Protein AF-0000000078815223 (afdb_homodimer)

Structure (mmCIF, N/CA/C/O backbone):
data_AF-0000000078815223-model_v1
#
loop_
_entity.id
_entity.type
_entity.pdbx_description
1 polymer 'NAD-dependent epimerase/dehydratase domain-containing protein'
#
loop_
_atom_site.group_PDB
_atom_site.id
_atom_site.type_symbol
_atom_site.label_atom_id
_atom_site.label_alt_id
_atom_site.label_comp_id
_atom_site.label_asym_id
_atom_site.label_entity_id
_atom_site.label_seq_id
_atom_site.pdbx_PDB_ins_code
_atom_site.Cartn_x
_atom_site.Cartn_y
_atom_site.Cartn_z
_atom_site.occupancy
_atom_site.B_iso_or_equiv
_atom_site.auth_seq_id
_atom_site.auth_comp_id
_atom_site.auth_asym_id
_atom_site.auth_atom_id
_atom_site.pdbx_PDB_model_num
ATOM 1 N N . MET A 1 1 ? -23.906 33.188 12.805 1 95.75 1 MET A N 1
ATOM 2 C CA . MET A 1 1 ? -23 32.531 13.758 1 95.75 1 MET A CA 1
ATOM 3 C C . MET A 1 1 ? -21.609 33.156 13.68 1 95.75 1 MET A C 1
ATOM 5 O O . MET A 1 1 ? -21.188 33.625 12.625 1 95.75 1 MET A O 1
ATOM 9 N N . LYS A 1 2 ? -20.969 33.25 14.781 1 97.31 2 LYS A N 1
ATOM 10 C CA . LYS A 1 2 ? -19.672 33.906 14.883 1 97.31 2 LYS A CA 1
ATOM 11 C C . LYS A 1 2 ? -18.531 32.906 15.016 1 97.31 2 LYS A C 1
ATOM 13 O O . LYS A 1 2 ? -18.625 31.969 15.82 1 97.31 2 LYS A O 1
ATOM 18 N N . ALA A 1 3 ? -17.531 33.094 14.195 1 97.94 3 ALA A N 1
ATOM 19 C CA . ALA A 1 3 ? -16.359 32.219 14.266 1 97.94 3 ALA A CA 1
ATOM 20 C C . ALA A 1 3 ? -15.07 33.031 14.406 1 97.94 3 ALA A C 1
ATOM 22 O O . ALA A 1 3 ? -14.906 34.062 13.766 1 97.94 3 ALA A O 1
ATOM 23 N N . LEU A 1 4 ? -14.234 32.625 15.312 1 97.5 4 LEU A N 1
ATOM 24 C CA . LEU A 1 4 ? -12.875 33.125 15.438 1 97.5 4 LEU A CA 1
ATOM 25 C C . LEU A 1 4 ? -11.867 32.156 14.852 1 97.5 4 LEU A C 1
ATOM 27 O O . LEU A 1 4 ? -11.773 31.016 15.297 1 97.5 4 LEU A O 1
ATOM 31 N N . PHE A 1 5 ? -11.148 32.625 13.859 1 96.62 5 PHE A N 1
ATOM 32 C CA . PHE A 1 5 ? -10.062 31.812 13.289 1 96.62 5 PHE A CA 1
ATOM 33 C C . PHE A 1 5 ? -8.711 32.281 13.805 1 96.62 5 PHE A C 1
ATOM 35 O O . PHE A 1 5 ? -8.383 33.469 13.703 1 96.62 5 PHE A O 1
ATOM 42 N N . ILE A 1 6 ? -8.008 31.375 14.359 1 95.06 6 ILE A N 1
ATOM 43 C CA . ILE A 1 6 ? -6.633 31.641 14.766 1 95.06 6 ILE A CA 1
ATOM 44 C C . ILE A 1 6 ? -5.664 31.125 13.711 1 95.06 6 ILE A C 1
ATOM 46 O O . ILE A 1 6 ? -5.559 29.906 13.5 1 95.06 6 ILE A O 1
ATOM 50 N N . GLY A 1 7 ? -4.82 31.859 13.008 1 85.88 7 GLY A N 1
ATOM 51 C CA . GLY A 1 7 ? -3.996 31.469 11.875 1 85.88 7 GLY A CA 1
ATOM 52 C C . GLY A 1 7 ? -4.777 31.344 10.578 1 85.88 7 GLY A C 1
ATOM 53 O O . GLY A 1 7 ? -4.574 30.406 9.812 1 85.88 7 GLY A O 1
ATOM 54 N N . GLY A 1 8 ? -5.609 32.062 10.18 1 72.38 8 GLY A N 1
ATOM 55 C CA . GLY A 1 8 ? -6.598 32 9.109 1 72.38 8 GLY A CA 1
ATOM 56 C C . GLY A 1 8 ? -6.02 32.312 7.742 1 72.38 8 GLY A C 1
ATOM 57 O O . GLY A 1 8 ? -6.75 32.344 6.75 1 72.38 8 GLY A O 1
ATOM 58 N N . THR A 1 9 ? -4.652 32.312 7.625 1 76.31 9 THR A N 1
ATOM 59 C CA . THR A 1 9 ? -4.07 32.719 6.359 1 76.31 9 THR A CA 1
ATOM 60 C C . THR A 1 9 ? -3.113 31.656 5.82 1 76.31 9 THR A C 1
ATOM 62 O O . THR A 1 9 ? -2.32 31.938 4.918 1 76.31 9 THR A O 1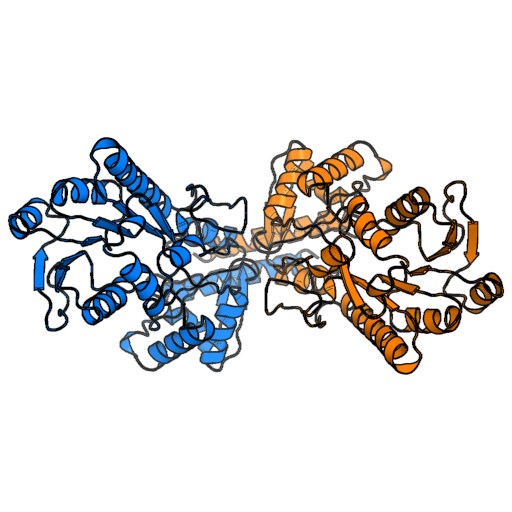
ATOM 65 N N . GLY A 1 10 ? -3.168 30.562 6.34 1 79.75 10 GLY A N 1
ATOM 66 C CA . GLY A 1 10 ? -2.324 29.453 5.895 1 79.75 10 GLY A CA 1
ATOM 67 C C . GLY A 1 10 ? -2.957 28.625 4.793 1 79.75 10 GLY A C 1
ATOM 68 O O . GLY A 1 10 ? -4.055 28.938 4.328 1 79.75 10 GLY A O 1
ATOM 69 N N . THR A 1 11 ? -2.25 27.672 4.242 1 77.31 11 THR A N 1
ATOM 70 C CA . THR A 1 11 ? -2.633 26.797 3.148 1 77.31 11 THR A CA 1
ATOM 71 C C . THR A 1 11 ? -4.02 26.203 3.389 1 77.31 11 THR A C 1
ATOM 73 O O . THR A 1 11 ? -4.891 26.281 2.518 1 77.31 11 THR A O 1
ATOM 76 N N . ILE A 1 12 ? -4.324 25.688 4.547 1 85.56 12 ILE A N 1
ATOM 77 C CA . ILE A 1 12 ? -5.566 25 4.863 1 85.56 12 ILE A CA 1
ATOM 78 C C . ILE A 1 12 ? -6.629 26.016 5.289 1 85.56 12 ILE A C 1
ATOM 80 O O . ILE A 1 12 ? -7.773 25.938 4.836 1 85.56 12 ILE A O 1
ATOM 84 N N . SER A 1 13 ? -6.234 27 6.008 1 89.88 13 SER A N 1
ATOM 85 C CA . SER A 1 13 ? -7.199 27.875 6.66 1 89.88 13 SER A CA 1
ATOM 86 C C . SER A 1 13 ? -7.809 28.859 5.668 1 89.88 13 SER A C 1
ATOM 88 O O . SER A 1 13 ? -8.961 29.266 5.82 1 89.88 13 SER A O 1
ATOM 90 N N . THR A 1 14 ? -7.102 29.172 4.629 1 90.94 14 THR A N 1
ATOM 91 C CA . THR A 1 14 ? -7.586 30.156 3.662 1 90.94 14 THR A CA 1
ATOM 92 C C . THR A 1 14 ? -8.898 29.688 3.031 1 90.94 14 THR A C 1
ATOM 94 O O . THR A 1 14 ? -9.875 30.438 3.008 1 90.94 14 THR A O 1
ATOM 97 N N . ASP A 1 15 ? -8.938 28.484 2.559 1 94.94 15 ASP A N 1
ATOM 98 C CA . ASP A 1 15 ? -10.133 27.953 1.905 1 94.94 15 ASP A CA 1
ATOM 99 C C . ASP A 1 15 ? -11.258 27.719 2.916 1 94.94 15 ASP A C 1
ATOM 101 O O . ASP A 1 15 ? -12.438 27.875 2.592 1 94.94 15 ASP A O 1
ATOM 105 N N . VAL A 1 16 ? -10.891 27.391 4.129 1 96.88 16 VAL A N 1
ATOM 106 C CA . VAL A 1 16 ? -11.891 27.188 5.176 1 96.88 16 VAL A CA 1
ATOM 107 C C . VAL A 1 16 ? -12.578 28.516 5.484 1 96.88 16 VAL A C 1
ATOM 109 O O . VAL A 1 16 ? -13.812 28.594 5.535 1 96.88 16 VAL A O 1
ATOM 112 N N . VAL A 1 17 ? -11.773 29.594 5.637 1 95.38 17 VAL A N 1
ATOM 113 C CA . VAL A 1 17 ? -12.289 30.922 5.941 1 95.38 17 VAL A CA 1
ATOM 114 C C . VAL A 1 17 ? -13.188 31.406 4.801 1 95.38 17 VAL A C 1
ATOM 116 O O . VAL A 1 17 ? -14.289 31.891 5.035 1 95.38 17 VAL A O 1
ATOM 119 N N . ALA A 1 18 ? -12.75 31.188 3.6 1 94.12 18 ALA A N 1
ATOM 120 C CA . ALA A 1 18 ? -13.5 31.625 2.426 1 94.12 18 ALA A CA 1
ATOM 121 C C . ALA A 1 18 ? -14.859 30.922 2.359 1 94.12 18 ALA A C 1
ATOM 123 O O . ALA A 1 18 ? -15.883 31.562 2.111 1 94.12 18 ALA A O 1
ATOM 124 N N . LEU A 1 19 ? -14.828 29.625 2.559 1 96.19 19 LEU A N 1
ATOM 125 C CA . LEU A 1 19 ? -16.078 28.875 2.479 1 96.19 19 LEU A CA 1
ATOM 126 C C . LEU A 1 19 ? -17.016 29.25 3.625 1 96.19 19 LEU A C 1
ATOM 128 O O . LEU A 1 19 ? -18.219 29.375 3.43 1 96.19 19 LEU A O 1
ATOM 132 N N . ALA A 1 20 ? -16.484 29.406 4.836 1 96.56 20 ALA A N 1
ATOM 133 C CA . ALA A 1 20 ? -17.297 29.812 5.98 1 96.56 20 ALA A CA 1
ATOM 134 C C . ALA A 1 20 ? -17.969 31.156 5.727 1 96.56 20 ALA A C 1
ATOM 136 O O . ALA A 1 20 ? -19.156 31.328 6.016 1 96.56 20 ALA A O 1
ATOM 137 N N . GLN A 1 21 ? -17.234 32.062 5.156 1 94.75 21 GLN A N 1
ATOM 138 C CA . GLN A 1 21 ? -17.781 33.344 4.809 1 94.75 21 GLN A CA 1
ATOM 139 C C . GLN A 1 21 ? -18.922 33.219 3.803 1 94.75 21 GLN A C 1
ATOM 141 O O . GLN A 1 21 ? -19.984 33.844 3.961 1 94.75 21 GLN A O 1
ATOM 146 N N . GLN A 1 22 ? -18.703 32.438 2.848 1 95.44 22 GLN A N 1
ATOM 147 C CA . GLN A 1 22 ? -19.703 32.188 1.82 1 95.44 22 GLN A CA 1
ATOM 148 C C . GLN A 1 22 ? -20.969 31.609 2.426 1 95.44 22 GLN A C 1
ATOM 150 O O . GLN A 1 22 ? -22.078 31.875 1.944 1 95.44 22 GLN A O 1
ATOM 155 N N . ARG A 1 23 ? -20.75 30.891 3.477 1 95.75 23 ARG A N 1
ATOM 156 C CA . ARG A 1 23 ? -21.891 30.234 4.105 1 95.75 23 ARG A CA 1
ATOM 157 C C . ARG A 1 23 ? -22.547 31.125 5.145 1 95.75 23 ARG A C 1
ATOM 159 O O . ARG A 1 23 ? -23.422 30.688 5.902 1 95.75 23 ARG A O 1
ATOM 166 N N . GLY A 1 24 ? -22.062 32.312 5.34 1 95.75 24 GLY A N 1
ATOM 167 C CA . GLY A 1 24 ? -22.781 33.312 6.113 1 95.75 24 GLY A CA 1
ATOM 168 C C . GLY A 1 24 ? -22.219 33.469 7.516 1 95.75 24 GLY A C 1
ATOM 169 O O . GLY A 1 24 ? -22.828 34.156 8.352 1 95.75 24 GLY A O 1
ATOM 170 N N . TRP A 1 25 ? -21.094 32.938 7.816 1 97.19 25 TRP A N 1
ATOM 171 C CA . TRP A 1 25 ? -20.484 33.094 9.133 1 97.19 25 TRP A CA 1
ATOM 172 C C . TRP A 1 25 ? -19.938 34.5 9.305 1 97.19 25 TRP A C 1
ATOM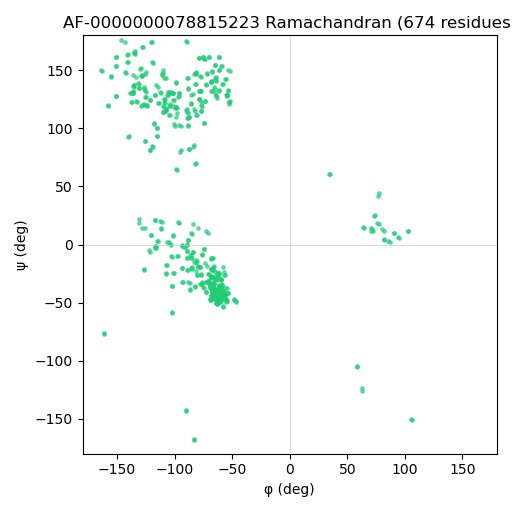 174 O O . TRP A 1 25 ? -19.391 35.094 8.367 1 97.19 25 TRP A O 1
ATOM 184 N N . GLU A 1 26 ? -20.141 35.062 10.438 1 96.56 26 GLU A N 1
ATOM 185 C CA . GLU A 1 26 ? -19.375 36.25 10.844 1 96.56 26 GLU A CA 1
ATOM 186 C C . GLU A 1 26 ? -17.969 35.875 11.305 1 96.56 26 GLU A C 1
ATOM 188 O O . GLU A 1 26 ? -17.812 35.219 12.344 1 96.56 26 GLU A O 1
ATOM 193 N N . ILE A 1 27 ? -17 36.344 10.547 1 95.81 27 ILE A N 1
ATOM 194 C CA . ILE A 1 27 ? -15.648 35.844 10.734 1 95.81 27 ILE A CA 1
ATOM 195 C C . ILE A 1 27 ? -14.781 36.875 11.43 1 95.81 27 ILE A C 1
ATOM 197 O O . ILE A 1 27 ? -14.781 38.031 11.047 1 95.81 27 ILE A O 1
ATOM 201 N N . THR A 1 28 ? -14.133 36.5 12.461 1 95 28 THR A N 1
ATOM 202 C CA . THR A 1 28 ? -13.031 37.219 13.07 1 95 28 THR A CA 1
ATOM 203 C C . THR A 1 28 ? -11.719 36.469 12.898 1 95 28 THR A C 1
ATOM 205 O O . THR A 1 28 ? -11.656 35.281 13.141 1 95 28 THR A O 1
ATOM 208 N N . LEU A 1 29 ? -10.719 37.156 12.445 1 93.44 29 LEU A N 1
ATOM 209 C CA . LEU A 1 29 ? -9.391 36.562 12.281 1 93.44 29 LEU A CA 1
ATOM 210 C C . LEU A 1 29 ? -8.43 37.125 13.328 1 93.44 29 LEU A C 1
ATOM 212 O O . LEU A 1 29 ? -8.336 38.344 13.531 1 93.44 29 LEU A O 1
ATOM 216 N N . LEU A 1 30 ? -7.836 36.219 14.047 1 92.62 30 LEU A N 1
ATOM 217 C CA . LEU A 1 30 ? -6.738 36.594 14.938 1 92.62 30 LEU A CA 1
ATOM 218 C C . LEU A 1 30 ? -5.391 36.312 14.281 1 92.62 30 LEU A C 1
ATOM 220 O O . LEU A 1 30 ? -5.07 35.156 13.984 1 92.62 30 LEU A O 1
ATOM 224 N N . ASN A 1 31 ? -4.672 37.344 13.992 1 84 31 ASN A N 1
ATOM 225 C CA . ASN A 1 31 ? -3.352 37.188 13.391 1 84 31 ASN A CA 1
ATOM 226 C C . ASN A 1 31 ? -2.398 38.281 13.852 1 84 31 ASN A C 1
ATOM 228 O O . ASN A 1 31 ? -2.789 39.188 14.602 1 84 31 ASN A O 1
ATOM 232 N N . ARG A 1 32 ? -1.162 38.25 13.469 1 82.19 32 ARG A N 1
ATOM 233 C CA . ARG A 1 32 ? -0.124 39.188 13.914 1 82.19 32 ARG A CA 1
ATOM 234 C C . ARG A 1 32 ? -0.111 40.438 13.062 1 82.19 32 ARG A C 1
ATOM 236 O O . ARG A 1 32 ? 0.71 41.344 13.281 1 82.19 32 ARG A O 1
ATOM 243 N N . GLY A 1 33 ? -1.118 40.656 12.18 1 70.38 33 GLY A N 1
ATOM 244 C CA . GLY A 1 33 ? -1.269 41.875 11.391 1 70.38 33 GLY A CA 1
ATOM 245 C C . GLY A 1 33 ? -0.403 41.875 10.148 1 70.38 33 GLY A C 1
ATOM 246 O O . GLY A 1 33 ? -0.278 42.906 9.477 1 70.38 33 GLY A O 1
ATOM 247 N N . SER A 1 34 ? 0.288 40.812 9.859 1 63.81 34 SER A N 1
ATOM 248 C CA . SER A 1 34 ? 1.242 40.844 8.758 1 63.81 34 SER A CA 1
ATOM 249 C C . SER A 1 34 ? 0.549 40.562 7.426 1 63.81 34 SER A C 1
ATOM 251 O O . SER A 1 34 ? 1.11 40.844 6.363 1 63.81 34 SER A O 1
ATOM 253 N N . LYS A 1 35 ? -0.589 40 7.34 1 64.19 35 LYS A N 1
ATOM 254 C CA . LYS A 1 35 ? -1.225 39.656 6.07 1 64.19 35 LYS A CA 1
ATOM 255 C C . LYS A 1 35 ? -2.52 40.438 5.871 1 64.19 35 LYS A C 1
ATOM 257 O O . LYS A 1 35 ? -3.184 40.781 6.844 1 64.19 35 LYS A O 1
ATOM 262 N N . LYS A 1 36 ? -2.695 40.938 4.625 1 62.59 36 LYS A N 1
ATOM 263 C CA . LYS A 1 36 ? -3.916 41.625 4.215 1 62.59 36 LYS A CA 1
ATOM 264 C C . LYS A 1 36 ? -5.145 40.781 4.461 1 62.59 36 LYS A C 1
ATOM 266 O O . LYS A 1 36 ? -5.141 39.562 4.145 1 62.59 36 LYS A O 1
ATOM 271 N N . LEU A 1 37 ? -6.199 41.25 5.148 1 68.25 37 LEU A N 1
ATOM 272 C CA . LEU A 1 37 ? -7.426 40.531 5.461 1 68.25 37 LEU A CA 1
ATOM 273 C C . LEU A 1 37 ? -8.453 40.688 4.344 1 68.25 37 LEU A C 1
ATOM 275 O O . LEU A 1 37 ? -8.523 41.75 3.711 1 68.25 37 LEU A O 1
ATOM 279 N N . PRO A 1 38 ? -9.039 39.562 3.971 1 66.56 38 PRO A N 1
ATOM 280 C CA . PRO A 1 38 ? -10.148 39.688 3.018 1 66.56 38 PRO A CA 1
ATOM 281 C C . PRO A 1 38 ? -11.195 40.688 3.467 1 66.56 38 PRO A C 1
ATOM 283 O O . PRO A 1 38 ? -11.328 40.969 4.664 1 66.56 38 PRO A O 1
ATOM 286 N N . GLU A 1 39 ? -11.883 41.375 2.609 1 72.69 39 GLU A N 1
ATOM 287 C CA . GLU A 1 39 ? -12.922 42.344 2.898 1 72.69 39 GLU A CA 1
ATOM 288 C C . GLU A 1 39 ? -14.055 41.719 3.711 1 72.69 39 GLU A C 1
ATOM 290 O O . GLU A 1 39 ? -14.422 40.562 3.498 1 72.69 39 GLU A O 1
ATOM 295 N N . GLY A 1 40 ? -14.602 42.375 4.707 1 76.38 40 GLY A N 1
ATOM 296 C CA . GLY A 1 40 ? -15.805 42 5.426 1 76.38 40 GLY A CA 1
ATOM 297 C C . GLY A 1 40 ? -15.516 41.188 6.688 1 76.38 40 GLY A C 1
ATOM 298 O O . GLY A 1 40 ? -16.438 40.75 7.363 1 76.38 40 GLY A O 1
ATOM 299 N N . MET A 1 41 ? -14.273 41.062 7 1 83.69 41 MET A N 1
ATOM 300 C CA . MET A 1 41 ? -13.953 40.281 8.195 1 83.69 41 MET A CA 1
ATOM 301 C C . MET A 1 41 ? -13.406 41.188 9.297 1 83.69 41 MET A C 1
ATOM 303 O O . MET A 1 41 ? -12.852 42.25 9.023 1 83.69 41 MET A O 1
ATOM 307 N N . ARG A 1 42 ? -13.742 40.781 10.461 1 88.69 42 ARG A N 1
ATOM 308 C CA . ARG A 1 42 ? -13.148 41.469 11.609 1 88.69 42 ARG A CA 1
ATOM 309 C C . ARG A 1 42 ? -11.758 40.906 11.906 1 88.69 42 ARG A C 1
ATOM 311 O O . ARG A 1 42 ? -11.469 39.75 11.625 1 88.69 42 ARG A O 1
ATOM 318 N N . SER A 1 43 ? -10.945 41.844 12.367 1 89.94 43 SER A N 1
ATOM 319 C CA . SER A 1 43 ? -9.578 41.406 12.664 1 89.94 43 SER A CA 1
ATOM 320 C C . SER A 1 43 ? -9.188 41.75 14.094 1 89.94 43 SER A C 1
ATOM 322 O O . SER A 1 43 ? -9.539 42.812 14.609 1 89.94 43 SER A O 1
ATOM 324 N N . ILE A 1 44 ? -8.633 40.781 14.719 1 90.56 44 ILE A N 1
ATOM 325 C CA . ILE A 1 44 ? -7.93 40.969 15.984 1 90.56 44 ILE A CA 1
ATOM 326 C C . ILE A 1 44 ? -6.426 40.844 15.766 1 90.56 44 ILE A C 1
ATOM 328 O O . ILE A 1 44 ? -5.938 39.781 15.391 1 90.56 44 ILE A O 1
ATOM 332 N N . VAL A 1 45 ? -5.711 41.906 15.969 1 90.06 45 VAL A N 1
ATOM 333 C CA . VAL A 1 45 ? -4.27 41.906 15.766 1 90.06 45 VAL A CA 1
ATOM 334 C C . VAL A 1 45 ? -3.559 41.625 17.078 1 90.06 45 VAL A C 1
ATOM 336 O O . VAL A 1 45 ? -3.486 42.5 17.953 1 90.06 45 VAL A O 1
ATOM 339 N N . ALA A 1 46 ? -3.121 40.469 17.25 1 90.62 46 ALA A N 1
ATOM 340 C CA . ALA A 1 46 ? -2.383 40.031 18.422 1 90.62 46 ALA A CA 1
ATOM 341 C C . ALA A 1 46 ? -1.657 38.719 18.172 1 90.62 46 ALA A C 1
ATOM 343 O O . ALA A 1 46 ? -2.043 37.938 17.281 1 90.62 46 ALA A O 1
ATOM 344 N N . ASP A 1 47 ? -0.539 38.594 18.891 1 91.69 47 ASP A N 1
ATOM 345 C CA . ASP A 1 47 ? 0.122 37.281 18.922 1 91.69 47 ASP A CA 1
ATOM 346 C C . ASP A 1 47 ? -0.599 36.344 19.875 1 91.69 47 ASP A C 1
ATOM 348 O O . ASP A 1 47 ? -0.757 36.625 21.062 1 91.69 47 ASP A O 1
ATOM 352 N N . ILE A 1 48 ? -1.015 35.188 19.344 1 92.5 48 ILE A N 1
ATOM 353 C CA . ILE A 1 48 ? -1.75 34.219 20.156 1 92.5 48 ILE A CA 1
ATOM 354 C C . ILE A 1 48 ? -0.917 33.844 21.375 1 92.5 48 ILE A C 1
ATOM 356 O O . ILE A 1 48 ? -1.463 33.406 22.406 1 92.5 48 ILE A O 1
ATOM 360 N N . HIS A 1 49 ? 0.401 34 21.312 1 93.06 49 HIS A N 1
ATOM 361 C CA . HIS A 1 49 ? 1.285 33.625 22.406 1 93.06 49 HIS A CA 1
ATOM 362 C C . HIS A 1 49 ? 1.315 34.719 23.484 1 93.06 49 HIS A C 1
ATOM 364 O O . HIS A 1 49 ? 1.794 34.5 24.594 1 93.06 49 HIS A O 1
ATOM 370 N N . ASP A 1 50 ? 0.84 35.812 23.062 1 94.69 50 ASP A N 1
ATOM 371 C CA . ASP A 1 50 ? 0.589 36.844 24.078 1 94.69 50 ASP A CA 1
ATOM 372 C C . ASP A 1 50 ? -0.795 36.688 24.688 1 94.69 50 ASP A C 1
ATOM 374 O O . ASP A 1 50 ? -1.735 37.406 24.328 1 94.69 50 ASP A O 1
ATOM 378 N N . GLU A 1 51 ? -0.853 35.812 25.625 1 96.12 51 GLU A N 1
ATOM 379 C CA . GLU A 1 51 ? -2.115 35.375 26.203 1 96.12 51 GLU A CA 1
ATOM 380 C C . GLU A 1 51 ? -2.883 36.562 26.797 1 96.12 51 GLU A C 1
ATOM 382 O O . GLU A 1 51 ? -4.105 36.656 26.672 1 96.12 51 GLU A O 1
ATOM 387 N N . GLN A 1 52 ? -2.225 37.5 27.453 1 96.25 52 GLN A N 1
ATOM 388 C CA . GLN A 1 52 ? -2.873 38.656 28.078 1 96.25 52 GLN A CA 1
ATOM 389 C C . GLN A 1 52 ? -3.496 39.562 27.031 1 96.25 52 GLN A C 1
ATOM 391 O O . GLN A 1 52 ? -4.625 40.031 27.203 1 96.25 52 GLN A O 1
ATOM 396 N N . ALA A 1 53 ? -2.711 39.781 26.016 1 95.44 53 ALA A N 1
ATOM 397 C CA . ALA A 1 53 ? -3.209 40.656 24.938 1 95.44 53 ALA A CA 1
ATOM 398 C C . ALA A 1 53 ? -4.449 40.031 24.281 1 95.44 53 ALA A C 1
ATOM 400 O O . ALA A 1 53 ? -5.41 40.75 23.984 1 95.44 53 ALA A O 1
ATOM 401 N N . VAL A 1 54 ? -4.414 38.781 24.078 1 96.19 54 VAL A N 1
ATOM 402 C CA . VAL A 1 54 ? -5.535 38.094 23.453 1 96.19 54 VAL A CA 1
ATOM 403 C C . VAL A 1 54 ? -6.738 38.094 24.391 1 96.19 54 VAL A C 1
ATOM 405 O O . VAL A 1 54 ? -7.863 38.375 23.969 1 96.19 54 VAL A O 1
ATOM 408 N N . ALA A 1 55 ? -6.504 37.812 25.641 1 96.44 55 ALA A N 1
ATOM 409 C CA . ALA A 1 55 ? -7.578 37.812 26.641 1 96.44 55 ALA A CA 1
ATOM 410 C C . ALA A 1 55 ? -8.297 39.156 26.656 1 96.44 55 ALA A C 1
ATOM 412 O O . ALA A 1 55 ? -9.523 39.219 26.734 1 96.44 55 ALA A O 1
ATOM 413 N N . LYS A 1 56 ? -7.547 40.188 26.578 1 96 56 LYS A N 1
ATOM 414 C CA . LYS A 1 56 ? -8.117 41.531 26.578 1 96 56 LYS A CA 1
ATOM 415 C C . LYS A 1 56 ? -8.938 41.781 25.312 1 96 56 LYS A C 1
ATOM 417 O O . LYS A 1 56 ? -10.023 42.375 25.375 1 96 56 LYS A O 1
ATOM 422 N N . ALA A 1 57 ? -8.422 41.344 24.25 1 94.38 57 ALA A N 1
ATOM 423 C CA . ALA A 1 57 ? -9.047 41.594 22.953 1 94.38 57 ALA A CA 1
ATOM 424 C C . ALA A 1 57 ? -10.391 40.875 22.844 1 94.38 57 ALA A C 1
ATOM 426 O O . ALA A 1 57 ? -11.305 41.375 22.172 1 94.38 57 ALA A O 1
ATOM 427 N N . ILE A 1 58 ? -10.508 39.75 23.562 1 95.19 58 ILE A N 1
ATOM 428 C CA . ILE A 1 58 ? -11.727 38.969 23.391 1 95.19 58 ILE A CA 1
ATOM 429 C C . ILE A 1 58 ? -12.555 39.031 24.672 1 95.19 58 ILE A C 1
ATOM 431 O O . ILE A 1 58 ? -13.469 38.219 24.859 1 95.19 58 ILE A O 1
ATOM 435 N N . ALA A 1 59 ? -12.258 39.875 25.531 1 94.44 59 ALA A N 1
ATOM 436 C CA . ALA A 1 59 ? -12.836 39.938 26.875 1 94.44 59 ALA A CA 1
ATOM 437 C C . ALA A 1 59 ? -14.359 40 26.812 1 94.44 59 ALA A C 1
ATOM 439 O O . ALA A 1 59 ? -15.039 39.375 27.641 1 94.44 59 ALA A O 1
ATOM 440 N N . HIS A 1 60 ? -14.914 40.656 25.906 1 93.75 60 HIS A N 1
ATOM 441 C CA . HIS A 1 60 ? -16.359 40.812 25.844 1 93.75 60 HIS A CA 1
ATOM 442 C C . HIS A 1 60 ? -16.953 40.094 24.625 1 93.75 60 HIS A C 1
ATOM 444 O O . HIS A 1 60 ? -18.047 40.406 24.172 1 93.75 60 HIS A O 1
ATOM 450 N N . GLU A 1 61 ? -16.188 39.188 24.156 1 94.62 61 GLU A N 1
ATOM 451 C CA . GLU A 1 61 ? -16.625 38.469 22.969 1 94.62 61 GLU A CA 1
ATOM 452 C C . GLU A 1 61 ? -16.969 37.031 23.312 1 94.62 61 GLU A C 1
ATOM 454 O O . GLU A 1 61 ? -16.5 36.5 24.312 1 94.62 61 GLU A O 1
ATOM 459 N N . SER A 1 62 ? -17.859 36.5 22.594 1 96.81 62 SER A N 1
ATOM 460 C CA . SER A 1 62 ? -18.188 35.062 22.594 1 96.81 62 SER A CA 1
ATOM 461 C C . SER A 1 62 ? -18.359 34.562 21.156 1 96.81 62 SER A C 1
ATOM 463 O O . SER A 1 62 ? -18.891 35.281 20.297 1 96.81 62 SER A O 1
ATOM 465 N N . TYR A 1 63 ? -17.969 33.344 20.953 1 98.19 63 TYR A N 1
ATOM 466 C CA . TYR A 1 63 ? -18 32.781 19.609 1 98.19 63 TYR A CA 1
ATOM 467 C C . TYR A 1 63 ? -18.734 31.453 19.578 1 98.19 63 TYR A C 1
ATOM 469 O O . TYR A 1 63 ? -18.672 30.703 20.547 1 98.19 63 TYR A O 1
ATOM 477 N N . ASP A 1 64 ? -19.406 31.203 18.516 1 98.62 64 ASP A N 1
ATOM 478 C CA . ASP A 1 64 ? -19.969 29.875 18.297 1 98.62 64 ASP A CA 1
ATOM 479 C C . ASP A 1 64 ? -18.859 28.859 18.031 1 98.62 64 ASP A C 1
ATOM 481 O O . ASP A 1 64 ? -18.953 27.703 18.484 1 98.62 64 ASP A O 1
ATOM 485 N N . VAL A 1 65 ? -17.844 29.297 17.312 1 98.75 65 VAL A N 1
ATOM 486 C CA . VAL A 1 65 ? -16.734 28.406 16.969 1 98.75 65 VAL A CA 1
ATOM 487 C C . VAL A 1 65 ? -15.414 29.141 17.109 1 98.75 65 VAL A C 1
ATOM 489 O O . VAL A 1 65 ? -15.289 30.281 16.656 1 98.75 65 VAL A O 1
ATOM 492 N N . VAL A 1 66 ? -14.484 28.578 17.781 1 98.56 66 VAL A N 1
ATOM 493 C CA . VAL A 1 66 ? -13.078 28.969 17.703 1 98.56 66 VAL A CA 1
ATOM 494 C C . VAL A 1 66 ? -12.297 27.906 16.938 1 98.56 66 VAL A C 1
ATOM 496 O O . VAL A 1 66 ? -12.203 26.75 17.359 1 98.56 66 VAL A O 1
ATOM 499 N N . ALA A 1 67 ? -11.758 28.297 15.812 1 98.19 67 ALA A N 1
ATOM 500 C CA . ALA A 1 67 ? -11.008 27.422 14.914 1 98.19 67 ALA A CA 1
ATOM 501 C C . ALA A 1 67 ? -9.508 27.672 15.031 1 98.19 67 ALA A C 1
ATOM 503 O O . ALA A 1 67 ? -9.016 28.703 14.586 1 98.19 67 ALA A O 1
ATOM 504 N N . GLN A 1 68 ? -8.828 26.719 15.562 1 97.62 68 GLN A N 1
ATOM 505 C CA . GLN A 1 68 ? -7.402 26.859 15.844 1 97.62 68 GLN A CA 1
ATOM 506 C C . GLN A 1 68 ? -6.566 26.203 14.75 1 97.62 68 GLN A C 1
ATOM 508 O O . GLN A 1 68 ? -6.566 24.969 14.609 1 97.62 68 GLN A O 1
ATOM 513 N N . PHE A 1 69 ? -5.711 26.969 14.016 1 95.81 69 PHE A N 1
ATOM 514 C CA . PHE A 1 69 ? -4.953 26.422 12.891 1 95.81 69 PHE A CA 1
ATOM 515 C C . PHE A 1 69 ? -3.455 26.5 13.172 1 95.81 69 PHE A C 1
ATOM 517 O O . PHE A 1 69 ? -2.65 25.984 12.383 1 95.81 69 PHE A O 1
ATOM 524 N N . ILE A 1 70 ? -3.051 27.078 14.32 1 93.19 70 ILE A N 1
ATOM 525 C CA . ILE A 1 70 ? -1.619 27.234 14.539 1 93.19 70 ILE A CA 1
ATOM 526 C C . ILE A 1 70 ? -1.241 26.719 15.922 1 93.19 70 ILE A C 1
ATOM 528 O O . ILE A 1 70 ? -0.352 27.266 16.578 1 93.19 70 ILE A O 1
ATOM 532 N N . GLY A 1 71 ? -2.016 25.891 16.5 1 94.25 71 GLY A N 1
ATOM 533 C CA . GLY A 1 71 ? -1.645 25.125 17.672 1 94.25 71 GLY A CA 1
ATOM 534 C C . GLY A 1 71 ? -0.914 23.828 17.359 1 94.25 71 GLY A C 1
ATOM 535 O O . GLY A 1 71 ? -1.395 23.031 16.562 1 94.25 71 GLY A O 1
ATOM 536 N N . TYR A 1 72 ? 0.291 23.625 18.031 1 95.19 72 TYR A N 1
ATOM 537 C CA . TYR A 1 72 ? 1.103 22.469 17.641 1 95.19 72 TYR A CA 1
ATOM 538 C C . TYR A 1 72 ? 1.448 21.609 18.859 1 95.19 72 TYR A C 1
ATOM 540 O O . TYR A 1 72 ? 1.745 20.422 18.719 1 95.19 72 TYR A O 1
ATOM 548 N N . THR A 1 73 ? 1.373 22.219 20.062 1 98 73 THR A N 1
ATOM 549 C CA . THR A 1 73 ? 1.851 21.516 21.25 1 98 73 THR A CA 1
ATOM 550 C C . THR A 1 73 ? 0.787 21.516 22.344 1 98 73 THR A C 1
ATOM 552 O O . THR A 1 73 ? -0.203 22.25 22.25 1 98 73 THR A O 1
ATOM 555 N N . ALA A 1 74 ? 1.059 20.734 23.359 1 98.38 74 ALA A N 1
ATOM 556 C CA . ALA A 1 74 ? 0.206 20.703 24.547 1 98.38 74 ALA A CA 1
ATOM 557 C C . ALA A 1 74 ? 0.132 22.078 25.203 1 98.38 74 ALA A C 1
ATOM 559 O O . ALA A 1 74 ? -0.938 22.516 25.641 1 98.38 74 ALA A O 1
ATOM 560 N N . LYS A 1 75 ? 1.222 22.75 25.219 1 98.12 75 LYS A N 1
ATOM 561 C CA . LYS A 1 75 ? 1.267 24.078 25.812 1 98.12 75 LYS A CA 1
ATOM 562 C C . LYS A 1 75 ? 0.365 25.047 25.062 1 98.12 75 LYS A C 1
ATOM 564 O O . LYS A 1 75 ? -0.294 25.891 25.672 1 98.12 75 LYS A O 1
ATOM 569 N N . ASP A 1 76 ? 0.407 24.922 23.75 1 98.12 76 ASP A N 1
ATOM 570 C CA . ASP A 1 76 ? -0.44 25.781 22.938 1 98.12 76 ASP A CA 1
ATOM 571 C C . ASP A 1 76 ? -1.913 25.609 23.297 1 98.12 76 ASP A C 1
ATOM 573 O O . ASP A 1 76 ? -2.637 26.594 23.469 1 98.12 76 ASP A O 1
ATOM 577 N N . VAL A 1 77 ? -2.34 24.359 23.438 1 98.44 77 VAL A N 1
ATOM 578 C CA . VAL A 1 77 ? -3.768 24.109 23.625 1 98.44 77 VAL A CA 1
ATOM 579 C C . VAL A 1 77 ? -4.145 24.359 25.078 1 98.44 77 VAL A C 1
ATOM 581 O O . VAL A 1 77 ? -5.289 24.703 25.391 1 98.44 77 VAL A O 1
ATOM 584 N N . GLU A 1 78 ? -3.213 24.219 26.016 1 98.5 78 GLU A N 1
ATOM 585 C CA . GLU A 1 78 ? -3.471 24.625 27.391 1 98.5 78 GLU A CA 1
ATOM 586 C C . GLU A 1 78 ? -3.779 26.109 27.484 1 98.5 78 GLU A C 1
ATOM 588 O O . GLU A 1 78 ? -4.715 26.516 28.172 1 98.5 78 GLU A O 1
ATOM 593 N N . ARG A 1 79 ? -2.971 26.844 26.828 1 98.19 79 ARG A N 1
ATOM 594 C CA . ARG A 1 79 ? -3.23 28.266 26.719 1 98.19 79 ARG A CA 1
ATOM 595 C C . ARG A 1 79 ? -4.621 28.531 26.156 1 98.19 79 ARG A C 1
ATOM 597 O O . ARG A 1 79 ? -5.371 29.344 26.688 1 98.19 79 ARG A O 1
ATOM 604 N N . ASP A 1 80 ? -4.965 27.875 25.062 1 98.5 80 ASP A N 1
ATOM 605 C CA . ASP A 1 80 ? -6.246 28.078 24.406 1 98.5 80 ASP A CA 1
ATOM 606 C C . ASP A 1 80 ? -7.41 27.719 25.328 1 98.5 80 ASP A C 1
ATOM 608 O O . ASP A 1 80 ? -8.453 28.391 25.312 1 98.5 80 ASP A O 1
ATOM 612 N N . ILE A 1 81 ? -7.277 26.656 26.109 1 98.5 81 ILE A N 1
ATOM 613 C CA . ILE A 1 81 ? -8.305 26.281 27.062 1 98.5 81 ILE A CA 1
ATOM 614 C C . ILE A 1 81 ? -8.523 27.406 28.062 1 98.5 81 ILE A C 1
ATOM 616 O O . ILE A 1 81 ? -9.664 27.766 28.375 1 98.5 81 ILE A O 1
ATOM 620 N N . ARG A 1 82 ? -7.453 28.031 28.562 1 97.75 82 ARG A N 1
ATOM 621 C CA . ARG A 1 82 ? -7.574 29.156 29.484 1 97.75 82 ARG A CA 1
ATOM 622 C C . ARG A 1 82 ? -8.25 30.344 28.812 1 97.75 82 ARG A C 1
ATOM 624 O O . ARG A 1 82 ? -9.078 31.016 29.438 1 97.75 82 ARG A O 1
ATOM 631 N N . LEU A 1 83 ? -7.941 30.562 27.594 1 97.75 83 LEU A N 1
ATOM 632 C CA . LEU A 1 83 ? -8.414 31.734 26.875 1 97.75 83 LEU A CA 1
ATOM 633 C C . LEU A 1 83 ? -9.891 31.594 26.516 1 97.75 83 LEU A C 1
ATOM 635 O O . LEU A 1 83 ? -10.648 32.562 26.562 1 97.75 83 LEU A O 1
ATOM 639 N N . PHE A 1 84 ? -10.328 30.375 26.156 1 98.19 84 PHE A N 1
ATOM 640 C CA . PHE A 1 84 ? -11.602 30.266 25.453 1 98.19 84 PHE A CA 1
ATOM 641 C C . PHE A 1 84 ? -12.617 29.484 26.281 1 98.19 84 PHE A C 1
ATOM 643 O O . PHE A 1 84 ? -13.758 29.297 25.859 1 98.19 84 PHE A O 1
ATOM 650 N N . GLN A 1 85 ? -12.164 29.031 27.453 1 96.06 85 GLN A N 1
ATOM 651 C CA . GLN A 1 85 ? -13.133 28.422 28.344 1 96.06 85 GLN A CA 1
ATOM 652 C C . GLN A 1 85 ? -14.32 29.344 28.578 1 96.06 85 GLN A C 1
ATOM 654 O O . GLN A 1 85 ? -14.148 30.516 28.922 1 96.06 85 GLN A O 1
ATOM 659 N N . HIS A 1 86 ? -15.547 28.906 28.281 1 95.06 86 HIS A N 1
ATOM 660 C CA . HIS A 1 86 ? -16.812 29.609 28.453 1 95.06 86 HIS A CA 1
ATOM 661 C C . HIS A 1 86 ? -16.938 30.75 27.453 1 95.06 86 HIS A C 1
ATOM 663 O O . HIS A 1 86 ? -17.812 31.625 27.609 1 95.06 86 HIS A O 1
ATOM 669 N N . LYS A 1 87 ? -16.094 30.812 26.484 1 97.38 87 LYS A N 1
ATOM 670 C CA . LYS A 1 87 ? -16.156 31.859 25.484 1 97.38 87 LYS A CA 1
ATOM 671 C C . LYS A 1 87 ? -16.469 31.281 24.109 1 97.38 87 LYS A C 1
ATOM 673 O O . LYS A 1 87 ? -16.531 32.031 23.109 1 97.38 87 LYS A O 1
ATOM 678 N N . THR A 1 88 ? -16.688 30.031 24.047 1 98.44 88 THR A N 1
ATOM 679 C CA . THR A 1 88 ? -17 29.406 22.766 1 98.44 88 THR A CA 1
ATOM 680 C C . THR A 1 88 ? -17.891 28.172 22.969 1 98.44 88 THR A C 1
ATOM 682 O O . THR A 1 88 ? -17.844 27.547 24.031 1 98.44 88 THR A O 1
ATOM 685 N N . LYS A 1 89 ? -18.656 27.844 21.969 1 98.5 89 LYS A N 1
ATOM 686 C CA . LYS A 1 89 ? -19.5 26.656 22 1 98.5 89 LYS A CA 1
ATOM 687 C C . LYS A 1 89 ? -18.797 25.453 21.375 1 98.5 89 LYS A C 1
ATOM 689 O O . LYS A 1 89 ? -19.188 24.312 21.578 1 98.5 89 LYS A O 1
ATOM 694 N N . GLN A 1 90 ? -17.797 25.703 20.562 1 98.81 90 GLN A N 1
ATOM 695 C CA . GLN A 1 90 ? -17 24.672 19.922 1 98.81 90 GLN A CA 1
ATOM 696 C C . GLN A 1 90 ? -15.578 25.172 19.656 1 98.81 90 GLN A C 1
ATOM 698 O O . GLN A 1 90 ? -15.383 26.281 19.156 1 98.81 90 GLN A O 1
ATOM 703 N N . TYR A 1 91 ? -14.617 24.406 20.094 1 98.88 91 TYR A N 1
ATOM 704 C CA . TYR A 1 91 ? -13.195 24.609 19.812 1 98.88 91 TYR A CA 1
ATOM 705 C C . TYR A 1 91 ? -12.664 23.531 18.891 1 98.88 91 TYR A C 1
ATOM 707 O O . TYR A 1 91 ? -12.641 22.359 19.25 1 98.88 91 TYR A O 1
ATOM 715 N N . ILE A 1 92 ? -12.258 23.922 17.656 1 98.81 92 ILE A N 1
ATOM 716 C CA . ILE A 1 92 ? -11.773 22.938 16.688 1 98.81 92 ILE A CA 1
ATOM 717 C C . ILE A 1 92 ? -10.25 23.016 16.578 1 98.81 92 ILE A C 1
ATOM 719 O O . ILE A 1 92 ? -9.695 24.078 16.266 1 98.81 92 ILE A O 1
ATOM 723 N N . PHE A 1 93 ? -9.617 21.938 16.891 1 98.75 93 PHE A N 1
ATOM 724 C CA . PHE A 1 93 ? -8.164 21.812 16.859 1 98.75 93 PHE A CA 1
ATOM 725 C C . PHE A 1 93 ? -7.707 21.062 15.609 1 98.75 93 PHE A C 1
ATOM 727 O O . PHE A 1 93 ? -8.219 20 15.297 1 98.75 93 PHE A O 1
ATOM 734 N N . ILE A 1 94 ? -6.723 21.641 14.898 1 97.94 94 ILE A N 1
ATOM 735 C CA . ILE A 1 94 ? -6.137 20.969 13.742 1 97.94 94 ILE A CA 1
ATOM 736 C C . ILE A 1 94 ? -4.973 20.094 14.195 1 97.94 94 ILE A C 1
ATOM 738 O O . ILE A 1 94 ? -3.885 20.594 14.492 1 97.94 94 ILE A O 1
ATOM 742 N N . SER A 1 95 ? -5.211 18.875 14.258 1 98.31 95 SER A N 1
ATOM 743 C CA . SER A 1 95 ? -4.172 17.875 14.492 1 98.31 95 SER A CA 1
ATOM 744 C C . SER A 1 95 ? -3.582 17.375 13.18 1 98.31 95 SER A C 1
ATOM 746 O O . SER A 1 95 ? -3.311 18.156 12.273 1 98.31 95 SER A O 1
ATOM 748 N N . SER A 1 96 ? -3.262 16.094 13.125 1 97.94 96 SER A N 1
ATOM 749 C CA . SER A 1 96 ? -2.623 15.547 11.93 1 97.94 96 SER A CA 1
ATOM 750 C C . SER A 1 96 ? -2.889 14.047 11.812 1 97.94 96 SER A C 1
ATOM 752 O O . SER A 1 96 ? -2.896 13.328 12.812 1 97.94 96 SER A O 1
ATOM 754 N N . ALA A 1 97 ? -3.029 13.648 10.578 1 97.94 97 ALA A N 1
ATOM 755 C CA . ALA A 1 97 ? -3.15 12.219 10.336 1 97.94 97 ALA A CA 1
ATOM 756 C C . ALA A 1 97 ? -1.852 11.492 10.672 1 97.94 97 ALA A C 1
ATOM 758 O O . ALA A 1 97 ? -1.849 10.273 10.883 1 97.94 97 ALA A O 1
ATOM 759 N N . SER A 1 98 ? -0.728 12.18 10.727 1 97.81 98 SER A N 1
ATOM 760 C CA . SER A 1 98 ? 0.545 11.547 11.062 1 97.81 98 SER A CA 1
ATOM 761 C C . SER A 1 98 ? 0.56 11.07 12.516 1 97.81 98 SER A C 1
ATOM 763 O O . SER A 1 98 ? 1.438 10.305 12.906 1 97.81 98 SER A O 1
ATOM 765 N N . ALA A 1 99 ? -0.415 11.5 13.266 1 98.44 99 ALA A N 1
ATOM 766 C CA . ALA A 1 99 ? -0.529 11.086 14.664 1 98.44 99 ALA A CA 1
ATOM 767 C C . ALA A 1 99 ? -0.924 9.609 14.766 1 98.44 99 ALA A C 1
ATOM 769 O O . ALA A 1 99 ? -0.711 8.977 15.805 1 98.44 99 ALA A O 1
ATOM 770 N N . TYR A 1 100 ? -1.574 9.094 13.742 1 98.5 100 TYR A N 1
ATOM 771 C CA . TYR A 1 100 ? -1.992 7.695 13.758 1 98.5 100 TYR A CA 1
ATOM 772 C C . TYR A 1 100 ? -0.788 6.766 13.859 1 98.5 100 TYR A C 1
ATOM 774 O O . TYR A 1 100 ? 0.32 7.129 13.461 1 98.5 100 TYR A O 1
ATOM 782 N N . GLN A 1 101 ? -0.991 5.629 14.227 1 97.75 101 GLN A N 1
ATOM 783 C CA . GLN A 1 101 ? -0.009 4.613 14.578 1 97.75 101 GLN A CA 1
ATOM 784 C C . GLN A 1 101 ? 0.99 4.391 13.453 1 97.75 101 GLN A C 1
ATOM 786 O O . GLN A 1 101 ? 0.6 4.254 12.289 1 97.75 101 GLN A O 1
ATOM 791 N N . LYS A 1 102 ? 2.248 4.453 13.836 1 96.25 102 LYS A N 1
ATOM 792 C CA . LYS A 1 102 ? 3.35 4.062 12.961 1 96.25 102 LYS A CA 1
ATOM 793 C C . LYS A 1 102 ? 4.316 3.129 13.688 1 96.25 102 LYS A C 1
ATOM 795 O O . LYS A 1 102 ? 4.664 3.363 14.844 1 96.25 102 LYS A O 1
ATOM 800 N N . PRO A 1 103 ? 4.844 2.062 13.086 1 94.12 103 PRO A N 1
ATOM 801 C CA . PRO A 1 103 ? 4.238 1.536 11.859 1 94.12 103 PRO A CA 1
ATOM 802 C C . PRO A 1 103 ? 2.801 1.069 12.062 1 94.12 103 PRO A C 1
ATOM 804 O O . PRO A 1 103 ? 2.436 0.645 13.164 1 94.12 103 PRO A O 1
ATOM 807 N N . GLN A 1 104 ? 2.014 1.144 11.109 1 93.38 104 GLN A N 1
ATOM 808 C CA . GLN A 1 104 ? 0.604 0.778 11.195 1 93.38 104 GLN A CA 1
ATOM 809 C C . GLN A 1 104 ? 0.433 -0.734 11.305 1 93.38 104 GLN A C 1
ATOM 811 O O . GLN A 1 104 ? 1.187 -1.494 10.695 1 93.38 104 GLN A O 1
ATOM 816 N N . THR A 1 105 ? -0.587 -1.143 12.023 1 93.75 105 THR A N 1
ATOM 817 C CA . THR A 1 105 ? -0.965 -2.551 12.086 1 93.75 105 THR A CA 1
ATOM 818 C C . THR A 1 105 ? -1.902 -2.91 10.93 1 93.75 105 THR A C 1
ATOM 820 O O . THR A 1 105 ? -1.931 -4.059 10.484 1 93.75 105 THR A O 1
ATOM 823 N N . ASP A 1 106 ? -2.67 -2.01 10.555 1 95.69 106 ASP A N 1
ATOM 824 C CA . ASP A 1 106 ? -3.605 -2.109 9.438 1 95.69 106 ASP A CA 1
ATOM 825 C C . ASP A 1 106 ? -3.479 -0.905 8.508 1 95.69 106 ASP A C 1
ATOM 827 O O . ASP A 1 106 ? -3.309 0.226 8.969 1 95.69 106 ASP A O 1
ATOM 831 N N . TYR A 1 107 ? -3.449 -1.239 7.156 1 96.62 107 TYR A N 1
ATOM 832 C CA . TYR A 1 107 ? -3.291 -0.149 6.199 1 96.62 107 TYR A CA 1
ATOM 833 C C . TYR A 1 107 ? -4.527 0.739 6.172 1 96.62 107 TYR A C 1
ATOM 835 O O . TYR A 1 107 ? -4.477 1.873 5.688 1 96.62 107 TYR A O 1
ATOM 843 N N . ARG A 1 108 ? -5.762 0.212 6.652 1 97.56 108 ARG A N 1
ATOM 844 C CA . ARG A 1 108 ? -7 0.983 6.727 1 97.56 108 ARG A CA 1
ATOM 845 C C . ARG A 1 108 ? -7.043 1.827 7.996 1 97.56 108 ARG A C 1
ATOM 847 O O . ARG A 1 108 ? -7.113 1.288 9.102 1 97.56 108 ARG A O 1
ATOM 854 N N . ILE A 1 109 ? -7.035 3.154 7.809 1 98.25 109 ILE A N 1
ATOM 855 C CA . ILE A 1 109 ? -7.047 4.082 8.938 1 98.25 109 ILE A CA 1
ATOM 856 C C . ILE A 1 109 ? -8.477 4.531 9.219 1 98.25 109 ILE A C 1
ATOM 858 O O . ILE A 1 109 ? -9.203 4.93 8.305 1 98.25 109 ILE A O 1
ATOM 862 N N . THR A 1 110 ? -8.906 4.414 10.414 1 98 110 THR A N 1
ATOM 863 C CA . THR A 1 110 ? -10.117 5.035 10.945 1 98 110 THR A CA 1
ATOM 864 C C . THR A 1 110 ? -9.781 5.949 12.125 1 98 110 THR A C 1
ATOM 866 O O . THR A 1 110 ? -8.633 6.004 12.57 1 98 110 THR A O 1
ATOM 869 N N . GLU A 1 111 ? -10.773 6.66 12.633 1 98.38 111 GLU A N 1
ATOM 870 C CA . GLU A 1 111 ? -10.539 7.543 13.773 1 98.38 111 GLU A CA 1
ATOM 871 C C . GLU A 1 111 ? -10.242 6.742 15.039 1 98.38 111 GLU A C 1
ATOM 873 O O . GLU A 1 111 ? -9.789 7.301 16.047 1 98.38 111 GLU A O 1
ATOM 878 N N . SER A 1 112 ? -10.469 5.43 14.992 1 97.38 112 SER A N 1
ATOM 879 C CA . SER A 1 112 ? -10.188 4.559 16.125 1 97.38 112 SER A CA 1
ATOM 880 C C . SER A 1 112 ? -8.766 4.023 16.078 1 97.38 112 SER A C 1
ATOM 882 O O . SER A 1 112 ? -8.305 3.379 17.016 1 97.38 112 SER A O 1
ATOM 884 N N . THR A 1 113 ? -8.031 4.199 14.914 1 98 113 THR A N 1
ATOM 885 C CA . THR A 1 113 ? -6.621 3.814 14.867 1 98 113 THR A CA 1
ATOM 886 C C . THR A 1 113 ? -5.844 4.477 16 1 98 113 THR A C 1
ATOM 888 O O . THR A 1 113 ? -5.996 5.676 16.25 1 98 113 THR A O 1
ATOM 891 N N . PRO A 1 114 ? -5.02 3.711 16.734 1 97.56 114 PRO A N 1
ATOM 892 C CA . PRO A 1 114 ? -4.293 4.281 17.875 1 97.56 114 PRO A CA 1
ATOM 893 C C . PRO A 1 114 ? -3.383 5.441 17.469 1 97.56 114 PRO A C 1
ATOM 895 O O . PRO A 1 114 ? -2.928 5.504 16.328 1 97.56 114 PRO A O 1
ATOM 898 N N . LEU A 1 115 ? -3.176 6.262 18.391 1 98.44 115 LEU A N 1
ATOM 899 C CA . LEU A 1 115 ? -2.258 7.375 18.172 1 98.44 115 LEU A CA 1
ATOM 900 C C . LEU A 1 115 ? -0.895 7.082 18.797 1 98.44 115 LEU A C 1
ATOM 902 O O . LEU A 1 115 ? -0.727 7.168 20.016 1 98.44 115 LEU A O 1
ATOM 906 N N . VAL A 1 116 ? 0.049 6.746 18 1 98.31 116 VAL A N 1
ATOM 907 C CA . VAL A 1 116 ? 1.414 6.434 18.406 1 98.31 116 VAL A CA 1
ATOM 908 C C . VAL A 1 116 ? 2.361 6.613 17.219 1 98.31 116 VAL A C 1
ATOM 910 O O . VAL A 1 116 ? 2.164 6.012 16.156 1 98.31 116 VAL A O 1
ATOM 913 N N . ASN A 1 117 ? 3.301 7.465 17.359 1 98.38 117 ASN A N 1
ATOM 914 C CA . ASN A 1 117 ? 4.289 7.703 16.312 1 98.38 117 ASN A CA 1
ATOM 915 C C . ASN A 1 117 ? 5.688 7.902 16.891 1 98.38 117 ASN A C 1
ATOM 917 O O . ASN A 1 117 ? 6.059 9.016 17.25 1 98.38 117 ASN A O 1
ATOM 921 N N . PRO A 1 118 ? 6.445 6.887 17 1 98 118 PRO A N 1
ATOM 922 C CA . PRO A 1 118 ? 7.766 7.008 17.625 1 98 118 PRO A CA 1
ATOM 923 C C . PRO A 1 118 ? 8.789 7.695 16.719 1 98 118 PRO A C 1
ATOM 925 O O . PRO A 1 118 ? 9.906 7.984 17.156 1 98 118 PRO A O 1
ATOM 928 N N . PHE A 1 119 ? 8.453 8.023 15.539 1 98.06 119 PHE A N 1
ATOM 929 C CA . PHE A 1 119 ? 9.453 8.453 14.562 1 98.06 119 PHE A CA 1
ATOM 930 C C . PHE A 1 119 ? 9.453 9.969 14.43 1 98.06 119 PHE A C 1
ATOM 932 O O . PHE A 1 119 ? 10.453 10.555 14 1 98.06 119 PHE A O 1
ATOM 939 N N . TRP A 1 120 ? 8.289 10.617 14.766 1 97.75 120 TRP A N 1
ATOM 940 C CA . TRP A 1 120 ? 8.141 12.031 14.43 1 97.75 120 TRP A CA 1
ATOM 941 C C . TRP A 1 120 ? 7.699 12.836 15.648 1 97.75 120 TRP A C 1
ATOM 943 O O . TRP A 1 120 ? 6.578 12.68 16.125 1 97.75 120 TRP A O 1
ATOM 953 N N . GLU A 1 121 ? 8.492 13.742 16.016 1 97.88 121 GLU A N 1
ATOM 954 C CA . GLU A 1 121 ? 8.195 14.602 17.156 1 97.88 121 GLU A CA 1
ATOM 955 C C . GLU A 1 121 ? 6.949 15.445 16.906 1 97.88 121 GLU A C 1
ATOM 957 O O . GLU A 1 121 ? 6.133 15.648 17.797 1 97.88 121 GLU A O 1
ATOM 962 N N . TYR A 1 122 ? 6.867 15.992 15.68 1 96.69 122 TYR A N 1
ATOM 963 C CA . TYR A 1 122 ? 5.672 16.75 15.297 1 96.69 122 TYR A CA 1
ATOM 964 C C . TYR A 1 122 ? 4.406 15.969 15.648 1 96.69 122 TYR A C 1
ATOM 966 O O . TYR A 1 122 ? 3.482 16.531 16.25 1 96.69 122 TYR A O 1
ATOM 974 N N . SER A 1 123 ? 4.359 14.688 15.297 1 98.31 123 SER A N 1
ATOM 975 C CA . SER A 1 123 ? 3.215 13.82 15.547 1 98.31 123 SER A CA 1
ATOM 976 C C . SER A 1 123 ? 3 13.609 17.047 1 98.31 123 SER A C 1
ATOM 978 O O . SER A 1 123 ? 1.865 13.633 17.516 1 98.31 123 SER A O 1
ATOM 980 N N . ARG A 1 124 ? 4.039 13.406 17.75 1 98.5 124 ARG A N 1
ATOM 981 C CA . ARG A 1 124 ? 3.932 13.211 19.203 1 98.5 124 ARG A CA 1
ATOM 982 C C . ARG A 1 124 ? 3.393 14.461 19.891 1 98.5 124 ARG A C 1
ATOM 984 O O . ARG A 1 124 ? 2.604 14.367 20.828 1 98.5 124 ARG A O 1
ATOM 991 N N . ASN A 1 125 ? 3.854 15.578 19.438 1 98.62 125 ASN A N 1
ATOM 992 C CA . ASN A 1 125 ? 3.336 16.828 19.969 1 98.62 125 ASN A CA 1
ATOM 993 C C . ASN A 1 125 ? 1.837 16.969 19.719 1 98.62 125 ASN A C 1
ATOM 995 O O . ASN A 1 125 ? 1.091 17.375 20.625 1 98.62 125 ASN A O 1
ATOM 999 N N . LYS A 1 126 ? 1.403 16.641 18.531 1 98.69 126 LYS A N 1
ATOM 1000 C CA . LYS A 1 126 ? -0.022 16.688 18.219 1 98.69 126 LYS A CA 1
ATOM 1001 C C . LYS A 1 126 ? -0.808 15.703 19.078 1 98.69 126 LYS A C 1
ATOM 1003 O O . LYS A 1 126 ? -1.908 16.016 19.547 1 98.69 126 LYS A O 1
ATOM 1008 N N . ILE A 1 127 ? -0.264 14.516 19.297 1 98.75 127 ILE A N 1
ATOM 1009 C CA . ILE A 1 127 ? -0.903 13.516 20.141 1 98.75 127 ILE A CA 1
ATOM 1010 C C . ILE A 1 127 ? -1.072 14.062 21.547 1 98.75 127 ILE A C 1
ATOM 1012 O O . ILE A 1 127 ? -2.152 13.961 22.141 1 98.75 127 ILE A O 1
ATOM 1016 N N . GLU A 1 128 ? -0.053 14.641 22.078 1 98.75 128 GLU A N 1
ATOM 1017 C CA . GLU A 1 128 ? -0.105 15.211 23.422 1 98.75 128 GLU A CA 1
ATOM 1018 C C . GLU A 1 128 ? -1.146 16.328 23.5 1 98.75 128 GLU A C 1
ATOM 1020 O O . GLU A 1 128 ? -1.866 16.438 24.5 1 98.75 128 GLU A O 1
ATOM 1025 N N . ALA A 1 129 ? -1.171 17.125 22.516 1 98.81 129 ALA A N 1
ATOM 1026 C CA . ALA A 1 129 ? -2.168 18.188 22.469 1 98.81 129 ALA A CA 1
ATOM 1027 C C . ALA A 1 129 ? -3.582 17.625 22.484 1 98.81 129 ALA A C 1
ATOM 1029 O O . ALA A 1 129 ? -4.453 18.125 23.203 1 98.81 129 ALA A O 1
ATOM 1030 N N . GLU A 1 130 ? -3.844 16.594 21.688 1 98.81 130 GLU A N 1
ATOM 1031 C CA . GLU A 1 130 ? -5.152 15.953 21.688 1 98.81 130 GLU A CA 1
ATOM 1032 C C . GLU A 1 130 ? -5.516 15.43 23.078 1 98.81 130 GLU A C 1
ATOM 1034 O O . GLU A 1 130 ? -6.664 15.539 23.5 1 98.81 130 GLU A O 1
ATOM 1039 N N . GLU A 1 131 ? -4.539 14.875 23.734 1 98.62 131 GLU A N 1
ATOM 1040 C CA . GLU A 1 131 ? -4.785 14.328 25.062 1 98.62 131 GLU A CA 1
ATOM 1041 C C . GLU A 1 131 ? -5.203 15.422 26.047 1 98.62 131 GLU A C 1
ATOM 1043 O O . GLU A 1 131 ? -6.141 15.234 26.828 1 98.62 131 GLU A O 1
ATOM 1048 N N . VAL A 1 132 ? -4.488 16.484 25.984 1 98.81 132 VAL A N 1
ATOM 1049 C CA . VAL A 1 132 ? -4.809 17.609 26.844 1 98.81 132 VAL A CA 1
ATOM 1050 C C . VAL A 1 132 ? -6.238 18.078 26.578 1 98.81 132 VAL A C 1
ATOM 1052 O O . VAL A 1 132 ? -7.016 18.297 27.5 1 98.81 132 VAL A O 1
ATOM 1055 N N . LEU A 1 133 ? -6.602 18.188 25.344 1 98.81 133 LEU A N 1
ATOM 1056 C CA . LEU A 1 133 ? -7.914 18.672 24.938 1 98.81 133 LEU A CA 1
ATOM 1057 C C . LEU A 1 133 ? -9.008 17.703 25.359 1 98.81 133 LEU A C 1
ATOM 1059 O O . LEU A 1 133 ? -10.047 18.109 25.875 1 98.81 133 LEU A O 1
ATOM 1063 N N . MET A 1 134 ? -8.75 16.438 25.125 1 98.62 134 MET A N 1
ATOM 1064 C CA . MET A 1 134 ? -9.75 15.445 25.469 1 98.62 134 MET A CA 1
ATOM 1065 C C . MET A 1 134 ? -9.93 15.352 26.984 1 98.62 134 MET A C 1
ATOM 1067 O O . MET A 1 134 ? -11.039 15.109 27.469 1 98.62 134 MET A O 1
ATOM 1071 N N . THR A 1 135 ? -8.852 15.492 27.719 1 98.5 135 THR A N 1
ATOM 1072 C CA . THR A 1 135 ? -8.961 15.555 29.172 1 98.5 135 THR A CA 1
ATOM 1073 C C . THR A 1 135 ? -9.828 16.734 29.594 1 98.5 135 THR A C 1
ATOM 1075 O O . THR A 1 135 ? -10.711 16.578 30.453 1 98.5 135 THR A O 1
ATOM 1078 N N . ALA A 1 136 ? -9.609 17.891 29 1 98.69 136 ALA A N 1
ATOM 1079 C CA . ALA A 1 136 ? -10.406 19.078 29.297 1 98.69 136 ALA A CA 1
ATOM 1080 C C . ALA A 1 136 ? -11.883 18.844 28.984 1 98.69 136 ALA A C 1
ATOM 1082 O O . ALA A 1 136 ? -12.758 19.281 29.719 1 98.69 136 ALA A O 1
ATOM 1083 N N . TYR A 1 137 ? -12.141 18.125 27.922 1 98.44 137 TYR A N 1
ATOM 1084 C CA . TYR A 1 137 ? -13.508 17.781 27.562 1 98.44 137 TYR A CA 1
ATOM 1085 C C . TYR A 1 137 ? -14.148 16.922 28.641 1 98.44 137 TYR A C 1
ATOM 1087 O O . TYR A 1 137 ? -15.281 17.172 29.062 1 98.44 137 TYR A O 1
ATOM 1095 N N . ARG A 1 138 ? -13.406 16.016 29.141 1 97.88 138 ARG A N 1
ATOM 1096 C CA . ARG A 1 138 ? -13.922 15.031 30.094 1 97.88 138 ARG A CA 1
ATOM 1097 C C . ARG A 1 138 ? -14.109 15.648 31.469 1 97.88 138 ARG A C 1
ATOM 1099 O O . ARG A 1 138 ? -15.031 15.281 32.188 1 97.88 138 ARG A O 1
ATOM 1106 N N . THR A 1 139 ? -13.266 16.578 31.797 1 98 139 THR A N 1
ATOM 1107 C CA . THR A 1 139 ? -13.219 17.031 33.188 1 98 139 THR A CA 1
ATOM 1108 C C . THR A 1 139 ? -13.945 18.359 33.344 1 98 139 THR A C 1
ATOM 1110 O O . THR A 1 139 ? -14.562 18.609 34.375 1 98 139 THR A O 1
ATOM 1113 N N . THR A 1 140 ? -13.883 19.281 32.344 1 97.69 140 THR A N 1
ATOM 1114 C CA . THR A 1 140 ? -14.445 20.609 32.531 1 97.69 140 THR A CA 1
ATOM 1115 C C . THR A 1 140 ? -15.508 20.906 31.453 1 97.69 140 THR A C 1
ATOM 1117 O O . THR A 1 140 ? -16.125 21.969 31.453 1 97.69 140 THR A O 1
ATOM 1120 N N . GLY A 1 141 ? -15.664 19.984 30.5 1 97.75 141 GLY A N 1
ATOM 1121 C CA . GLY A 1 141 ? -16.672 20.156 29.469 1 97.75 141 GLY A CA 1
ATOM 1122 C C . GLY A 1 141 ? -16.219 21.094 28.359 1 97.75 141 GLY A C 1
ATOM 1123 O O . GLY A 1 141 ? -17.047 21.594 27.594 1 97.75 141 GLY A O 1
ATOM 1124 N N . PHE A 1 142 ? -14.945 21.406 28.297 1 98.56 142 PHE A N 1
ATOM 1125 C CA . PHE A 1 142 ? -14.438 22.203 27.188 1 98.56 142 PHE A CA 1
ATOM 1126 C C . PHE A 1 142 ? -14.844 21.594 25.844 1 98.56 142 PHE A C 1
ATOM 1128 O O . PHE A 1 142 ? -14.57 20.422 25.594 1 98.56 142 PHE A O 1
ATOM 1135 N N . PRO A 1 143 ? -15.539 22.266 24.922 1 98.69 143 PRO A N 1
ATOM 1136 C CA . PRO A 1 143 ? -16.203 21.672 23.75 1 98.69 143 PRO A CA 1
ATOM 1137 C C . PRO A 1 143 ? -15.258 21.469 22.578 1 98.69 143 PRO A C 1
ATOM 1139 O O . PRO A 1 143 ? -15.328 22.219 21.594 1 98.69 143 PRO A O 1
ATOM 1142 N N . VAL A 1 144 ? -14.586 20.391 22.578 1 98.69 144 VAL A N 1
ATOM 1143 C CA . VAL A 1 144 ? -13.484 20.172 21.656 1 98.69 144 VAL A CA 1
ATOM 1144 C C . VAL A 1 144 ? -13.953 19.344 20.469 1 98.69 144 VAL A C 1
ATOM 1146 O O . VAL A 1 144 ? -14.766 18.422 20.625 1 98.69 144 VAL A O 1
ATOM 1149 N N . THR A 1 145 ? -13.539 19.656 19.297 1 98.88 145 THR A N 1
ATOM 1150 C CA . THR A 1 145 ? -13.539 18.828 18.094 1 98.88 145 THR A CA 1
ATOM 1151 C C . THR A 1 145 ? -12.133 18.734 17.5 1 98.88 145 THR A C 1
ATOM 1153 O O . THR A 1 145 ? -11.461 19.75 17.312 1 98.88 145 THR A O 1
ATOM 1156 N N . ILE A 1 146 ? -11.656 17.531 17.281 1 98.81 146 ILE A N 1
ATOM 1157 C CA . ILE A 1 146 ? -10.328 17.328 16.719 1 98.81 146 ILE A CA 1
ATOM 1158 C C . ILE A 1 146 ? -10.445 17 15.234 1 98.81 146 ILE A C 1
ATOM 1160 O O . ILE A 1 146 ? -11.266 16.156 14.844 1 98.81 146 ILE A O 1
ATOM 1164 N N . VAL A 1 147 ? -9.688 17.688 14.43 1 98.81 147 VAL A N 1
ATOM 1165 C CA . VAL A 1 147 ? -9.633 17.422 12.992 1 98.81 147 VAL A CA 1
ATOM 1166 C C . VAL A 1 147 ? -8.227 16.984 12.602 1 98.81 147 VAL A C 1
ATOM 1168 O O . VAL A 1 147 ? -7.242 17.625 12.961 1 98.81 147 VAL A O 1
ATOM 1171 N N . ARG A 1 148 ? -8.109 15.867 11.898 1 98.75 148 ARG A N 1
ATOM 1172 C CA . ARG A 1 148 ? -6.828 15.32 11.461 1 98.75 148 ARG A CA 1
ATOM 1173 C C . ARG A 1 148 ? -6.723 15.32 9.938 1 98.75 148 ARG A C 1
ATOM 1175 O O . ARG A 1 148 ? -7.168 14.383 9.273 1 98.75 148 ARG A O 1
ATOM 1182 N N . PRO A 1 149 ? -6.148 16.344 9.336 1 97.5 149 PRO A N 1
ATOM 1183 C CA . PRO A 1 149 ? -5.918 16.359 7.891 1 97.5 149 PRO A CA 1
ATOM 1184 C C . PRO A 1 149 ? -4.777 15.438 7.469 1 97.5 149 PRO A C 1
ATOM 1186 O O . PRO A 1 149 ? -3.947 15.055 8.297 1 97.5 149 PRO A O 1
ATOM 1189 N N . SER A 1 150 ? -4.781 15.07 6.203 1 95.44 150 SER A N 1
ATOM 1190 C CA . SER A 1 150 ? -3.668 14.352 5.59 1 95.44 150 SER A CA 1
ATOM 1191 C C . SER A 1 150 ? -3.135 15.094 4.367 1 95.44 150 SER A C 1
ATOM 1193 O O . SER A 1 150 ? -3.832 15.219 3.359 1 95.44 150 SER A O 1
ATOM 1195 N N . HIS A 1 151 ? -1.896 15.492 4.395 1 96.38 151 HIS A N 1
ATOM 1196 C CA . HIS A 1 151 ? -1.161 16.141 3.316 1 96.38 151 HIS A CA 1
ATOM 1197 C C . HIS A 1 151 ? -2.068 17.062 2.506 1 96.38 151 HIS A C 1
ATOM 1199 O O . HIS A 1 151 ? -2.195 16.906 1.291 1 96.38 151 HIS A O 1
ATOM 1205 N N . THR A 1 152 ? -2.637 18.047 3.117 1 97.12 152 THR A N 1
ATOM 1206 C CA . THR A 1 152 ? -3.533 19.016 2.504 1 97.12 152 THR A CA 1
ATOM 1207 C C . THR A 1 152 ? -2.742 20.047 1.712 1 97.12 152 THR A C 1
ATOM 1209 O O . THR A 1 152 ? -1.727 20.562 2.188 1 97.12 152 THR A O 1
ATOM 1212 N N . TYR A 1 153 ? -3.164 20.312 0.469 1 96.5 153 TYR A N 1
ATOM 1213 C CA . TYR A 1 153 ? -2.508 21.266 -0.417 1 96.5 153 TYR A CA 1
ATOM 1214 C C . TYR A 1 153 ? -3.531 22.172 -1.104 1 96.5 153 TYR A C 1
ATOM 1216 O O . TYR A 1 153 ? -4.73 21.891 -1.077 1 96.5 153 TYR A O 1
ATOM 1224 N N . ASN A 1 154 ? -3.145 23.297 -1.698 1 95.62 154 ASN A N 1
ATOM 1225 C CA . ASN A 1 154 ? -4.102 24.281 -2.18 1 95.62 154 ASN A CA 1
ATOM 1226 C C . ASN A 1 154 ? -3.971 24.516 -3.682 1 95.62 154 ASN A C 1
ATOM 1228 O O . ASN A 1 154 ? -4.473 25.5 -4.211 1 95.62 154 ASN A O 1
ATOM 1232 N N . GLY A 1 155 ? -3.166 23.703 -4.34 1 95 155 GLY A N 1
ATOM 1233 C CA . GLY A 1 155 ? -3.061 23.812 -5.785 1 95 155 GLY A CA 1
ATOM 1234 C C . GLY A 1 155 ? -1.965 24.766 -6.23 1 95 155 GLY A C 1
ATOM 1235 O O . GLY A 1 155 ? -1.824 25.047 -7.426 1 95 155 GLY A O 1
ATOM 1236 N N . THR A 1 156 ? -1.104 25.219 -5.293 1 95.44 156 THR A N 1
ATOM 1237 C CA . THR A 1 156 ? -0.052 26.156 -5.668 1 95.44 156 THR A CA 1
ATOM 1238 C C . THR A 1 156 ? 1.311 25.469 -5.668 1 95.44 156 THR A C 1
ATOM 1240 O O . THR A 1 156 ? 2.262 25.969 -6.277 1 95.44 156 THR A O 1
ATOM 1243 N N . LYS A 1 157 ? 1.439 24.438 -4.922 1 95.38 157 LYS A N 1
ATOM 1244 C CA . LYS A 1 157 ? 2.654 23.641 -4.859 1 95.38 157 LYS A CA 1
ATOM 1245 C C . LYS A 1 157 ? 2.328 22.141 -4.953 1 95.38 157 LYS A C 1
ATOM 1247 O O . LYS A 1 157 ? 1.555 21.625 -4.148 1 95.38 157 LYS A O 1
ATOM 1252 N N . PRO A 1 158 ? 2.891 21.516 -5.883 1 95.94 158 PRO A N 1
ATOM 1253 C CA . PRO A 1 158 ? 2.582 20.094 -5.969 1 95.94 158 PRO A CA 1
ATOM 1254 C C . PRO A 1 158 ? 3.156 19.297 -4.801 1 95.94 158 PRO A C 1
ATOM 1256 O O . PRO A 1 158 ? 4.34 19.438 -4.477 1 95.94 158 PRO A O 1
ATOM 1259 N N . PRO A 1 159 ? 2.322 18.422 -4.176 1 96.31 159 PRO A N 1
ATOM 1260 C CA . PRO A 1 159 ? 2.812 17.578 -3.082 1 96.31 159 PRO A CA 1
ATOM 1261 C C . PRO A 1 159 ? 3.863 16.578 -3.539 1 96.31 159 PRO A C 1
ATOM 1263 O O . PRO A 1 159 ? 3.723 15.977 -4.605 1 96.31 159 PRO A O 1
ATOM 1266 N N . VAL A 1 160 ? 4.941 16.453 -2.807 1 97.31 160 VAL A N 1
ATOM 1267 C CA . VAL A 1 160 ? 6.027 15.516 -3.096 1 97.31 160 VAL A CA 1
ATOM 1268 C C . VAL A 1 160 ? 6.441 14.797 -1.818 1 97.31 160 VAL A C 1
ATOM 1270 O O . VAL A 1 160 ? 6.047 15.188 -0.718 1 97.31 160 VAL A O 1
ATOM 1273 N N . SER A 1 161 ? 7.188 13.75 -1.935 1 97.06 161 SER A N 1
ATOM 1274 C CA . SER A 1 161 ? 7.57 12.93 -0.788 1 97.06 161 SER A CA 1
ATOM 1275 C C . SER A 1 161 ? 8.758 13.531 -0.052 1 97.06 161 SER A C 1
ATOM 1277 O O . SER A 1 161 ? 8.891 13.367 1.162 1 97.06 161 SER A O 1
ATOM 1279 N N . VAL A 1 162 ? 9.695 14.133 -0.771 1 96.5 162 VAL A N 1
ATOM 1280 C CA . VAL A 1 162 ? 10.867 14.781 -0.185 1 96.5 162 VAL A CA 1
ATOM 1281 C C . VAL A 1 162 ? 11.102 16.125 -0.857 1 96.5 162 VAL A C 1
ATOM 1283 O O . VAL A 1 162 ? 10.914 16.266 -2.066 1 96.5 162 VAL A O 1
ATOM 1286 N N . HIS A 1 163 ? 11.383 17.109 -0.075 1 94.88 163 HIS A N 1
ATOM 1287 C CA . HIS A 1 163 ? 11.797 18.406 -0.583 1 94.88 163 HIS A CA 1
ATOM 1288 C C . HIS A 1 163 ? 12.711 19.125 0.408 1 94.88 163 HIS A C 1
ATOM 1290 O O . HIS A 1 163 ? 12.805 18.719 1.568 1 94.88 163 HIS A O 1
ATOM 1296 N N . GLY A 1 164 ? 13.406 20.062 -0.09 1 95.19 164 GLY A N 1
ATOM 1297 C CA . GLY A 1 164 ? 14.305 20.844 0.748 1 95.19 164 GLY A CA 1
ATOM 1298 C C . GLY A 1 164 ? 13.609 21.969 1.481 1 95.19 164 GLY A C 1
ATOM 1299 O O . GLY A 1 164 ? 12.375 22.016 1.541 1 95.19 164 GLY A O 1
ATOM 1300 N N . ALA A 1 165 ? 14.406 22.859 2.053 1 93.69 165 ALA A N 1
ATOM 1301 C CA . ALA A 1 165 ? 13.914 23.938 2.924 1 93.69 165 ALA A CA 1
ATOM 1302 C C . ALA A 1 165 ? 13.188 25 2.119 1 93.69 165 ALA A C 1
ATOM 1304 O O . ALA A 1 165 ? 12.398 25.766 2.67 1 93.69 165 ALA A O 1
ATOM 1305 N N . LYS A 1 166 ? 13.43 25 0.808 1 92.94 166 LYS A N 1
ATOM 1306 C CA . LYS A 1 166 ? 12.867 26.078 0.011 1 92.94 166 LYS A CA 1
ATOM 1307 C C . LYS A 1 166 ? 11.617 25.625 -0.732 1 92.94 166 LYS A C 1
ATOM 1309 O O . LYS A 1 166 ? 11.141 26.312 -1.639 1 92.94 166 LYS A O 1
ATOM 1314 N N . GLY A 1 167 ? 11.195 24.453 -0.406 1 91.5 167 GLY A N 1
ATOM 1315 C CA . GLY A 1 167 ? 9.914 24.047 -0.958 1 91.5 167 GLY A CA 1
ATOM 1316 C C . GLY A 1 167 ? 10.047 23.031 -2.082 1 91.5 167 GLY A C 1
ATOM 1317 O O . GLY A 1 167 ? 10.969 22.203 -2.076 1 91.5 167 GLY A O 1
ATOM 1318 N N . ASN A 1 168 ? 9.047 23.078 -3.031 1 96.12 168 ASN A N 1
ATOM 1319 C CA . ASN A 1 168 ? 8.828 21.953 -3.924 1 96.12 168 ASN A CA 1
ATOM 1320 C C . ASN A 1 168 ? 9.406 22.219 -5.312 1 96.12 168 ASN A C 1
ATOM 1322 O O . ASN A 1 168 ? 9.555 21.297 -6.113 1 96.12 168 ASN A O 1
ATOM 1326 N N . TRP A 1 169 ? 9.805 23.422 -5.598 1 97.44 169 TRP A N 1
ATOM 1327 C CA . TRP A 1 169 ? 10.172 23.812 -6.957 1 97.44 169 TRP A CA 1
ATOM 1328 C C . TRP A 1 169 ? 11.359 23 -7.457 1 97.44 169 TRP A C 1
ATOM 1330 O O . TRP A 1 169 ? 11.406 22.609 -8.625 1 97.44 169 TRP A O 1
ATOM 1340 N N . GLN A 1 170 ? 12.312 22.75 -6.57 1 98 170 GLN A N 1
ATOM 1341 C CA . GLN A 1 170 ? 13.531 22.078 -6.988 1 98 170 GLN A CA 1
ATOM 1342 C C . GLN A 1 170 ? 13.227 20.688 -7.562 1 98 170 GLN A C 1
ATOM 1344 O O . GLN A 1 170 ? 13.969 20.188 -8.398 1 98 170 GLN A O 1
ATOM 1349 N N . ILE A 1 171 ? 12.188 20.062 -7.121 1 98.31 171 ILE A N 1
ATOM 1350 C CA . ILE A 1 171 ? 11.789 18.766 -7.645 1 98.31 171 ILE A CA 1
ATOM 1351 C C . ILE A 1 171 ? 11.312 18.922 -9.086 1 98.31 171 ILE A C 1
ATOM 1353 O O . ILE A 1 171 ? 11.68 18.125 -9.953 1 98.31 171 ILE A O 1
ATOM 1357 N N . LEU A 1 172 ? 10.43 19.906 -9.359 1 98.38 172 LEU A N 1
ATOM 1358 C CA . LEU A 1 172 ? 9.969 20.172 -10.719 1 98.38 172 LEU A CA 1
ATOM 1359 C C . LEU A 1 172 ? 11.148 20.469 -11.641 1 98.38 172 LEU A C 1
ATOM 1361 O O . LEU A 1 172 ? 11.203 19.984 -12.773 1 98.38 172 LEU A O 1
ATOM 1365 N N . LYS A 1 173 ? 12.055 21.281 -11.109 1 98.31 173 LYS A N 1
ATOM 1366 C CA . LYS A 1 173 ? 13.227 21.641 -11.898 1 98.31 173 LYS A CA 1
ATOM 1367 C C . LYS A 1 173 ? 14.047 20.406 -12.266 1 98.31 173 LYS A C 1
ATOM 1369 O O . LYS A 1 173 ? 14.523 20.297 -13.398 1 98.31 173 LYS A O 1
ATOM 1374 N N . ARG A 1 174 ? 14.203 19.531 -11.344 1 98.62 174 ARG A N 1
ATOM 1375 C CA . ARG A 1 174 ? 14.938 18.312 -11.633 1 98.62 174 ARG A CA 1
ATOM 1376 C C . ARG A 1 174 ? 14.242 17.5 -12.719 1 98.62 174 ARG A C 1
ATOM 1378 O O . ARG A 1 174 ? 14.898 16.938 -13.602 1 98.62 174 ARG A O 1
ATOM 1385 N N . ILE A 1 175 ? 12.922 17.406 -12.688 1 98.75 175 ILE A N 1
ATOM 1386 C CA . ILE A 1 175 ? 12.172 16.719 -13.734 1 98.75 175 ILE A CA 1
ATOM 1387 C C . ILE A 1 175 ? 12.414 17.406 -15.078 1 98.75 175 ILE A C 1
ATOM 1389 O O . ILE A 1 175 ? 12.695 16.734 -16.078 1 98.75 175 ILE A O 1
ATOM 1393 N N . LEU A 1 176 ? 12.32 18.703 -15.07 1 98.44 176 LEU A N 1
ATOM 1394 C CA . LEU A 1 176 ? 12.508 19.484 -16.281 1 98.44 176 LEU A CA 1
ATOM 1395 C C . LEU A 1 176 ? 13.898 19.266 -16.859 1 98.44 176 LEU A C 1
ATOM 1397 O O . LEU A 1 176 ? 14.07 19.219 -18.094 1 98.44 176 LEU A O 1
ATOM 1401 N N . ASP A 1 177 ? 14.859 19.094 -15.992 1 98.38 177 ASP A N 1
ATOM 1402 C CA . ASP A 1 177 ? 16.25 18.969 -16.406 1 98.38 177 ASP A CA 1
ATOM 1403 C C . ASP A 1 177 ? 16.609 17.516 -16.688 1 98.38 177 ASP A C 1
ATOM 1405 O O . ASP A 1 177 ? 17.75 17.203 -17.078 1 98.38 177 ASP A O 1
ATOM 1409 N N . GLY A 1 178 ? 15.719 16.594 -16.438 1 98.44 178 GLY A N 1
ATOM 1410 C CA . GLY A 1 178 ? 15.953 15.18 -16.672 1 98.44 178 GLY A CA 1
ATOM 1411 C C . GLY A 1 178 ? 16.844 14.531 -15.633 1 98.44 178 GLY A C 1
ATOM 1412 O O . GLY A 1 178 ? 17.406 13.469 -15.875 1 98.44 178 GLY A O 1
ATOM 1413 N N . LYS A 1 179 ? 16.984 15.164 -14.516 1 98.5 179 LYS A N 1
ATOM 1414 C CA . LYS A 1 179 ? 17.797 14.633 -13.414 1 98.5 179 LYS A CA 1
ATOM 1415 C C . LYS A 1 179 ? 17.031 13.555 -12.648 1 98.5 179 LYS A C 1
ATOM 1417 O O . LYS A 1 179 ? 15.812 13.477 -12.719 1 98.5 179 LYS A O 1
ATOM 1422 N N . PRO A 1 180 ? 17.812 12.75 -11.922 1 98.5 180 PRO A N 1
ATOM 1423 C CA . PRO A 1 180 ? 17.125 11.773 -11.07 1 98.5 180 PRO A CA 1
ATOM 1424 C C . PRO A 1 180 ? 16.234 12.422 -10.023 1 98.5 180 PRO A C 1
ATOM 1426 O O . PRO A 1 180 ? 16.625 13.406 -9.391 1 98.5 180 PRO A O 1
ATOM 1429 N N . VAL A 1 181 ? 15.023 11.914 -9.938 1 98.75 181 VAL A N 1
ATOM 1430 C CA . VAL A 1 181 ? 14.055 12.352 -8.938 1 98.75 181 VAL A CA 1
ATOM 1431 C C . VAL A 1 181 ? 13.859 11.258 -7.891 1 98.75 181 VAL A C 1
ATOM 1433 O O . VAL A 1 181 ? 13.414 10.156 -8.219 1 98.75 181 VAL A O 1
ATOM 1436 N N . ILE A 1 182 ? 14.172 11.516 -6.629 1 98.62 182 ILE A N 1
ATOM 1437 C CA . ILE A 1 182 ? 14.156 10.539 -5.547 1 98.62 182 ILE A CA 1
ATOM 1438 C C . ILE A 1 182 ? 12.719 10.211 -5.168 1 98.62 182 ILE A C 1
ATOM 1440 O O . ILE A 1 182 ? 11.922 11.102 -4.887 1 98.62 182 ILE A O 1
ATOM 1444 N N . ILE A 1 183 ? 12.328 8.984 -5.199 1 98.69 183 ILE A N 1
ATOM 1445 C CA . ILE A 1 183 ? 11.055 8.43 -4.746 1 98.69 183 ILE A CA 1
ATOM 1446 C C . ILE A 1 183 ? 11.305 7.371 -3.676 1 98.69 183 ILE A C 1
ATOM 1448 O O . ILE A 1 183 ? 12.062 6.422 -3.902 1 98.69 183 ILE A O 1
ATOM 1452 N N . PRO A 1 184 ? 10.727 7.48 -2.477 1 98.31 184 PRO A N 1
ATOM 1453 C CA . PRO A 1 184 ? 11.008 6.555 -1.376 1 98.31 184 PRO A CA 1
ATOM 1454 C C . PRO A 1 184 ? 10.562 5.125 -1.68 1 98.31 184 PRO A C 1
ATOM 1456 O O . PRO A 1 184 ? 9.484 4.918 -2.236 1 98.31 184 PRO A O 1
ATOM 1459 N N . GLY A 1 185 ? 11.414 4.145 -1.223 1 98.19 185 GLY A N 1
ATOM 1460 C CA . GLY A 1 185 ? 11.086 2.738 -1.405 1 98.19 185 GLY A CA 1
ATOM 1461 C C . GLY A 1 185 ? 10.992 2.332 -2.863 1 98.19 185 GLY A C 1
ATOM 1462 O O . GLY A 1 185 ? 11.922 2.564 -3.641 1 98.19 185 GLY A O 1
ATOM 1463 N N . ASP A 1 186 ? 9.875 1.746 -3.236 1 98 186 ASP A N 1
ATOM 1464 C CA . ASP A 1 186 ? 9.57 1.375 -4.617 1 98 186 ASP A CA 1
ATOM 1465 C C . ASP A 1 186 ? 8.562 2.336 -5.234 1 98 186 ASP A C 1
ATOM 1467 O O . ASP A 1 186 ? 8.086 2.113 -6.352 1 98 186 ASP A O 1
ATOM 1471 N N . GLY A 1 187 ? 8.195 3.338 -4.441 1 97.88 187 GLY A N 1
ATOM 1472 C CA . GLY A 1 187 ? 7.156 4.25 -4.887 1 97.88 187 GLY A CA 1
ATOM 1473 C C . GLY A 1 187 ? 5.777 3.613 -4.914 1 97.88 187 GLY A C 1
ATOM 1474 O O . GLY A 1 187 ? 4.852 4.148 -5.527 1 97.88 187 GLY A O 1
ATOM 1475 N N . SER A 1 188 ? 5.645 2.496 -4.293 1 96 188 SER A N 1
ATOM 1476 C CA . SER A 1 188 ? 4.406 1.735 -4.41 1 96 188 SER A CA 1
ATOM 1477 C C . SER A 1 188 ? 3.488 1.993 -3.219 1 96 188 SER A C 1
ATOM 1479 O O . SER A 1 188 ? 2.336 1.558 -3.211 1 96 188 SER A O 1
ATOM 1481 N N . SER A 1 189 ? 3.992 2.678 -2.182 1 96.62 189 SER A N 1
ATOM 1482 C CA . SER A 1 189 ? 3.137 2.947 -1.031 1 96.62 189 SER A CA 1
ATOM 1483 C C . SER A 1 189 ? 1.972 3.857 -1.41 1 96.62 189 SER A C 1
ATOM 1485 O O . SER A 1 189 ? 2.129 4.77 -2.223 1 96.62 189 SER A O 1
ATOM 1487 N N . LEU A 1 190 ? 0.858 3.607 -0.833 1 97.81 190 LEU A N 1
ATOM 1488 C CA . LEU A 1 190 ? -0.349 4.391 -1.074 1 97.81 190 LEU A CA 1
ATOM 1489 C C . LEU A 1 190 ? -0.341 5.672 -0.247 1 97.81 190 LEU A C 1
ATOM 1491 O O . LEU A 1 190 ? 0.048 5.656 0.923 1 97.81 190 LEU A O 1
ATOM 1495 N N . TRP A 1 191 ? -0.76 6.707 -0.905 1 97.69 191 TRP A N 1
ATOM 1496 C CA . TRP A 1 191 ? -0.757 8.016 -0.254 1 97.69 191 TRP A CA 1
ATOM 1497 C C . TRP A 1 191 ? -2.002 8.812 -0.63 1 97.69 191 TRP A C 1
ATOM 1499 O O . TRP A 1 191 ? -2.641 8.531 -1.647 1 97.69 191 TRP A O 1
ATOM 1509 N N . THR A 1 192 ? -2.346 9.781 0.26 1 97.56 192 THR A N 1
ATOM 1510 C CA . THR A 1 192 ? -3.562 10.57 0.099 1 97.56 192 THR A CA 1
ATOM 1511 C C . THR A 1 192 ? -3.25 12.062 0.135 1 97.56 192 THR A C 1
ATOM 1513 O O . THR A 1 192 ? -2.705 12.57 1.12 1 97.56 192 THR A O 1
ATOM 1516 N N . LEU A 1 193 ? -3.578 12.734 -0.932 1 97.44 193 LEU A N 1
ATOM 1517 C CA . LEU A 1 193 ? -3.475 14.188 -1.062 1 97.44 193 LEU A CA 1
ATOM 1518 C C . LEU A 1 193 ? -4.855 14.836 -1.068 1 97.44 193 LEU A C 1
ATOM 1520 O O . LEU A 1 193 ? -5.684 14.531 -1.933 1 97.44 193 LEU A O 1
ATOM 1524 N N . THR A 1 194 ? -5.086 15.719 -0.145 1 97.94 194 THR A N 1
ATOM 1525 C CA . THR A 1 194 ? -6.41 16.328 -0.063 1 97.94 194 THR A CA 1
ATOM 1526 C C . THR A 1 194 ? -6.344 17.812 -0.406 1 97.94 194 THR A C 1
ATOM 1528 O O . THR A 1 194 ? -5.617 18.578 0.236 1 97.94 194 THR A O 1
ATOM 1531 N N . HIS A 1 195 ? -7.078 18.219 -1.391 1 98 195 HIS A N 1
ATOM 1532 C CA . HIS A 1 195 ? -7.125 19.625 -1.759 1 98 195 HIS A CA 1
ATOM 1533 C C . HIS A 1 195 ? -7.824 20.453 -0.684 1 98 195 HIS A C 1
ATOM 1535 O O . HIS A 1 195 ? -8.844 20.031 -0.138 1 98 195 HIS A O 1
ATOM 1541 N N . SER A 1 196 ? -7.301 21.625 -0.415 1 97.5 196 SER A N 1
ATOM 1542 C CA . SER A 1 196 ? -7.793 22.469 0.674 1 97.5 196 SER A CA 1
ATOM 1543 C C . SER A 1 196 ? -9.234 22.891 0.438 1 97.5 196 SER A C 1
ATOM 1545 O O . SER A 1 196 ? -10.008 23.047 1.388 1 97.5 196 SER A O 1
ATOM 1547 N N . LYS A 1 197 ? -9.672 23.047 -0.815 1 97.19 197 LYS A N 1
ATOM 1548 C CA . LYS A 1 197 ? -11.055 23.391 -1.126 1 97.19 197 LYS A CA 1
ATOM 1549 C C . LYS A 1 197 ? -12.008 22.281 -0.681 1 97.19 197 LYS A C 1
ATOM 1551 O O . LYS A 1 197 ? -13.109 22.562 -0.202 1 97.19 197 LYS A O 1
ATOM 1556 N N . ASP A 1 198 ? -11.578 21.094 -0.93 1 98.12 198 ASP A N 1
ATOM 1557 C CA . ASP A 1 198 ? -12.398 19.969 -0.494 1 98.12 198 ASP A CA 1
ATOM 1558 C C . ASP A 1 198 ? -12.328 19.797 1.021 1 98.12 198 ASP A C 1
ATOM 1560 O O . ASP A 1 198 ? -13.344 19.547 1.67 1 98.12 198 ASP A O 1
ATOM 1564 N N . PHE A 1 199 ? -11.133 19.969 1.557 1 98.19 199 PHE A N 1
ATOM 1565 C CA . PHE A 1 199 ? -10.969 19.922 3.006 1 98.19 199 PHE A CA 1
ATOM 1566 C C . PHE A 1 199 ? -11.93 20.891 3.686 1 98.19 199 PHE A C 1
ATOM 1568 O O . PHE A 1 199 ? -12.562 20.547 4.688 1 98.19 199 PHE A O 1
ATOM 1575 N N . ALA A 1 200 ? -12.062 22.047 3.131 1 97.88 200 ALA A N 1
ATOM 1576 C CA . ALA A 1 200 ? -12.898 23.094 3.697 1 97.88 200 ALA A CA 1
ATOM 1577 C C . ALA A 1 200 ? -14.352 22.641 3.826 1 97.88 200 ALA A C 1
ATOM 1579 O O . ALA A 1 200 ? -15.023 22.984 4.801 1 97.88 200 ALA A O 1
ATOM 1580 N N . LYS A 1 201 ? -14.789 21.844 2.889 1 98.25 201 LYS A N 1
ATOM 1581 C CA . LYS A 1 201 ? -16.172 21.359 2.924 1 98.25 201 LYS A CA 1
ATOM 1582 C C . LYS A 1 201 ? -16.422 20.531 4.172 1 98.25 201 LYS A C 1
ATOM 1584 O O . LYS A 1 201 ? -17.438 20.703 4.855 1 98.25 201 LYS A O 1
ATOM 1589 N N . GLY A 1 202 ? -15.461 19.641 4.379 1 98.5 202 GLY A N 1
ATOM 1590 C CA . GLY A 1 202 ? -15.594 18.828 5.578 1 98.5 202 GLY A CA 1
ATOM 1591 C C . GLY A 1 202 ? -15.477 19.625 6.859 1 98.5 202 GLY A C 1
ATOM 1592 O O . GLY A 1 202 ? -16.297 19.469 7.77 1 98.5 202 GLY A O 1
ATOM 1593 N N . TYR A 1 203 ? -14.531 20.516 6.883 1 98.44 203 TYR A N 1
ATOM 1594 C CA . TYR A 1 203 ? -14.242 21.312 8.07 1 98.44 203 TYR A CA 1
ATOM 1595 C C . TYR A 1 203 ? -15.422 22.203 8.422 1 98.44 203 TYR A C 1
ATOM 1597 O O . TYR A 1 203 ? -15.898 22.203 9.562 1 98.44 203 TYR A O 1
ATOM 1605 N N . VAL A 1 204 ? -15.938 22.953 7.465 1 98.38 204 VAL A N 1
ATOM 1606 C CA . VAL A 1 204 ? -17.031 23.891 7.699 1 98.38 204 VAL A CA 1
ATOM 1607 C C . VAL A 1 204 ? -18.297 23.141 8.062 1 98.38 204 VAL A C 1
ATOM 1609 O O . VAL A 1 204 ? -19.094 23.609 8.883 1 98.38 204 VAL A O 1
ATOM 1612 N N . GLY A 1 205 ? -18.406 21.938 7.473 1 98.25 205 GLY A N 1
ATOM 1613 C CA . GLY A 1 205 ? -19.547 21.109 7.816 1 98.25 205 GLY A CA 1
ATOM 1614 C C . GLY A 1 205 ? -19.547 20.672 9.273 1 98.25 205 GLY A C 1
ATOM 1615 O O . GLY A 1 205 ? -20.609 20.391 9.836 1 98.25 205 GLY A O 1
ATOM 1616 N N . LEU A 1 206 ? -18.391 20.656 9.898 1 98.56 206 LEU A N 1
ATOM 1617 C CA . LEU A 1 206 ? -18.266 20.266 11.297 1 98.56 206 LEU A CA 1
ATOM 1618 C C . LEU A 1 206 ? -18.531 21.453 12.219 1 98.56 206 LEU A C 1
ATOM 1620 O O . LEU A 1 206 ? -18.797 21.281 13.406 1 98.56 206 LEU A O 1
ATOM 1624 N N . MET A 1 207 ? -18.406 22.688 11.695 1 98.56 207 MET A N 1
ATOM 1625 C CA . MET A 1 207 ? -18.562 23.891 12.5 1 98.56 207 MET A CA 1
ATOM 1626 C C . MET A 1 207 ? -19.984 24 13.055 1 98.56 207 MET A C 1
ATOM 1628 O O . MET A 1 207 ? -20.953 23.906 12.312 1 98.56 207 MET A O 1
ATOM 1632 N N . ALA A 1 208 ? -20.031 24.156 14.336 1 98.06 208 ALA A N 1
ATOM 1633 C CA . ALA A 1 208 ? -21.281 24.344 15.086 1 98.06 208 ALA A CA 1
ATOM 1634 C C . ALA A 1 208 ? -22.156 23.109 14.992 1 98.06 208 ALA A C 1
ATOM 1636 O O . ALA A 1 208 ? -23.375 23.172 15.227 1 98.06 208 ALA A O 1
ATOM 1637 N N . ASN A 1 209 ? -21.594 21.969 14.539 1 97.56 209 ASN A N 1
ATOM 1638 C CA . ASN A 1 209 ? -22.281 20.672 14.594 1 97.56 209 ASN A CA 1
ATOM 1639 C C . ASN A 1 209 ? -22.172 20.047 15.969 1 97.56 209 ASN A C 1
ATOM 1641 O O . ASN A 1 209 ? -21.094 19.656 16.406 1 97.56 209 ASN A O 1
ATOM 1645 N N . PRO A 1 210 ? -23.266 19.969 16.672 1 97.12 210 PRO A N 1
ATOM 1646 C CA . PRO A 1 210 ? -23.188 19.453 18.047 1 97.12 210 PRO A CA 1
ATOM 1647 C C . PRO A 1 210 ? -22.688 18.016 18.109 1 97.12 210 PRO A C 1
ATOM 1649 O O . PRO A 1 210 ? -22.094 17.609 19.109 1 97.12 210 PRO A O 1
ATOM 1652 N N . HIS A 1 211 ? -22.859 17.188 17.047 1 97.5 211 HIS A N 1
ATOM 1653 C CA . HIS A 1 211 ? -22.438 15.805 17.016 1 97.5 211 HIS A CA 1
ATOM 1654 C C . HIS A 1 211 ? -20.922 15.695 16.828 1 97.5 211 HIS A C 1
ATOM 1656 O O . HIS A 1 211 ? -20.344 14.609 17 1 97.5 211 HIS A O 1
ATOM 1662 N N . ALA A 1 212 ? -20.297 16.828 16.562 1 98.5 212 ALA A N 1
ATOM 1663 C CA . ALA A 1 212 ? -18.844 16.812 16.359 1 98.5 212 ALA A CA 1
ATOM 1664 C C . ALA A 1 212 ? -18.109 17 17.688 1 98.5 212 ALA A C 1
ATOM 1666 O O . ALA A 1 212 ? -16.922 16.703 17.781 1 98.5 212 ALA A O 1
ATOM 1667 N N . ILE A 1 213 ? -18.781 17.578 18.672 1 98.56 213 ILE A N 1
ATOM 1668 C CA . ILE A 1 213 ? -18.156 17.906 19.953 1 98.56 213 ILE A CA 1
ATOM 1669 C C . ILE A 1 213 ? -17.719 16.641 20.672 1 98.56 213 ILE A C 1
ATOM 1671 O O . ILE A 1 213 ? -18.5 15.688 20.781 1 98.56 213 ILE A O 1
ATOM 1675 N N . GLY A 1 214 ? -16.516 16.625 21.078 1 98.25 214 GLY A N 1
ATOM 1676 C CA . GLY A 1 214 ? -15.969 15.484 21.797 1 98.25 214 GLY A CA 1
ATOM 1677 C C . GLY A 1 214 ? -15.406 14.422 20.859 1 98.25 214 GLY A C 1
ATOM 1678 O O . GLY A 1 214 ? -14.914 13.383 21.328 1 98.25 214 GLY A O 1
ATOM 1679 N N . ASN A 1 215 ? -15.43 14.656 19.562 1 98.38 215 ASN A N 1
ATOM 1680 C CA . ASN A 1 215 ? -15.039 13.648 18.594 1 98.38 215 ASN A CA 1
ATOM 1681 C C . ASN A 1 215 ? -13.844 14.109 17.766 1 98.38 215 ASN A C 1
ATOM 1683 O O . ASN A 1 215 ? -13.547 15.305 17.703 1 98.38 215 ASN A O 1
ATOM 1687 N N . ALA A 1 216 ? -13.156 13.133 17.25 1 98.75 216 ALA A N 1
ATOM 1688 C CA . ALA A 1 216 ? -12.109 13.359 16.25 1 98.75 216 ALA A CA 1
ATOM 1689 C C . ALA A 1 216 ? -12.547 12.898 14.867 1 98.75 216 ALA A C 1
ATOM 1691 O O . ALA A 1 216 ? -13.266 11.906 14.734 1 98.75 216 ALA A O 1
ATOM 1692 N N . PHE A 1 217 ? -12.133 13.641 13.875 1 98.75 217 PHE A N 1
ATOM 1693 C CA . PHE A 1 217 ? -12.398 13.312 12.484 1 98.75 217 PHE A CA 1
ATOM 1694 C C . PHE A 1 217 ? -11.148 13.516 11.633 1 98.75 217 PHE A C 1
ATOM 1696 O O . PHE A 1 217 ? -10.453 14.531 11.773 1 98.75 217 PHE A O 1
ATOM 1703 N N . HIS A 1 218 ? -10.773 12.57 10.844 1 98.62 218 HIS A N 1
ATOM 1704 C CA . HIS A 1 218 ? -9.898 12.961 9.742 1 98.62 218 HIS A CA 1
ATOM 1705 C C . HIS A 1 218 ? -10.703 13.375 8.516 1 98.62 218 HIS A C 1
ATOM 1707 O O . HIS A 1 218 ? -11.805 12.859 8.289 1 98.62 218 HIS A O 1
ATOM 1713 N N . ILE A 1 219 ? -10.172 14.359 7.855 1 98.56 219 ILE A N 1
ATOM 1714 C CA . ILE A 1 219 ? -10.766 14.867 6.625 1 98.56 219 ILE A CA 1
ATOM 1715 C C . ILE A 1 219 ? -9.797 14.672 5.461 1 98.56 219 ILE A C 1
ATOM 1717 O O . ILE A 1 219 ? -8.812 15.398 5.332 1 98.56 219 ILE A O 1
ATOM 1721 N N . THR A 1 220 ? -10.07 13.703 4.633 1 98.19 220 THR A N 1
ATOM 1722 C CA . THR A 1 220 ? -9.227 13.367 3.488 1 98.19 220 THR A CA 1
ATOM 1723 C C . THR A 1 220 ? -10.086 12.984 2.283 1 98.19 220 THR A C 1
ATOM 1725 O O . THR A 1 220 ? -11.297 12.789 2.414 1 98.19 220 THR A O 1
ATOM 1728 N N . THR A 1 221 ? -9.469 12.992 1.106 1 97.69 221 THR A N 1
ATOM 1729 C CA . THR A 1 221 ? -10.148 12.414 -0.046 1 97.69 221 THR A CA 1
ATOM 1730 C C . THR A 1 221 ? -10.242 10.898 0.09 1 97.69 221 THR A C 1
ATOM 1732 O O . THR A 1 221 ? -9.586 10.305 0.949 1 97.69 221 THR A O 1
ATOM 1735 N N . ASP A 1 222 ? -11.148 10.328 -0.669 1 96.5 222 ASP A N 1
ATOM 1736 C CA . ASP A 1 222 ? -11.281 8.875 -0.718 1 96.5 222 ASP A CA 1
ATOM 1737 C C . ASP A 1 222 ? -10.297 8.266 -1.716 1 96.5 222 ASP A C 1
ATOM 1739 O O . ASP A 1 222 ? -10.148 7.047 -1.781 1 96.5 222 ASP A O 1
ATOM 1743 N N . GLU A 1 223 ? -9.594 9.102 -2.461 1 96.38 223 GLU A N 1
ATOM 1744 C CA . GLU A 1 223 ? -8.648 8.641 -3.471 1 96.38 223 GLU A CA 1
ATOM 1745 C C . GLU A 1 223 ? -7.312 8.258 -2.84 1 96.38 223 GLU A C 1
ATOM 1747 O O . GLU A 1 223 ? -6.945 8.781 -1.786 1 96.38 223 GLU A O 1
ATOM 1752 N N . SER A 1 224 ? -6.723 7.352 -3.402 1 96.31 224 SER A N 1
ATOM 1753 C CA . SER A 1 224 ? -5.352 6.988 -3.066 1 96.31 224 SER A CA 1
ATOM 1754 C C . SER A 1 224 ? -4.512 6.766 -4.32 1 96.31 224 SER A C 1
ATOM 1756 O O . SER A 1 224 ? -4.996 6.191 -5.301 1 96.31 224 SER A O 1
ATOM 1758 N N . MET A 1 225 ? -3.346 7.238 -4.352 1 97.31 225 MET A N 1
ATOM 1759 C CA . MET A 1 225 ? -2.359 7.016 -5.402 1 97.31 225 MET A CA 1
ATOM 1760 C C . MET A 1 225 ? -1.025 6.57 -4.812 1 97.31 225 MET A C 1
ATOM 1762 O O . MET A 1 225 ? -0.723 6.871 -3.656 1 97.31 225 MET A O 1
ATOM 1766 N N . THR A 1 226 ? -0.288 5.828 -5.555 1 97.88 226 THR A N 1
ATOM 1767 C CA . THR A 1 226 ? 1.089 5.551 -5.16 1 97.88 226 THR A CA 1
ATOM 1768 C C . THR A 1 226 ? 1.979 6.766 -5.41 1 97.88 226 THR A C 1
ATOM 1770 O O . THR A 1 226 ? 1.619 7.656 -6.184 1 97.88 226 THR A O 1
ATOM 1773 N N . TRP A 1 227 ? 3.07 6.77 -4.777 1 98.31 227 TRP A N 1
ATOM 1774 C CA . TRP A 1 227 ? 4.02 7.848 -5.047 1 98.31 227 TRP A CA 1
ATOM 1775 C C . TRP A 1 227 ? 4.461 7.828 -6.504 1 98.31 227 TRP A C 1
ATOM 1777 O O . TRP A 1 227 ? 4.688 8.883 -7.105 1 98.31 227 TRP A O 1
ATOM 1787 N N . ASN A 1 228 ? 4.605 6.629 -7.105 1 98.38 228 ASN A N 1
ATOM 1788 C CA . ASN A 1 228 ? 4.91 6.555 -8.531 1 98.38 228 ASN A CA 1
ATOM 1789 C C . ASN A 1 228 ? 3.863 7.285 -9.367 1 98.38 228 ASN A C 1
ATOM 1791 O O . ASN A 1 228 ? 4.207 8.062 -10.258 1 98.38 228 ASN A O 1
ATOM 1795 N N . GLN A 1 229 ? 2.664 7.039 -9.078 1 98.25 229 GLN A N 1
ATOM 1796 C CA . GLN A 1 229 ? 1.581 7.668 -9.82 1 98.25 229 GLN A CA 1
ATOM 1797 C C . GLN A 1 229 ? 1.592 9.18 -9.633 1 98.25 229 GLN A C 1
ATOM 1799 O O . GLN A 1 229 ? 1.349 9.938 -10.578 1 98.25 229 GLN A O 1
ATOM 1804 N N . ILE A 1 230 ? 1.837 9.633 -8.438 1 98.62 230 ILE A N 1
ATOM 1805 C CA . ILE A 1 230 ? 1.875 11.055 -8.125 1 98.62 230 ILE A CA 1
ATOM 1806 C C . ILE A 1 230 ? 2.99 11.734 -8.922 1 98.62 230 ILE A C 1
ATOM 1808 O O . ILE A 1 230 ? 2.752 12.719 -9.617 1 98.62 230 ILE A O 1
ATOM 1812 N N . TYR A 1 231 ? 4.176 11.18 -8.891 1 98.69 231 TYR A N 1
ATOM 1813 C CA . TYR A 1 231 ? 5.309 11.789 -9.586 1 98.69 231 TYR A CA 1
ATOM 1814 C C . TYR A 1 231 ? 5.141 11.695 -11.094 1 98.69 231 TYR A C 1
ATOM 1816 O O . TYR A 1 231 ? 5.559 12.594 -11.828 1 98.69 231 TYR A O 1
ATOM 1824 N N . GLU A 1 232 ? 4.562 10.602 -11.57 1 98.56 232 GLU A N 1
ATOM 1825 C CA . GLU A 1 232 ? 4.285 10.492 -12.992 1 98.56 232 GLU A CA 1
ATOM 1826 C C . GLU A 1 232 ? 3.307 11.57 -13.453 1 98.56 232 GLU A C 1
ATOM 1828 O O . GLU A 1 232 ? 3.457 12.125 -14.539 1 98.56 232 GLU A O 1
ATOM 1833 N N . THR A 1 233 ? 2.309 11.812 -12.641 1 98.56 233 THR A N 1
ATOM 1834 C CA . THR A 1 233 ? 1.344 12.859 -12.945 1 98.56 233 THR A CA 1
ATOM 1835 C C . THR A 1 233 ? 2.031 14.219 -13.031 1 98.56 233 THR A C 1
ATOM 1837 O O . THR A 1 233 ? 1.754 15.008 -13.938 1 98.56 233 THR A O 1
ATOM 1840 N N . ILE A 1 234 ? 2.932 14.5 -12.078 1 98.75 234 ILE A N 1
ATOM 1841 C CA . ILE A 1 234 ? 3.672 15.758 -12.07 1 98.75 234 ILE A CA 1
ATOM 1842 C C . ILE A 1 234 ? 4.527 15.859 -13.336 1 98.75 234 ILE A C 1
ATOM 1844 O O . ILE A 1 234 ? 4.523 16.891 -14.016 1 98.75 234 ILE A O 1
ATOM 1848 N N . ALA A 1 235 ? 5.25 14.789 -13.688 1 98.81 235 ALA A N 1
ATOM 1849 C CA . ALA A 1 235 ? 6.117 14.773 -14.859 1 98.81 235 ALA A CA 1
ATOM 1850 C C . ALA A 1 235 ? 5.312 14.969 -16.141 1 98.81 235 ALA A C 1
ATOM 1852 O O . ALA A 1 235 ? 5.715 15.734 -17.016 1 98.81 235 ALA A O 1
ATOM 1853 N N . ASP A 1 236 ? 4.203 14.297 -16.188 1 98.56 236 ASP A N 1
ATOM 1854 C CA . ASP A 1 236 ? 3.324 14.43 -17.344 1 98.56 236 ASP A CA 1
ATOM 1855 C C . ASP A 1 236 ? 2.85 15.875 -17.5 1 98.56 236 ASP A C 1
ATOM 1857 O O . ASP A 1 236 ? 2.801 16.391 -18.625 1 98.56 236 ASP A O 1
ATOM 1861 N N . ALA A 1 237 ? 2.465 16.516 -16.406 1 98.56 237 ALA A N 1
ATOM 1862 C CA . ALA A 1 237 ? 2.006 17.891 -16.438 1 98.56 237 ALA A CA 1
ATOM 1863 C C . ALA A 1 237 ? 3.117 18.828 -16.906 1 98.56 237 ALA A C 1
ATOM 1865 O O . ALA A 1 237 ? 2.846 19.891 -17.484 1 98.56 237 ALA A O 1
ATOM 1866 N N . LEU A 1 238 ? 4.348 18.438 -16.672 1 98.62 238 LEU A N 1
ATOM 1867 C CA . LEU A 1 238 ? 5.5 19.219 -17.094 1 98.62 238 LEU A CA 1
ATOM 1868 C C . LEU A 1 238 ? 5.875 18.906 -18.547 1 98.62 238 LEU A C 1
ATOM 1870 O O . LEU A 1 238 ? 6.711 19.594 -19.141 1 98.62 238 LEU A O 1
ATOM 1874 N N . GLY A 1 239 ? 5.289 17.859 -19.109 1 98.25 239 GLY A N 1
ATOM 1875 C CA . GLY A 1 239 ? 5.605 17.438 -20.453 1 98.25 239 GLY A CA 1
ATOM 1876 C C . GLY A 1 239 ? 6.957 16.766 -20.578 1 98.25 239 GLY A C 1
ATOM 1877 O O . GLY A 1 239 ? 7.633 16.875 -21.594 1 98.25 239 GLY A O 1
ATOM 1878 N N . LYS A 1 240 ? 7.469 16.188 -19.5 1 98.44 240 LYS A N 1
ATOM 1879 C CA . LYS A 1 240 ? 8.773 15.531 -19.469 1 98.44 240 LYS A CA 1
ATOM 1880 C C . LYS A 1 240 ? 8.664 14.094 -18.969 1 98.44 240 LYS A C 1
ATOM 1882 O O . LYS A 1 240 ? 7.766 13.781 -18.172 1 98.44 240 LYS A O 1
ATOM 1887 N N . PRO A 1 241 ? 9.508 13.227 -19.453 1 98.19 241 PRO A N 1
ATOM 1888 C CA . PRO A 1 241 ? 9.555 11.906 -18.828 1 98.19 241 PRO A CA 1
ATOM 1889 C C . PRO A 1 241 ? 10.109 11.938 -17.406 1 98.19 241 PRO A C 1
ATOM 1891 O O . PRO A 1 241 ? 10.969 12.773 -17.094 1 98.19 241 PRO A O 1
ATOM 1894 N N . LEU A 1 242 ? 9.648 11.039 -16.562 1 98.5 242 LEU A N 1
ATOM 1895 C CA . LEU A 1 242 ? 10.125 10.945 -15.195 1 98.5 242 LEU A CA 1
ATOM 1896 C C . LEU A 1 242 ? 11.383 10.078 -15.109 1 98.5 242 LEU A C 1
ATOM 1898 O O . LEU A 1 242 ? 11.383 8.938 -15.578 1 98.5 242 LEU A O 1
ATOM 1902 N N . ASN A 1 243 ? 12.438 10.625 -14.641 1 98.62 243 ASN A N 1
ATOM 1903 C CA . ASN A 1 243 ? 13.641 9.875 -14.289 1 98.62 243 ASN A CA 1
ATOM 1904 C C . ASN A 1 243 ? 13.656 9.508 -12.805 1 98.62 243 ASN A C 1
ATOM 1906 O O . ASN A 1 243 ? 14.352 10.141 -12.008 1 98.62 243 ASN A O 1
ATOM 1910 N N . ALA A 1 244 ? 12.945 8.445 -12.461 1 98.5 244 ALA A N 1
ATOM 1911 C CA . ALA A 1 244 ? 12.719 8.062 -11.07 1 98.5 244 ALA A CA 1
ATOM 1912 C C . ALA A 1 244 ? 13.945 7.371 -10.492 1 98.5 244 ALA A C 1
ATOM 1914 O O . ALA A 1 244 ? 14.539 6.504 -11.133 1 98.5 244 ALA A O 1
ATOM 1915 N N . LEU A 1 245 ? 14.375 7.742 -9.352 1 98.62 245 LEU A N 1
ATOM 1916 C CA . LEU A 1 245 ? 15.375 7.066 -8.539 1 98.62 245 LEU A CA 1
ATOM 1917 C C . LEU A 1 245 ? 14.766 6.566 -7.234 1 98.62 245 LEU A C 1
ATOM 1919 O O . LEU A 1 245 ? 14.586 7.344 -6.293 1 98.62 245 LEU A O 1
ATOM 1923 N N . HIS A 1 246 ? 14.453 5.297 -7.168 1 98.75 246 HIS A N 1
ATOM 1924 C CA . HIS A 1 246 ? 13.883 4.676 -5.977 1 98.75 246 HIS A CA 1
ATOM 1925 C C . HIS A 1 246 ? 14.953 4.391 -4.934 1 98.75 246 HIS A C 1
ATOM 1927 O O . HIS A 1 246 ? 15.961 3.748 -5.234 1 98.75 246 HIS A O 1
ATOM 1933 N N . VAL A 1 247 ? 14.773 4.891 -3.699 1 98.69 247 VAL A N 1
ATOM 1934 C CA . VAL A 1 247 ? 15.719 4.734 -2.6 1 98.69 247 VAL A CA 1
ATOM 1935 C C . VAL A 1 247 ? 14.969 4.387 -1.316 1 98.69 247 VAL A C 1
ATOM 1937 O O . VAL A 1 247 ? 13.969 5.02 -0.986 1 98.69 247 VAL A O 1
ATOM 1940 N N . ALA A 1 248 ? 15.414 3.387 -0.597 1 98.5 248 ALA A N 1
ATOM 1941 C CA . ALA A 1 248 ? 14.766 2.969 0.644 1 98.5 248 ALA A CA 1
ATOM 1942 C C . ALA A 1 248 ? 14.664 4.133 1.625 1 98.5 248 ALA A C 1
ATOM 1944 O O . ALA A 1 248 ? 15.602 4.918 1.772 1 98.5 248 ALA A O 1
ATOM 1945 N N . SER A 1 249 ? 13.547 4.199 2.348 1 98.5 249 SER A N 1
ATOM 1946 C CA . SER A 1 249 ? 13.273 5.328 3.232 1 98.5 249 SER A CA 1
ATOM 1947 C C . SER A 1 249 ? 14.25 5.359 4.402 1 98.5 249 SER A C 1
ATOM 1949 O O . SER A 1 249 ? 14.625 6.43 4.883 1 98.5 249 SER A O 1
ATOM 1951 N N . ASP A 1 250 ? 14.648 4.148 4.895 1 97.75 250 ASP A N 1
ATOM 1952 C CA . ASP A 1 250 ? 15.594 4.137 6.008 1 97.75 250 ASP A CA 1
ATOM 1953 C C . ASP A 1 250 ? 16.953 4.703 5.59 1 97.75 250 ASP A C 1
ATOM 1955 O O . ASP A 1 250 ? 17.625 5.359 6.383 1 97.75 250 ASP A O 1
ATOM 1959 N N . PHE A 1 251 ? 17.406 4.488 4.305 1 98.38 251 PHE A N 1
ATOM 1960 C CA . PHE A 1 251 ? 18.625 5.102 3.793 1 98.38 251 PHE A CA 1
ATOM 1961 C C . PHE A 1 251 ? 18.484 6.621 3.746 1 98.38 251 PHE A C 1
ATOM 1963 O O . PHE A 1 251 ? 19.391 7.344 4.176 1 98.38 251 PHE A O 1
ATOM 1970 N N . LEU A 1 252 ? 17.359 7.086 3.225 1 98.5 252 LEU A N 1
ATOM 1971 C CA . LEU A 1 252 ? 17.094 8.516 3.133 1 98.5 252 LEU A CA 1
ATOM 1972 C C . LEU A 1 252 ? 17.047 9.148 4.52 1 98.5 252 LEU A C 1
ATOM 1974 O O . LEU A 1 252 ? 17.562 10.258 4.719 1 98.5 252 LEU A O 1
ATOM 1978 N N . ALA A 1 253 ? 16.391 8.477 5.453 1 97.94 253 ALA A N 1
ATOM 1979 C CA . ALA A 1 253 ? 16.281 8.969 6.824 1 97.94 253 ALA A CA 1
ATOM 1980 C C . ALA A 1 253 ? 17.656 9.086 7.469 1 97.94 253 ALA A C 1
ATOM 1982 O O . ALA A 1 253 ? 17.953 10.055 8.18 1 97.94 253 ALA A O 1
ATOM 1983 N N . GLU A 1 254 ? 18.484 8.094 7.223 1 97.38 254 GLU A N 1
ATOM 1984 C CA . GLU A 1 254 ? 19.812 8.062 7.809 1 97.38 254 GLU A CA 1
ATOM 1985 C C . GLU A 1 254 ? 20.703 9.164 7.234 1 97.38 254 GLU A C 1
ATOM 1987 O O . GLU A 1 254 ? 21.562 9.695 7.93 1 97.38 254 GLU A O 1
ATOM 1992 N N . HIS A 1 255 ? 20.422 9.562 6.004 1 97.81 255 HIS A N 1
ATOM 1993 C CA . HIS A 1 255 ? 21.312 10.492 5.316 1 97.81 255 HIS A CA 1
ATOM 1994 C C . HIS A 1 255 ? 20.594 11.805 5.012 1 97.81 255 HIS A C 1
ATOM 1996 O O . HIS A 1 255 ? 20.938 12.492 4.051 1 97.81 255 HIS A O 1
ATOM 2002 N N . GLY A 1 256 ? 19.562 12.055 5.73 1 95.38 256 GLY A N 1
ATOM 2003 C CA . GLY A 1 256 ? 18.781 13.258 5.508 1 95.38 256 GLY A CA 1
ATOM 2004 C C . GLY A 1 256 ? 19.531 14.531 5.863 1 95.38 256 GLY A C 1
ATOM 2005 O O . GLY A 1 256 ? 19.203 15.609 5.359 1 95.38 256 GLY A O 1
ATOM 2006 N N . GLU A 1 257 ? 20.594 14.352 6.77 1 94.38 257 GLU A N 1
ATOM 2007 C CA . GLU A 1 257 ? 21.375 15.484 7.238 1 94.38 257 GLU A CA 1
ATOM 2008 C C . GLU A 1 257 ? 20.5 16.531 7.922 1 94.38 257 GLU A C 1
ATOM 2010 O O . GLU A 1 257 ? 19.953 16.281 9 1 94.38 257 GLU A O 1
ATOM 2015 N N . THR A 1 258 ? 20.25 17.672 7.207 1 93.81 258 THR A N 1
ATOM 2016 C CA . THR A 1 258 ? 19.484 18.75 7.824 1 93.81 258 THR A CA 1
ATOM 2017 C C . THR A 1 258 ? 17.984 18.516 7.641 1 93.81 258 THR A C 1
ATOM 2019 O O . THR A 1 258 ? 17.172 19.266 8.18 1 93.81 258 THR A O 1
ATOM 2022 N N . TYR A 1 259 ? 17.641 17.578 6.879 1 95.75 259 TYR A N 1
ATOM 2023 C CA . TYR A 1 259 ? 16.234 17.266 6.625 1 95.75 259 TYR A CA 1
ATOM 2024 C C . TYR A 1 259 ? 15.758 16.141 7.539 1 95.75 259 TYR A C 1
ATOM 2026 O O . TYR A 1 259 ? 16.406 15.102 7.66 1 95.75 259 TYR A O 1
ATOM 2034 N N . ASP A 1 260 ? 14.656 16.328 8.195 1 96.19 260 ASP A N 1
ATOM 2035 C CA . ASP A 1 260 ? 14.117 15.32 9.109 1 96.19 260 ASP A CA 1
ATOM 2036 C C . ASP A 1 260 ? 13.344 14.242 8.352 1 96.19 260 ASP A C 1
ATOM 2038 O O . ASP A 1 260 ? 12.148 14.055 8.586 1 96.19 260 ASP A O 1
ATOM 2042 N N . PHE A 1 261 ? 14.031 13.438 7.617 1 96.75 261 PHE A N 1
ATOM 2043 C CA . PHE A 1 261 ? 13.391 12.398 6.824 1 96.75 261 PHE A CA 1
ATOM 2044 C C . PHE A 1 261 ? 13.062 11.18 7.688 1 96.75 261 PHE A C 1
ATOM 2046 O O . PHE A 1 261 ? 12.289 10.312 7.277 1 96.75 261 PHE A O 1
ATOM 2053 N N . ARG A 1 262 ? 13.641 11.109 8.906 1 96.75 262 ARG A N 1
ATOM 2054 C CA . ARG A 1 262 ? 13.164 10.086 9.836 1 96.75 262 ARG A CA 1
ATOM 2055 C C . ARG A 1 262 ? 11.695 10.305 10.18 1 96.75 262 ARG A C 1
ATOM 2057 O O . ARG A 1 262 ? 10.891 9.375 10.102 1 96.75 262 ARG A O 1
ATOM 2064 N N . GLY A 1 263 ? 11.367 11.523 10.57 1 97.44 263 GLY A N 1
ATOM 2065 C CA . GLY A 1 263 ? 9.984 11.844 10.859 1 97.44 263 GLY A CA 1
ATOM 2066 C C . GLY A 1 263 ? 9.102 11.867 9.617 1 97.44 263 GLY A C 1
ATOM 2067 O O . GLY A 1 263 ? 8.117 11.133 9.547 1 97.44 263 GLY A O 1
ATOM 2068 N N . GLU A 1 264 ? 9.508 12.5 8.555 1 97 264 GLU A N 1
ATOM 2069 C CA . GLU A 1 264 ? 8.664 12.789 7.398 1 97 264 GLU A CA 1
ATOM 2070 C C . GLU A 1 264 ? 8.383 11.531 6.586 1 97 264 GLU A C 1
ATOM 2072 O O . GLU A 1 264 ? 7.305 11.391 6.004 1 97 264 GLU A O 1
ATOM 2077 N N . LEU A 1 265 ? 9.391 10.641 6.602 1 97.94 265 LEU A N 1
ATOM 2078 C CA . LEU A 1 265 ? 9.219 9.445 5.785 1 97.94 265 LEU A CA 1
ATOM 2079 C C . LEU A 1 265 ? 8.836 8.25 6.648 1 97.94 265 LEU A C 1
ATOM 2081 O O . LEU A 1 265 ? 7.73 7.715 6.527 1 97.94 265 LEU A O 1
ATOM 2085 N N . LEU A 1 266 ? 9.641 7.867 7.633 1 97.31 266 LEU A N 1
ATOM 2086 C CA . LEU A 1 266 ? 9.383 6.695 8.461 1 97.31 266 LEU A CA 1
ATOM 2087 C C . LEU A 1 266 ? 8.164 6.918 9.352 1 97.31 266 LEU A C 1
ATOM 2089 O O . LEU A 1 266 ? 7.434 5.977 9.664 1 97.31 266 LEU A O 1
ATOM 2093 N N . GLY A 1 267 ? 7.918 8.18 9.664 1 97.56 267 GLY A N 1
ATOM 2094 C CA . GLY A 1 267 ? 6.797 8.523 10.523 1 97.56 267 GLY A CA 1
ATOM 2095 C C . GLY A 1 267 ? 5.535 8.859 9.758 1 97.56 267 GLY A C 1
ATOM 2096 O O . GLY A 1 267 ? 4.5 9.172 10.359 1 97.56 267 GLY A O 1
ATOM 2097 N N . ASP A 1 268 ? 5.648 8.805 8.391 1 97.5 268 ASP A N 1
ATOM 2098 C CA . ASP A 1 268 ? 4.453 9.266 7.691 1 97.5 268 ASP A CA 1
ATOM 2099 C C . ASP A 1 268 ? 4.438 8.773 6.246 1 97.5 268 ASP A C 1
ATOM 2101 O O . ASP A 1 268 ? 3.918 7.688 5.961 1 97.5 268 ASP A O 1
ATOM 2105 N N . LYS A 1 269 ? 5.172 9.328 5.359 1 97.5 269 LYS A N 1
ATOM 2106 C CA . LYS A 1 269 ? 4.957 9.266 3.916 1 97.5 269 LYS A CA 1
ATOM 2107 C C . LYS A 1 269 ? 5.414 7.926 3.35 1 97.5 269 LYS A C 1
ATOM 2109 O O . LYS A 1 269 ? 5.035 7.555 2.236 1 97.5 269 LYS A O 1
ATOM 2114 N N . ALA A 1 270 ? 6.266 7.219 4.098 1 97.12 270 ALA A N 1
ATOM 2115 C CA . ALA A 1 270 ? 6.73 5.922 3.611 1 97.12 270 ALA A CA 1
ATOM 2116 C C . ALA A 1 270 ? 5.684 4.836 3.85 1 97.12 270 ALA A C 1
ATOM 2118 O O . ALA A 1 270 ? 5.754 3.758 3.258 1 97.12 270 ALA A O 1
ATOM 2119 N N . ALA A 1 271 ? 4.738 5.094 4.77 1 95.94 271 ALA A N 1
ATOM 2120 C CA . ALA A 1 271 ? 3.746 4.098 5.156 1 95.94 271 ALA A CA 1
ATOM 2121 C C . ALA A 1 271 ? 2.65 3.975 4.102 1 95.94 271 ALA A C 1
ATOM 2123 O O . ALA A 1 271 ? 2.258 4.969 3.486 1 95.94 271 ALA A O 1
ATOM 2124 N N . THR A 1 272 ? 2.176 2.762 3.914 1 97.5 272 THR A N 1
ATOM 2125 C CA . THR A 1 272 ? 1.029 2.512 3.047 1 97.5 272 THR A CA 1
ATOM 2126 C C . THR A 1 272 ? -0.276 2.627 3.83 1 97.5 272 THR A C 1
ATOM 2128 O O . THR A 1 272 ? -0.562 1.796 4.695 1 97.5 272 THR A O 1
ATOM 2131 N N . VAL A 1 273 ? -1.063 3.65 3.477 1 95.69 273 VAL A N 1
ATOM 2132 C CA . VAL A 1 273 ? -2.281 3.854 4.254 1 95.69 273 VAL A CA 1
ATOM 2133 C C . VAL A 1 273 ? -3.412 4.309 3.334 1 95.69 273 VAL A C 1
ATOM 2135 O O . VAL A 1 273 ? -3.168 4.973 2.324 1 95.69 273 VAL A O 1
ATOM 2138 N N . VAL A 1 274 ? -4.602 3.939 3.662 1 97.38 274 VAL A N 1
ATOM 2139 C CA . VAL A 1 274 ? -5.84 4.449 3.084 1 97.38 274 VAL A CA 1
ATOM 2140 C C . VAL A 1 274 ? -6.785 4.891 4.195 1 97.38 274 VAL A C 1
ATOM 2142 O O . VAL A 1 274 ? -6.828 4.281 5.266 1 97.38 274 VAL A O 1
ATOM 2145 N N . PHE A 1 275 ? -7.559 5.941 4 1 98.19 275 PHE A N 1
ATOM 2146 C CA . PHE A 1 275 ? -8.414 6.5 5.039 1 98.19 275 PHE A CA 1
ATOM 2147 C C . PHE A 1 275 ? -9.875 6.133 4.797 1 98.19 275 PHE A C 1
ATOM 2149 O O . PHE A 1 275 ? -10.359 6.234 3.668 1 98.19 275 PHE A O 1
ATOM 2156 N N . ASP A 1 276 ? -10.531 5.648 5.832 1 98.12 276 ASP A N 1
ATOM 2157 C CA . ASP A 1 276 ? -11.977 5.461 5.836 1 98.12 276 ASP A CA 1
ATOM 2158 C C . ASP A 1 276 ? -12.695 6.73 6.293 1 98.12 276 ASP A C 1
ATOM 2160 O O . ASP A 1 276 ? -12.68 7.066 7.48 1 98.12 276 ASP A O 1
ATOM 2164 N N . ASN A 1 277 ? -13.391 7.414 5.391 1 98.44 277 ASN A N 1
ATOM 2165 C CA . ASN A 1 277 ? -14.023 8.695 5.691 1 98.44 277 ASN A CA 1
ATOM 2166 C C . ASN A 1 277 ? -15.492 8.531 6.051 1 98.44 277 ASN A C 1
ATOM 2168 O O . ASN A 1 277 ? -16.266 9.492 6.004 1 98.44 277 ASN A O 1
ATOM 2172 N N . SER A 1 278 ? -15.922 7.363 6.418 1 98.06 278 SER A N 1
ATOM 2173 C CA . SER A 1 278 ? -17.328 7.113 6.707 1 98.06 278 SER A CA 1
ATOM 2174 C C . SER A 1 278 ? -17.812 7.98 7.863 1 98.06 278 SER A C 1
ATOM 2176 O O . SER A 1 278 ? -18.953 8.461 7.852 1 98.06 278 SER A O 1
ATOM 2178 N N . LYS A 1 279 ? -17.016 8.219 8.859 1 98.12 279 LYS A N 1
ATOM 2179 C CA . LYS A 1 279 ? -17.422 8.953 10.055 1 98.12 279 LYS A CA 1
ATOM 2180 C C . LYS A 1 279 ? -17.812 10.383 9.719 1 98.12 279 LYS A C 1
ATOM 2182 O O . LYS A 1 279 ? -18.891 10.844 10.086 1 98.12 279 LYS A O 1
ATOM 2187 N N . ILE A 1 280 ? -16.969 11.117 9 1 98.56 280 ILE A N 1
ATOM 2188 C CA . ILE A 1 280 ? -17.281 12.508 8.68 1 98.56 280 ILE A CA 1
ATOM 2189 C C . ILE A 1 280 ? -18.438 12.562 7.688 1 98.56 280 ILE A C 1
ATOM 2191 O O . ILE A 1 280 ? -19.281 13.469 7.758 1 98.56 280 ILE A O 1
ATOM 2195 N N . LYS A 1 281 ? -18.516 11.648 6.816 1 98.06 281 LYS A N 1
ATOM 2196 C CA . LYS A 1 281 ? -19.578 11.664 5.809 1 98.06 281 LYS A CA 1
ATOM 2197 C C . LYS A 1 281 ? -20.938 11.453 6.441 1 98.06 281 LYS A C 1
ATOM 2199 O O . LYS A 1 281 ? -21.953 11.93 5.926 1 98.06 281 LYS A O 1
ATOM 2204 N N . ARG A 1 282 ? -20.984 10.789 7.52 1 97.06 282 ARG A N 1
ATOM 2205 C CA . ARG A 1 282 ? -22.234 10.617 8.25 1 97.06 282 ARG A CA 1
ATOM 2206 C C . ARG A 1 282 ? -22.719 11.938 8.836 1 97.06 282 ARG A C 1
ATOM 2208 O O . ARG A 1 282 ? -23.922 12.195 8.891 1 97.06 282 ARG A O 1
ATOM 2215 N N . LEU A 1 283 ? -21.797 12.781 9.234 1 96.81 283 LEU A N 1
ATOM 2216 C CA . LEU A 1 283 ? -22.141 14.031 9.906 1 96.81 283 LEU A CA 1
ATOM 2217 C C . LEU A 1 283 ? -22.234 15.18 8.914 1 96.81 283 LEU A C 1
ATOM 2219 O O . LEU A 1 283 ? -22.938 16.172 9.172 1 96.81 283 LEU A O 1
ATOM 2223 N N . VAL A 1 284 ? -21.422 15.07 7.898 1 97.88 284 VAL A N 1
ATOM 2224 C CA . VAL A 1 284 ? -21.375 16.094 6.863 1 97.88 284 VAL A CA 1
ATOM 2225 C C . VAL A 1 284 ? -21.703 15.477 5.508 1 97.88 284 VAL A C 1
ATOM 2227 O O . VAL A 1 284 ? -20.812 15.281 4.68 1 97.88 284 VAL A O 1
ATOM 2230 N N . PRO A 1 285 ? -22.953 15.289 5.215 1 94 285 PRO A N 1
ATOM 2231 C CA . PRO A 1 285 ? -23.359 14.555 4.012 1 94 285 PRO A CA 1
ATOM 2232 C C . PRO A 1 285 ? -22.906 15.234 2.723 1 94 285 PRO A C 1
ATOM 2234 O O . PRO A 1 285 ? -22.734 14.57 1.696 1 94 285 PRO A O 1
ATOM 2237 N N . ASP A 1 286 ? -22.703 16.531 2.779 1 92.94 286 ASP A N 1
ATOM 2238 C CA . ASP A 1 286 ? -22.312 17.25 1.564 1 92.94 286 ASP A CA 1
ATOM 2239 C C . ASP A 1 286 ? -20.797 17.266 1.399 1 92.94 286 ASP A C 1
ATOM 2241 O O . ASP A 1 286 ? -20.266 17.844 0.448 1 92.94 286 ASP A O 1
ATOM 2245 N N . PHE A 1 287 ? -20.156 16.578 2.297 1 97.69 287 PHE A N 1
ATOM 2246 C CA . PHE A 1 287 ? -18.719 16.438 2.125 1 97.69 287 PHE A CA 1
ATOM 2247 C C . PHE A 1 287 ? -18.406 15.445 1.017 1 97.69 287 PHE A C 1
ATOM 2249 O O . PHE A 1 287 ? -18.516 14.234 1.212 1 97.69 287 PHE A O 1
ATOM 2256 N N . ILE A 1 288 ? -18.016 15.922 -0.097 1 96 288 ILE A N 1
ATOM 2257 C CA . ILE A 1 288 ? -17.547 15.203 -1.283 1 96 288 ILE A CA 1
ATOM 2258 C C . ILE A 1 288 ? -16.328 15.906 -1.864 1 96 288 ILE A C 1
ATOM 2260 O O . ILE A 1 288 ? -16.359 17.109 -2.135 1 96 288 ILE A O 1
ATOM 2264 N N . CYS A 1 289 ? -15.266 15.156 -1.951 1 97 289 CYS A N 1
ATOM 2265 C CA . CYS A 1 289 ? -14.078 15.727 -2.58 1 97 289 CYS A CA 1
ATOM 2266 C C . CYS A 1 289 ? -14.227 15.758 -4.098 1 97 289 CYS A C 1
ATOM 2268 O O . CYS A 1 289 ? -14.359 14.711 -4.734 1 97 289 CYS A O 1
ATOM 2270 N N . THR A 1 290 ? -14.195 16.969 -4.645 1 97.25 290 THR A N 1
ATOM 2271 C CA . THR A 1 290 ? -14.492 17.109 -6.066 1 97.25 290 THR A CA 1
ATOM 2272 C C . THR A 1 290 ? -13.219 17.391 -6.859 1 97.25 290 THR A C 1
ATOM 2274 O O . THR A 1 290 ? -13.211 17.281 -8.086 1 97.25 290 THR A O 1
ATOM 2277 N N . VAL A 1 291 ? -12.18 17.797 -6.227 1 97.56 291 VAL A N 1
ATOM 2278 C CA . VAL A 1 291 ? -10.898 17.953 -6.906 1 97.56 291 VAL A CA 1
ATOM 2279 C C . VAL A 1 291 ? -10.125 16.641 -6.867 1 97.56 291 VAL A C 1
ATOM 2281 O O . VAL A 1 291 ? -9.625 16.234 -5.816 1 97.56 291 VAL A O 1
ATOM 2284 N N . SER A 1 292 ? -10.047 16.031 -8.039 1 97.69 292 SER A N 1
ATOM 2285 C CA . SER A 1 292 ? -9.289 14.781 -8.07 1 97.69 292 SER A CA 1
ATOM 2286 C C . SER A 1 292 ? -7.816 15.023 -7.758 1 97.69 292 SER A C 1
ATOM 2288 O O . SER A 1 292 ? -7.305 16.125 -7.965 1 97.69 292 SER A O 1
ATOM 2290 N N . MET A 1 293 ? -7.176 14 -7.262 1 97.94 293 MET A N 1
ATOM 2291 C CA . MET A 1 293 ? -5.75 14.117 -6.973 1 97.94 293 MET A CA 1
ATOM 2292 C C . MET A 1 293 ? -4.973 14.492 -8.234 1 97.94 293 MET A C 1
ATOM 2294 O O . MET A 1 293 ? -4.086 15.344 -8.188 1 97.94 293 MET A O 1
ATOM 2298 N N . VAL A 1 294 ? -5.328 13.906 -9.383 1 98 294 VAL A N 1
ATOM 2299 C CA . VAL A 1 294 ? -4.652 14.18 -10.641 1 98 294 VAL A CA 1
ATOM 2300 C C . VAL A 1 294 ? -4.84 15.641 -11.023 1 98 294 VAL A C 1
ATOM 2302 O O . VAL A 1 294 ? -3.877 16.328 -11.367 1 98 294 VAL A O 1
ATOM 2305 N N . ASP A 1 295 ? -6.086 16.125 -10.891 1 98.06 295 ASP A N 1
ATOM 2306 C CA . ASP A 1 295 ? -6.383 17.516 -11.242 1 98.06 295 ASP A CA 1
ATOM 2307 C C . ASP A 1 295 ? -5.668 18.484 -10.297 1 98.06 295 ASP A C 1
ATOM 2309 O O . ASP A 1 295 ? -5.156 19.516 -10.734 1 98.06 295 ASP A O 1
ATOM 2313 N N . GLY A 1 296 ? -5.707 18.156 -9 1 98.25 296 GLY A N 1
ATOM 2314 C CA . GLY A 1 296 ? -5.008 19 -8.039 1 98.25 296 GLY A CA 1
ATOM 2315 C C . GLY A 1 296 ? -3.518 19.094 -8.305 1 98.25 296 GLY A C 1
ATOM 2316 O O . GLY A 1 296 ? -2.928 20.172 -8.18 1 98.25 296 GLY A O 1
ATOM 2317 N N . LEU A 1 297 ? -2.906 17.984 -8.688 1 98.5 297 LEU A N 1
ATOM 2318 C CA . LEU A 1 297 ? -1.484 17.953 -9.016 1 98.5 297 LEU A CA 1
ATOM 2319 C C . LEU A 1 297 ? -1.196 18.797 -10.25 1 98.5 297 LEU A C 1
ATOM 2321 O O . LEU A 1 297 ? -0.263 19.609 -10.258 1 98.5 297 LEU A O 1
ATOM 2325 N N . ARG A 1 298 ? -2.006 18.641 -11.281 1 98.5 298 ARG A N 1
ATOM 2326 C CA . ARG A 1 298 ? -1.842 19.406 -12.516 1 98.5 298 ARG A CA 1
ATOM 2327 C C . ARG A 1 298 ? -1.991 20.906 -12.25 1 98.5 298 ARG A C 1
ATOM 2329 O O . ARG A 1 298 ? -1.213 21.719 -12.766 1 98.5 298 ARG A O 1
ATOM 2336 N N . GLN A 1 299 ? -2.994 21.234 -11.445 1 98.25 299 GLN A N 1
ATOM 2337 C CA . GLN A 1 299 ? -3.211 22.625 -11.055 1 98.25 299 GLN A CA 1
ATOM 2338 C C . GLN A 1 299 ? -1.978 23.203 -10.375 1 98.25 299 GLN A C 1
ATOM 2340 O O . GLN A 1 299 ? -1.57 24.328 -10.664 1 98.25 299 GLN A O 1
ATOM 2345 N N . SER A 1 300 ? -1.424 22.453 -9.492 1 98.12 300 SER A N 1
ATOM 2346 C CA . SER A 1 300 ? -0.259 22.906 -8.734 1 98.12 300 SER A CA 1
ATOM 2347 C C . SER A 1 300 ? 0.94 23.125 -9.648 1 98.12 300 SER A C 1
ATOM 2349 O O . SER A 1 300 ? 1.652 24.125 -9.508 1 98.12 300 SER A O 1
ATOM 2351 N N . VAL A 1 301 ? 1.167 22.203 -10.586 1 98.5 301 VAL A N 1
ATOM 2352 C CA . VAL A 1 301 ? 2.273 22.312 -11.531 1 98.5 301 VAL A CA 1
ATOM 2353 C C . VAL A 1 301 ? 2.074 23.547 -12.406 1 98.5 301 VAL A C 1
ATOM 2355 O O . VAL A 1 301 ? 2.992 24.359 -12.57 1 98.5 301 VAL A O 1
ATOM 2358 N N . HIS A 1 302 ? 0.882 23.719 -12.938 1 98.25 302 HIS A N 1
ATOM 2359 C CA . HIS A 1 302 ? 0.569 24.875 -13.789 1 98.25 302 HIS A CA 1
ATOM 2360 C C . HIS A 1 302 ? 0.785 26.188 -13.039 1 98.25 302 HIS A C 1
ATOM 2362 O O . HIS A 1 302 ? 1.345 27.125 -13.594 1 98.25 302 HIS A O 1
ATOM 2368 N N . TYR A 1 303 ? 0.322 26.203 -11.812 1 98.12 303 TYR A N 1
ATOM 2369 C CA . TYR A 1 303 ? 0.493 27.406 -11.016 1 98.12 303 TYR A CA 1
ATOM 2370 C C . TYR A 1 303 ? 1.966 27.781 -10.891 1 98.12 303 TYR A C 1
ATOM 2372 O O . TYR A 1 303 ? 2.35 28.922 -11.148 1 98.12 303 TYR A O 1
ATOM 2380 N N . MET A 1 304 ? 2.756 26.828 -10.461 1 97.5 304 MET A N 1
ATOM 2381 C CA . MET A 1 304 ? 4.168 27.141 -10.242 1 97.5 304 MET A CA 1
ATOM 2382 C C . MET A 1 304 ? 4.836 27.578 -11.539 1 97.5 304 MET A C 1
ATOM 2384 O O . MET A 1 304 ? 5.688 28.469 -11.531 1 97.5 304 MET A O 1
ATOM 2388 N N . LEU A 1 305 ? 4.43 27 -12.672 1 97.56 305 LEU A N 1
ATOM 2389 C CA . LEU A 1 305 ? 5.012 27.359 -13.969 1 97.56 305 LEU A CA 1
ATOM 2390 C C . LEU A 1 305 ? 4.637 28.781 -14.367 1 97.56 305 LEU A C 1
ATOM 2392 O O . LEU A 1 305 ? 5.406 29.453 -15.055 1 97.56 305 LEU A O 1
ATOM 2396 N N . THR A 1 306 ? 3.48 29.234 -13.883 1 97.75 306 THR A N 1
ATOM 2397 C CA . THR A 1 306 ? 2.982 30.531 -14.336 1 97.75 306 THR A CA 1
ATOM 2398 C C . THR A 1 306 ? 3.205 31.594 -13.258 1 97.75 306 THR A C 1
ATOM 2400 O O . THR A 1 306 ? 2.881 32.781 -13.461 1 97.75 306 THR A O 1
ATOM 2403 N N . HIS A 1 307 ? 3.791 31.25 -12.109 1 97.25 307 HIS A N 1
ATOM 2404 C CA . HIS A 1 307 ? 4.09 32.188 -11.031 1 97.25 307 HIS A CA 1
ATOM 2405 C C . HIS A 1 307 ? 5.562 32.125 -10.641 1 97.25 307 HIS A C 1
ATOM 2407 O O . HIS A 1 307 ? 5.93 31.453 -9.672 1 97.25 307 HIS A O 1
ATOM 2413 N N . PRO A 1 308 ? 6.379 32.906 -11.289 1 96.25 308 PRO A N 1
ATOM 2414 C CA . PRO A 1 308 ? 7.832 32.844 -11.109 1 96.25 308 PRO A CA 1
ATOM 2415 C C . PRO A 1 308 ? 8.258 33.031 -9.656 1 96.25 308 PRO A C 1
ATOM 2417 O O . PRO A 1 308 ? 9.289 32.469 -9.234 1 96.25 308 PRO A O 1
ATOM 2420 N N . GLU A 1 309 ? 7.445 33.719 -8.883 1 94.56 309 GLU A N 1
ATOM 2421 C CA . GLU A 1 309 ? 7.773 33.938 -7.484 1 94.56 309 GLU A CA 1
ATOM 2422 C C . GLU A 1 309 ? 7.77 32.656 -6.676 1 94.56 309 GLU A C 1
ATOM 2424 O O . GLU A 1 309 ? 8.359 32.594 -5.598 1 94.56 309 GLU A O 1
ATOM 2429 N N . SER A 1 310 ? 7.125 31.641 -7.223 1 95.19 310 SER A N 1
ATOM 2430 C CA . SER A 1 310 ? 7.062 30.344 -6.539 1 95.19 310 SER A CA 1
ATOM 2431 C C . SER A 1 310 ? 8.211 29.438 -6.965 1 95.19 310 SER A C 1
ATOM 2433 O O . SER A 1 310 ? 8.359 28.328 -6.441 1 95.19 310 SER A O 1
ATOM 2435 N N . GLN A 1 311 ? 9.008 29.906 -7.867 1 97 311 GLN A N 1
ATOM 2436 C CA . GLN A 1 311 ? 10.086 29.094 -8.438 1 97 311 GLN A CA 1
ATOM 2437 C C . GLN A 1 311 ? 11.422 29.406 -7.754 1 97 311 GLN A C 1
ATOM 2439 O O . GLN A 1 311 ? 12.375 29.828 -8.414 1 97 311 GLN A O 1
ATOM 2444 N N . THR A 1 312 ? 11.469 29.109 -6.527 1 96.69 312 THR A N 1
ATOM 2445 C CA . THR A 1 312 ? 12.68 29.359 -5.754 1 96.69 312 THR A CA 1
ATOM 2446 C C . THR A 1 312 ? 13.625 28.172 -5.805 1 96.69 312 THR A C 1
ATOM 2448 O O . THR A 1 312 ? 13.312 27.094 -5.277 1 96.69 312 THR A O 1
ATOM 2451 N N . PRO A 1 313 ? 14.812 28.375 -6.379 1 96.62 313 PRO A N 1
ATOM 2452 C CA . PRO A 1 313 ? 15.766 27.266 -6.441 1 96.62 313 PRO A CA 1
ATOM 2453 C C . PRO A 1 313 ? 16.297 26.875 -5.066 1 96.62 313 PRO A C 1
ATOM 2455 O O . PRO A 1 313 ? 16.531 27.734 -4.215 1 96.62 313 PRO A O 1
ATOM 2458 N N . ASP A 1 314 ? 16.453 25.641 -4.848 1 97.81 314 ASP A N 1
ATOM 2459 C CA . ASP A 1 314 ? 17.062 25.094 -3.641 1 97.81 314 ASP A CA 1
ATOM 2460 C C . ASP A 1 314 ? 18.328 24.281 -3.977 1 97.81 314 ASP A C 1
ATOM 2462 O O . ASP A 1 314 ? 18.281 23.047 -4.008 1 97.81 314 ASP A O 1
ATOM 2466 N N . LEU A 1 315 ? 19.438 24.984 -4.094 1 97.25 315 LEU A N 1
ATOM 2467 C CA . LEU A 1 315 ? 20.672 24.391 -4.559 1 97.25 315 LEU A CA 1
ATOM 2468 C C . LEU A 1 315 ? 21.203 23.375 -3.547 1 97.25 315 LEU A C 1
ATOM 2470 O O . LEU A 1 315 ? 21.812 22.375 -3.924 1 97.25 315 LEU A O 1
ATOM 2474 N N . GLU A 1 316 ? 20.984 23.703 -2.283 1 97.12 316 GLU A N 1
ATOM 2475 C CA . GLU A 1 316 ? 21.438 22.781 -1.248 1 97.12 316 GLU A CA 1
ATOM 2476 C C . GLU A 1 316 ? 20.719 21.438 -1.363 1 97.12 316 GLU A C 1
ATOM 2478 O O . GLU A 1 316 ? 21.344 20.375 -1.276 1 97.12 316 GLU A O 1
ATOM 2483 N N . PHE A 1 317 ? 19.484 21.484 -1.568 1 98.06 317 PHE A N 1
ATOM 2484 C CA . PHE A 1 317 ? 18.703 20.266 -1.732 1 98.06 317 PHE A CA 1
ATOM 2485 C C . PHE A 1 317 ? 19.078 19.562 -3.027 1 98.06 317 PHE A C 1
ATOM 2487 O O . PHE A 1 317 ? 19.141 18.328 -3.068 1 98.06 317 PHE A O 1
ATOM 2494 N N . ASP A 1 318 ? 19.25 20.297 -4.07 1 98.12 318 ASP A N 1
ATOM 2495 C CA . ASP A 1 318 ? 19.656 19.719 -5.348 1 98.12 318 ASP A CA 1
ATOM 2496 C C . ASP A 1 318 ? 20.953 18.922 -5.211 1 98.12 318 ASP A C 1
ATOM 2498 O O . ASP A 1 318 ? 21.062 17.797 -5.719 1 98.12 318 ASP A O 1
ATOM 2502 N N . LYS A 1 319 ? 21.891 19.531 -4.539 1 97.25 319 LYS A N 1
ATOM 2503 C CA . LYS A 1 319 ? 23.188 18.875 -4.305 1 97.25 319 LYS A CA 1
ATOM 2504 C C . LYS A 1 319 ? 23 17.609 -3.465 1 97.25 319 LYS A C 1
ATOM 2506 O O . LYS A 1 319 ? 23.672 16.594 -3.705 1 97.25 319 LYS A O 1
ATOM 2511 N N . TRP A 1 320 ? 22.141 17.734 -2.461 1 97.81 320 TRP A N 1
ATOM 2512 C CA . TRP A 1 320 ? 21.859 16.562 -1.636 1 97.81 320 TRP A CA 1
ATOM 2513 C C . TRP A 1 320 ? 21.312 15.414 -2.482 1 97.81 320 TRP A C 1
ATOM 2515 O O . TRP A 1 320 ? 21.75 14.266 -2.34 1 97.81 320 TRP A O 1
ATOM 2525 N N . CYS A 1 321 ? 20.391 15.703 -3.395 1 98.31 321 CYS A N 1
ATOM 2526 C CA . CYS A 1 321 ? 19.812 14.703 -4.289 1 98.31 321 CYS A CA 1
ATOM 2527 C C . CYS A 1 321 ? 20.906 14.055 -5.145 1 98.31 321 CYS A C 1
ATOM 2529 O O . CYS A 1 321 ? 20.906 12.836 -5.34 1 98.31 321 CYS A O 1
ATOM 2531 N N . ASP A 1 322 ? 21.766 14.906 -5.645 1 98.12 322 ASP A N 1
ATOM 2532 C CA . ASP A 1 322 ? 22.844 14.391 -6.469 1 98.12 322 ASP A CA 1
ATOM 2533 C C . ASP A 1 322 ? 23.75 13.445 -5.668 1 98.12 322 ASP A C 1
ATOM 2535 O O . ASP A 1 322 ? 24.234 12.445 -6.195 1 98.12 322 ASP A O 1
ATOM 2539 N N . ARG A 1 323 ? 23.953 13.812 -4.438 1 98.06 323 ARG A N 1
ATOM 2540 C CA . ARG A 1 323 ? 24.781 12.961 -3.586 1 98.06 323 ARG A CA 1
ATOM 2541 C C . ARG A 1 323 ? 24.109 11.617 -3.326 1 98.06 323 ARG A C 1
ATOM 2543 O O . ARG A 1 323 ? 24.766 10.586 -3.254 1 98.06 323 ARG A O 1
ATOM 2550 N N . ILE A 1 324 ? 22.828 11.641 -3.119 1 98.5 324 ILE A N 1
ATOM 2551 C CA . ILE A 1 324 ? 22.078 10.398 -2.973 1 98.5 324 ILE A CA 1
ATOM 2552 C C . ILE A 1 324 ? 22.219 9.562 -4.242 1 98.5 324 ILE A C 1
ATOM 2554 O O . ILE A 1 324 ? 22.469 8.359 -4.176 1 98.5 324 ILE A O 1
ATOM 2558 N N . ALA A 1 325 ? 22 10.188 -5.406 1 98.31 325 ALA A N 1
ATOM 2559 C CA . ALA A 1 325 ? 22.156 9.492 -6.684 1 98.31 325 ALA A CA 1
ATOM 2560 C C . ALA A 1 325 ? 23.547 8.883 -6.824 1 98.31 325 ALA A C 1
ATOM 2562 O O . ALA A 1 325 ? 23.688 7.742 -7.266 1 98.31 325 ALA A O 1
ATOM 2563 N N . ASP A 1 326 ? 24.562 9.68 -6.441 1 97.94 326 ASP A N 1
ATOM 2564 C CA . ASP A 1 326 ? 25.938 9.203 -6.5 1 97.94 326 ASP A CA 1
ATOM 2565 C C . ASP A 1 326 ? 26.141 7.984 -5.602 1 97.94 326 ASP A C 1
ATOM 2567 O O . ASP A 1 326 ? 26.875 7.062 -5.953 1 97.94 326 ASP A O 1
ATOM 2571 N N . ALA A 1 327 ? 25.578 8.055 -4.465 1 98.12 327 ALA A N 1
ATOM 2572 C CA . ALA A 1 327 ? 25.656 6.926 -3.539 1 98.12 327 ALA A CA 1
ATOM 2573 C C . ALA A 1 327 ? 25.062 5.664 -4.148 1 98.12 327 ALA A C 1
ATOM 2575 O O . ALA A 1 327 ? 25.625 4.574 -4.027 1 98.12 327 ALA A O 1
ATOM 2576 N N . MET A 1 328 ? 23.922 5.777 -4.781 1 97.94 328 MET A N 1
ATOM 2577 C CA . MET A 1 328 ? 23.281 4.625 -5.418 1 97.94 328 MET A CA 1
ATOM 2578 C C . MET A 1 328 ? 24.125 4.117 -6.586 1 97.94 328 MET A C 1
ATOM 2580 O O . MET A 1 328 ? 24.188 2.914 -6.84 1 97.94 328 MET A O 1
ATOM 2584 N N . TYR A 1 329 ? 24.703 5.031 -7.289 1 96.88 329 TYR A N 1
ATOM 2585 C CA . TYR A 1 329 ? 25.625 4.637 -8.352 1 96.88 329 TYR A CA 1
ATOM 2586 C C . TYR A 1 329 ? 26.812 3.855 -7.793 1 96.88 329 TYR A C 1
ATOM 2588 O O . TYR A 1 329 ? 27.266 2.891 -8.406 1 96.88 329 TYR A O 1
ATOM 2596 N N . ALA A 1 330 ? 27.328 4.305 -6.656 1 97.12 330 ALA A N 1
ATOM 2597 C CA . ALA A 1 330 ? 28.406 3.58 -5.992 1 97.12 330 ALA A CA 1
ATOM 2598 C C . ALA A 1 330 ? 27.969 2.16 -5.633 1 97.12 330 ALA A C 1
ATOM 2600 O O . ALA A 1 330 ? 28.766 1.222 -5.719 1 97.12 330 ALA A O 1
ATOM 2601 N N . ALA A 1 331 ? 26.766 2.059 -5.199 1 97.69 331 ALA A N 1
ATOM 2602 C CA . ALA A 1 331 ? 26.234 0.731 -4.914 1 97.69 331 ALA A CA 1
ATOM 2603 C C . ALA A 1 331 ? 26.219 -0.141 -6.168 1 97.69 331 ALA A C 1
ATOM 2605 O O . ALA A 1 331 ? 26.578 -1.319 -6.113 1 97.69 331 ALA A O 1
ATOM 2606 N N . ASP A 1 332 ? 25.766 0.408 -7.305 1 97.19 332 ASP A N 1
ATOM 2607 C CA . ASP A 1 332 ? 25.75 -0.291 -8.586 1 97.19 332 ASP A CA 1
ATOM 2608 C C . ASP A 1 332 ? 27.141 -0.797 -8.945 1 97.19 332 ASP A C 1
ATOM 2610 O O . ASP A 1 332 ? 27.312 -1.966 -9.297 1 97.19 332 ASP A O 1
ATOM 2614 N N . LYS A 1 333 ? 28.094 0.056 -8.812 1 96.5 333 LYS A N 1
ATOM 2615 C CA . LYS A 1 333 ? 29.469 -0.279 -9.156 1 96.5 333 LYS A CA 1
ATOM 2616 C C . LYS A 1 333 ? 30.031 -1.352 -8.219 1 96.5 333 LYS A C 1
ATOM 2618 O O . LYS A 1 333 ? 30.734 -2.266 -8.664 1 96.5 333 LYS A O 1
ATOM 2623 N N . ALA A 1 334 ? 29.75 -1.148 -6.973 1 96.56 334 ALA A N 1
ATOM 2624 C CA . ALA A 1 334 ? 30.25 -2.107 -5.984 1 96.56 334 ALA A CA 1
ATOM 2625 C C . ALA A 1 334 ? 29.719 -3.508 -6.27 1 96.56 334 ALA A C 1
ATOM 2627 O O . ALA A 1 334 ? 30.453 -4.492 -6.172 1 96.56 334 ALA A O 1
ATOM 2628 N N . PHE A 1 335 ? 28.453 -3.611 -6.617 1 96.88 335 PHE A N 1
ATOM 2629 C CA . PHE A 1 335 ? 27.875 -4.918 -6.898 1 96.88 335 PHE A CA 1
ATOM 2630 C C . PHE A 1 335 ? 28.5 -5.535 -8.141 1 96.88 335 PHE A C 1
ATOM 2632 O O . PHE A 1 335 ? 28.844 -6.723 -8.148 1 96.88 335 PHE A O 1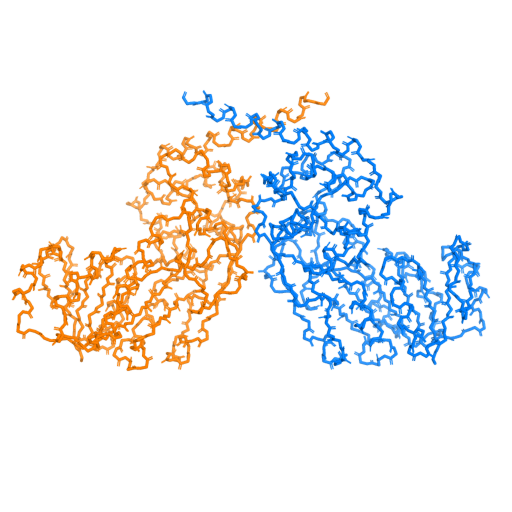
ATOM 2639 N N . LYS A 1 336 ? 28.688 -4.754 -9.148 1 94.88 336 LYS A N 1
ATOM 2640 C CA . LYS A 1 336 ? 29.203 -5.242 -10.422 1 94.88 336 LYS A CA 1
ATOM 2641 C C . LYS A 1 336 ? 30.688 -5.621 -10.312 1 94.88 336 LYS A C 1
ATOM 2643 O O . LYS A 1 336 ? 31.156 -6.523 -11.008 1 94.88 336 LYS A O 1
ATOM 2648 N N . SER A 1 337 ? 31.422 -4.918 -9.445 1 89.81 337 SER A N 1
ATOM 2649 C CA . SER A 1 337 ? 32.844 -5.18 -9.281 1 89.81 337 SER A CA 1
ATOM 2650 C C . SER A 1 337 ? 33.094 -6.422 -8.43 1 89.81 337 SER A C 1
ATOM 2652 O O . SER A 1 337 ? 34.156 -7.047 -8.523 1 89.81 337 SER A O 1
ATOM 2654 N N . GLY A 1 338 ? 32.25 -6.711 -7.434 1 79.19 338 GLY A N 1
ATOM 2655 C CA . GLY A 1 338 ? 32.438 -7.867 -6.562 1 79.19 338 GLY A CA 1
ATOM 2656 C C . GLY A 1 338 ? 32.125 -9.18 -7.254 1 79.19 338 GLY A C 1
ATOM 2657 O O . GLY A 1 338 ? 32.031 -10.227 -6.602 1 79.19 338 GLY A O 1
ATOM 2658 N N . LYS A 1 339 ? 31.938 -9.242 -8.602 1 61.12 339 LYS A N 1
ATOM 2659 C CA . LYS A 1 339 ? 31.75 -10.461 -9.383 1 61.12 339 LYS A CA 1
ATOM 2660 C C . LYS A 1 339 ? 33.094 -11.156 -9.656 1 61.12 339 LYS A C 1
ATOM 2662 O O . LYS A 1 339 ? 34.094 -10.492 -9.898 1 61.12 339 LYS A O 1
ATOM 2667 N N . MET B 1 1 ? -19.891 -37.562 -8.195 1 95.81 1 MET B N 1
ATOM 2668 C CA . MET B 1 1 ? -19.344 -36.781 -9.312 1 95.81 1 MET B CA 1
ATOM 2669 C C . MET B 1 1 ? -17.875 -37.156 -9.539 1 95.81 1 MET B C 1
ATOM 2671 O O . MET B 1 1 ? -17.172 -37.531 -8.602 1 95.81 1 MET B O 1
ATOM 2675 N N . LYS B 1 2 ? -17.484 -37.156 -10.758 1 97.31 2 LYS B N 1
ATOM 2676 C CA . LYS B 1 2 ? -16.141 -37.562 -11.141 1 97.31 2 LYS B CA 1
ATOM 2677 C C . LYS B 1 2 ? -15.258 -36.375 -11.492 1 97.31 2 LYS B C 1
ATOM 2679 O O . LYS B 1 2 ? -15.68 -35.5 -12.242 1 97.31 2 LYS B O 1
ATOM 2684 N N . ALA B 1 3 ? -14.07 -36.375 -10.906 1 97.94 3 ALA B N 1
ATOM 2685 C CA . ALA B 1 3 ? -13.117 -35.312 -11.211 1 97.94 3 ALA B CA 1
ATOM 2686 C C . ALA B 1 3 ? -11.773 -35.906 -11.641 1 97.94 3 ALA B C 1
ATOM 2688 O O . ALA B 1 3 ? -11.297 -36.875 -11.07 1 97.94 3 ALA B O 1
ATOM 2689 N N . LEU B 1 4 ? -11.227 -35.344 -12.688 1 97.5 4 LEU B N 1
ATOM 2690 C CA . LEU B 1 4 ? -9.859 -35.625 -13.109 1 97.5 4 LEU B CA 1
ATOM 2691 C C . LEU B 1 4 ? -8.93 -34.5 -12.742 1 97.5 4 LEU B C 1
ATOM 2693 O O . LEU B 1 4 ? -9.141 -33.344 -13.164 1 97.5 4 LEU B O 1
ATOM 2697 N N . PHE B 1 5 ? -7.953 -34.781 -11.93 1 96.69 5 PHE B N 1
ATOM 2698 C CA . PHE B 1 5 ? -6.93 -33.812 -11.586 1 96.69 5 PHE B CA 1
ATOM 2699 C C . PHE B 1 5 ? -5.656 -34.062 -12.391 1 96.69 5 PHE B C 1
ATOM 2701 O O . PHE B 1 5 ? -5.113 -35.156 -12.375 1 96.69 5 PHE B O 1
ATOM 2708 N N . ILE B 1 6 ? -5.25 -33.031 -13.07 1 95.06 6 ILE B N 1
ATOM 2709 C CA . ILE B 1 6 ? -3.971 -33.062 -13.766 1 95.06 6 ILE B CA 1
ATOM 2710 C C . ILE B 1 6 ? -2.91 -32.344 -12.938 1 95.06 6 ILE B C 1
ATOM 2712 O O . ILE B 1 6 ? -2.984 -31.141 -12.734 1 95.06 6 ILE B O 1
ATOM 2716 N N . GLY B 1 7 ? -1.824 -32.906 -12.438 1 86 7 GLY B N 1
ATOM 2717 C CA . GLY B 1 7 ? -0.865 -32.344 -11.5 1 86 7 GLY B CA 1
ATOM 2718 C C . GLY B 1 7 ? -1.368 -32.344 -10.07 1 86 7 GLY B C 1
ATOM 2719 O O . GLY B 1 7 ? -1.208 -31.328 -9.367 1 86 7 GLY B O 1
ATOM 2720 N N . GLY B 1 8 ? -1.928 -33.219 -9.5 1 72.69 8 GLY B N 1
ATOM 2721 C CA . GLY B 1 8 ? -2.664 -33.281 -8.242 1 72.69 8 GLY B CA 1
ATOM 2722 C C . GLY B 1 8 ? -1.766 -33.469 -7.035 1 72.69 8 GLY B C 1
ATOM 2723 O O . GLY B 1 8 ? -2.25 -33.594 -5.91 1 72.69 8 GLY B O 1
ATOM 2724 N N . THR B 1 9 ? -0.431 -33.188 -7.203 1 76.31 9 THR B N 1
ATOM 2725 C CA . THR B 1 9 ? 0.476 -33.469 -6.098 1 76.31 9 THR B CA 1
ATOM 2726 C C . THR B 1 9 ? 1.323 -32.25 -5.762 1 76.31 9 THR B C 1
ATOM 2728 O O . THR B 1 9 ? 2.324 -32.375 -5.051 1 76.31 9 THR B O 1
ATOM 2731 N N . GLY B 1 10 ? 0.962 -31.188 -6.242 1 80.31 10 GLY B N 1
ATOM 2732 C CA . GLY B 1 10 ? 1.676 -29.953 -5.977 1 80.31 10 GLY B CA 1
ATOM 2733 C C . GLY B 1 10 ? 1.156 -29.219 -4.754 1 80.31 10 GLY B C 1
ATOM 2734 O O . GLY B 1 10 ? 0.254 -29.703 -4.07 1 80.31 10 GLY B O 1
ATOM 2735 N N . THR B 1 11 ? 1.788 -28.141 -4.367 1 77.69 11 THR B N 1
ATOM 2736 C CA . THR B 1 11 ? 1.5 -27.297 -3.205 1 77.69 11 THR B CA 1
ATOM 2737 C C . THR B 1 11 ? 0.011 -26.984 -3.131 1 77.69 11 THR B C 1
ATOM 2739 O O . THR B 1 11 ? -0.622 -27.172 -2.092 1 77.69 11 THR B O 1
ATOM 2742 N N . ILE B 1 12 ? -0.631 -26.562 -4.188 1 85.88 12 ILE B N 1
ATOM 2743 C CA . ILE B 1 12 ? -2.018 -26.109 -4.223 1 85.88 12 ILE B CA 1
ATOM 2744 C C . ILE B 1 12 ? -2.945 -27.312 -4.418 1 85.88 12 ILE B C 1
ATOM 2746 O O . ILE B 1 12 ? -3.959 -27.438 -3.725 1 85.88 12 ILE B O 1
ATOM 2750 N N . SER B 1 13 ? -2.541 -28.234 -5.23 1 90.31 13 SER B N 1
ATOM 2751 C CA . SER B 1 13 ? -3.445 -29.281 -5.676 1 90.31 13 SER B CA 1
ATOM 2752 C C . SER B 1 13 ? -3.645 -30.344 -4.59 1 90.31 13 SER B C 1
ATOM 2754 O O . SER B 1 13 ? -4.715 -30.938 -4.496 1 90.31 13 SER B O 1
ATOM 2756 N N . THR B 1 14 ? -2.689 -30.484 -3.727 1 91.06 14 THR B N 1
ATOM 2757 C CA . THR B 1 14 ? -2.771 -31.516 -2.695 1 91.06 14 THR B CA 1
ATOM 2758 C C . THR B 1 14 ? -3.979 -31.281 -1.79 1 91.06 14 THR B C 1
ATOM 2760 O O . THR B 1 14 ? -4.785 -32.188 -1.571 1 91.06 14 THR B O 1
ATOM 2763 N N . ASP B 1 15 ? -4.141 -30.094 -1.299 1 94.94 15 ASP B N 1
ATOM 2764 C CA . ASP B 1 15 ? -5.242 -29.781 -0.395 1 94.94 15 ASP B CA 1
ATOM 2765 C C . ASP B 1 15 ? -6.578 -29.766 -1.14 1 94.94 15 ASP B C 1
ATOM 2767 O O . ASP B 1 15 ? -7.613 -30.125 -0.575 1 94.94 15 ASP B O 1
ATOM 2771 N N . VAL B 1 16 ? -6.543 -29.391 -2.393 1 96.88 16 VAL B N 1
ATOM 2772 C CA . VAL B 1 16 ? -7.758 -29.406 -3.201 1 96.88 16 VAL B CA 1
ATOM 2773 C C . VAL B 1 16 ? -8.258 -30.844 -3.373 1 96.88 16 VAL B C 1
ATOM 2775 O O . VAL B 1 16 ? -9.438 -31.125 -3.164 1 96.88 16 VAL B O 1
ATOM 2778 N N . VAL B 1 17 ? -7.324 -31.75 -3.721 1 95.44 17 VAL B N 1
ATOM 2779 C CA . VAL B 1 17 ? -7.652 -33.156 -3.928 1 95.44 17 VAL B CA 1
ATOM 2780 C C . VAL B 1 17 ? -8.188 -33.75 -2.629 1 95.44 17 VAL B C 1
ATOM 2782 O O . VAL B 1 17 ? -9.211 -34.438 -2.627 1 95.44 17 VAL B O 1
ATOM 2785 N N . ALA B 1 18 ? -7.543 -33.438 -1.552 1 94.12 18 ALA B N 1
ATOM 2786 C CA . ALA B 1 18 ? -7.945 -33.969 -0.252 1 94.12 18 ALA B CA 1
ATOM 2787 C C . ALA B 1 18 ? -9.359 -33.531 0.115 1 94.12 18 ALA B C 1
ATOM 2789 O O . ALA B 1 18 ? -10.18 -34.344 0.559 1 94.12 18 ALA B O 1
ATOM 2790 N N . LEU B 1 19 ? -9.602 -32.25 -0.06 1 96.19 19 LEU B N 1
ATOM 2791 C CA . LEU B 1 19 ? -10.914 -31.734 0.296 1 96.19 19 LEU B CA 1
ATOM 2792 C C . LEU B 1 19 ? -11.992 -32.281 -0.629 1 96.19 19 LEU B C 1
ATOM 2794 O O . LEU B 1 19 ? -13.094 -32.625 -0.18 1 96.19 19 LEU B O 1
ATOM 2798 N N . ALA B 1 20 ? -11.719 -32.375 -1.925 1 96.62 20 ALA B N 1
ATOM 2799 C CA . ALA B 1 20 ? -12.672 -32.969 -2.875 1 96.62 20 ALA B CA 1
ATOM 2800 C C . ALA B 1 20 ? -13.031 -34.406 -2.504 1 96.62 20 ALA B C 1
ATOM 2802 O O . ALA B 1 20 ? -14.203 -34.781 -2.537 1 96.62 20 ALA B O 1
ATOM 2803 N N . GLN B 1 21 ? -12.023 -35.125 -2.127 1 94.81 21 GLN B N 1
ATOM 2804 C CA . GLN B 1 21 ? -12.258 -36.5 -1.686 1 94.81 21 GLN B CA 1
ATOM 2805 C C . GLN B 1 21 ? -13.164 -36.531 -0.458 1 94.81 21 GLN B C 1
ATOM 2807 O O . GLN B 1 21 ? -14.109 -37.312 -0.4 1 94.81 21 GLN B O 1
ATOM 2812 N N . GLN B 1 22 ? -12.883 -35.719 0.439 1 95.5 22 GLN B N 1
ATOM 2813 C CA . GLN B 1 22 ? -13.672 -35.625 1.663 1 95.5 22 GLN B CA 1
ATOM 2814 C C . GLN B 1 22 ? -15.125 -35.281 1.354 1 95.5 22 GLN B C 1
ATOM 2816 O O . GLN B 1 22 ? -16.031 -35.719 2.055 1 95.5 22 GLN B O 1
ATOM 2821 N N . ARG B 1 23 ? -15.273 -34.562 0.288 1 95.81 23 ARG B N 1
ATOM 2822 C CA . ARG B 1 23 ? -16.609 -34.125 -0.071 1 95.81 23 ARG B CA 1
ATOM 2823 C C . ARG B 1 23 ? -17.312 -35.156 -0.961 1 95.81 23 ARG B C 1
ATOM 2825 O O . ARG B 1 23 ? -18.391 -34.875 -1.503 1 95.81 23 ARG B O 1
ATOM 2832 N N . GLY B 1 24 ? -16.688 -36.219 -1.274 1 95.75 24 GLY B N 1
ATOM 2833 C CA . GLY B 1 24 ? -17.359 -37.344 -1.899 1 95.75 24 GLY B CA 1
ATOM 2834 C C . GLY B 1 24 ? -17.094 -37.438 -3.391 1 95.75 24 GLY B C 1
ATOM 2835 O O . GLY B 1 24 ? -17.734 -38.219 -4.09 1 95.75 24 GLY B O 1
ATOM 2836 N N . TRP B 1 25 ? -16.172 -36.719 -3.922 1 97.19 25 TRP B N 1
ATOM 2837 C CA . TRP B 1 25 ? -15.828 -36.812 -5.34 1 97.19 25 TRP B CA 1
ATOM 2838 C C . TRP B 1 25 ? -15.094 -38.094 -5.652 1 97.19 25 TRP B C 1
ATOM 2840 O O . TRP B 1 25 ? -14.258 -38.562 -4.863 1 97.19 25 TRP B O 1
ATOM 2850 N N . GLU B 1 26 ? -15.43 -38.719 -6.719 1 96.56 26 GLU B N 1
ATOM 2851 C CA . GLU B 1 26 ? -14.578 -39.75 -7.293 1 96.56 26 GLU B CA 1
ATOM 2852 C C . GLU B 1 26 ? -13.391 -39.156 -8.039 1 96.56 26 GLU B C 1
ATOM 2854 O O . GLU B 1 26 ? -13.562 -38.5 -9.086 1 96.56 26 GLU B O 1
ATOM 2859 N N . ILE B 1 27 ? -12.211 -39.438 -7.508 1 95.88 27 ILE B N 1
ATOM 2860 C CA . ILE B 1 27 ? -11.055 -38.688 -7.973 1 95.88 27 ILE B CA 1
ATOM 2861 C C . ILE B 1 27 ? -10.18 -39.562 -8.852 1 95.88 27 ILE B C 1
ATOM 2863 O O . ILE B 1 27 ? -9.898 -40.719 -8.5 1 95.88 27 ILE B O 1
ATOM 2867 N N . THR B 1 28 ? -9.852 -39.094 -9.992 1 95 28 THR B N 1
ATOM 2868 C CA . THR B 1 28 ? -8.797 -39.656 -10.836 1 95 28 THR B CA 1
ATOM 2869 C C . THR B 1 28 ? -7.625 -38.656 -10.93 1 95 28 THR B C 1
ATOM 2871 O O . THR B 1 28 ? -7.828 -37.469 -11.156 1 95 28 THR B O 1
ATOM 2874 N N . LEU B 1 29 ? -6.449 -39.188 -10.711 1 93.5 29 LEU B N 1
ATOM 2875 C CA . LEU B 1 29 ? -5.242 -38.375 -10.828 1 93.5 29 LEU B CA 1
ATOM 2876 C C . LEU B 1 29 ? -4.445 -38.75 -12.07 1 93.5 29 LEU B C 1
ATOM 2878 O O . LEU B 1 29 ? -4.195 -39.938 -12.312 1 93.5 29 LEU B O 1
ATOM 2882 N N . LEU B 1 30 ? -4.18 -37.781 -12.875 1 92.62 30 LEU B N 1
ATOM 2883 C CA . LEU B 1 30 ? -3.252 -37.969 -13.984 1 92.62 30 LEU B CA 1
ATOM 2884 C C . LEU B 1 30 ? -1.863 -37.438 -13.625 1 92.62 30 LEU B C 1
ATOM 2886 O O . LEU B 1 30 ? -1.691 -36.25 -13.383 1 92.62 30 LEU B O 1
ATOM 2890 N N . ASN B 1 31 ? -0.991 -38.312 -13.453 1 83.5 31 ASN B N 1
ATOM 2891 C CA . ASN B 1 31 ? 0.384 -37.938 -13.148 1 83.5 31 ASN B CA 1
ATOM 2892 C C . ASN B 1 31 ? 1.386 -38.875 -13.812 1 83.5 31 ASN B C 1
ATOM 2894 O O . ASN B 1 31 ? 0.995 -39.812 -14.508 1 83.5 31 ASN B O 1
ATOM 2898 N N . ARG B 1 32 ? 2.682 -38.625 -13.75 1 79.19 32 ARG B N 1
ATOM 2899 C CA . ARG B 1 32 ? 3.744 -39.375 -14.422 1 79.19 32 ARG B CA 1
ATOM 2900 C C . ARG B 1 32 ? 4.164 -40.594 -13.594 1 79.19 32 ARG B C 1
ATOM 2902 O O . ARG B 1 32 ? 5.051 -41.344 -13.992 1 79.19 32 ARG B O 1
ATOM 2909 N N . GLY B 1 33 ? 3.402 -40.906 -12.5 1 70.38 33 GLY B N 1
ATOM 2910 C CA . GLY B 1 33 ? 3.627 -42.094 -11.695 1 70.38 33 GLY B CA 1
ATOM 2911 C C . GLY B 1 33 ? 4.73 -41.938 -10.672 1 70.38 33 GLY B C 1
ATOM 2912 O O . GLY B 1 33 ? 5.133 -42.906 -10.016 1 70.38 33 GLY B O 1
ATOM 2913 N N . SER B 1 34 ? 5.293 -40.875 -10.523 1 64.88 34 SER B N 1
ATOM 2914 C CA . SER B 1 34 ? 6.449 -40.688 -9.656 1 64.88 34 SER B CA 1
ATOM 2915 C C . SER B 1 34 ? 6.023 -40.531 -8.203 1 64.88 34 SER B C 1
ATOM 2917 O O . SER B 1 34 ? 6.832 -40.719 -7.285 1 64.88 34 SER B O 1
ATOM 2919 N N . LYS B 1 35 ? 4.875 -40.156 -7.887 1 64.5 35 LYS B N 1
ATOM 2920 C CA . LYS B 1 35 ? 4.477 -39.875 -6.508 1 64.5 35 LYS B CA 1
ATOM 2921 C C . LYS B 1 35 ? 3.412 -40.875 -6.043 1 64.5 35 LYS B C 1
ATOM 2923 O O . LYS B 1 35 ? 2.619 -41.375 -6.852 1 64.5 35 LYS B O 1
ATOM 2928 N N . LYS B 1 36 ? 3.598 -41.375 -4.828 1 62.38 36 LYS B N 1
ATOM 2929 C CA . LYS B 1 36 ? 2.623 -42.25 -4.191 1 62.38 36 LYS B CA 1
ATOM 2930 C C . LYS B 1 36 ? 1.24 -41.594 -4.156 1 62.38 36 LYS B C 1
ATOM 2932 O O . LYS B 1 36 ? 1.109 -40.406 -3.855 1 62.38 36 LYS B O 1
ATOM 2937 N N . LEU B 1 37 ? 0.178 -42.312 -4.625 1 68.31 37 LEU B N 1
ATOM 2938 C CA . LEU B 1 37 ? -1.193 -41.812 -4.648 1 68.31 37 LEU B CA 1
ATOM 2939 C C . LEU B 1 37 ? -1.908 -42.125 -3.34 1 68.31 37 LEU B C 1
ATOM 2941 O O . LEU B 1 37 ? -1.671 -43.156 -2.734 1 68.31 37 LEU B O 1
ATOM 2945 N N . PRO B 1 38 ? -2.594 -41.094 -2.855 1 67.31 38 PRO B N 1
ATOM 2946 C CA . PRO B 1 38 ? -3.428 -41.406 -1.689 1 67.31 38 PRO B CA 1
ATOM 2947 C C . PRO B 1 38 ? -4.371 -42.562 -1.921 1 67.31 38 PRO B C 1
ATOM 2949 O O . PRO B 1 38 ? -4.707 -42.875 -3.066 1 67.31 38 PRO B O 1
ATOM 2952 N N . GLU B 1 39 ? -4.73 -43.312 -0.955 1 73.12 39 GLU B N 1
ATOM 2953 C CA . GLU B 1 39 ? -5.633 -44.469 -1.033 1 73.12 39 GLU B CA 1
ATOM 2954 C C . GLU B 1 39 ? -7 -44.062 -1.571 1 73.12 39 GLU B C 1
ATOM 2956 O O . GLU B 1 39 ? -7.488 -42.969 -1.273 1 73.12 39 GLU B O 1
ATOM 2961 N N . GLY B 1 40 ? -7.617 -44.812 -2.436 1 76.94 40 GLY B N 1
ATOM 2962 C CA . GLY B 1 40 ? -8.992 -44.656 -2.865 1 76.94 40 GLY B CA 1
ATOM 2963 C C . GLY B 1 40 ? -9.125 -43.844 -4.141 1 76.94 40 GLY B C 1
ATOM 2964 O O . GLY B 1 40 ? -10.234 -43.531 -4.578 1 76.94 40 GLY B O 1
ATOM 2965 N N . MET B 1 41 ? -8.023 -43.5 -4.727 1 84 41 MET B N 1
ATOM 2966 C CA . MET B 1 41 ? -8.102 -42.719 -5.945 1 84 41 MET B CA 1
ATOM 2967 C C . MET B 1 41 ? -7.656 -43.531 -7.156 1 84 41 MET B C 1
ATOM 2969 O O . MET B 1 41 ? -6.883 -44.469 -7.023 1 84 41 MET B O 1
ATOM 2973 N N . ARG B 1 42 ? -8.305 -43.219 -8.203 1 88.75 42 ARG B N 1
ATOM 2974 C CA . ARG B 1 42 ? -7.859 -43.812 -9.469 1 88.75 42 ARG B CA 1
ATOM 2975 C C . ARG B 1 42 ? -6.68 -43.031 -10.047 1 88.75 42 ARG B C 1
ATOM 2977 O O . ARG B 1 42 ? -6.539 -41.844 -9.805 1 88.75 42 ARG B O 1
ATOM 2984 N N . SER B 1 43 ? -5.855 -43.812 -10.688 1 90.06 43 SER B N 1
ATOM 2985 C CA . SER B 1 43 ? -4.672 -43.188 -11.258 1 90.06 43 SER B CA 1
ATOM 2986 C C . SER B 1 43 ? -4.547 -43.469 -12.75 1 90.06 43 SER B C 1
ATOM 2988 O O . SER B 1 43 ? -4.812 -44.594 -13.195 1 90.06 43 SER B O 1
ATOM 2990 N N . ILE B 1 44 ? -4.316 -42.438 -13.453 1 90.81 44 ILE B N 1
ATOM 2991 C CA . ILE B 1 44 ? -3.877 -42.531 -14.836 1 90.81 44 ILE B CA 1
ATOM 2992 C C . ILE B 1 44 ? -2.404 -42.125 -14.938 1 90.81 44 ILE B C 1
ATOM 2994 O O . ILE B 1 44 ? -2.039 -41 -14.648 1 90.81 44 ILE B O 1
ATOM 2998 N N . VAL B 1 45 ? -1.588 -43.062 -15.305 1 90.19 45 VAL B N 1
ATOM 2999 C CA . VAL B 1 45 ? -0.159 -42.781 -15.406 1 90.19 45 VAL B CA 1
ATOM 3000 C C . VAL B 1 45 ? 0.196 -42.438 -16.844 1 90.19 45 VAL B C 1
ATOM 3002 O O . VAL B 1 45 ? 0.229 -43.281 -17.719 1 90.19 45 VAL B O 1
ATOM 3005 N N . ALA B 1 46 ? 0.378 -41.188 -17.094 1 90.81 46 ALA B N 1
ATOM 3006 C CA . ALA B 1 46 ? 0.759 -40.656 -18.391 1 90.81 46 ALA B CA 1
ATOM 3007 C C . ALA B 1 46 ? 1.286 -39.25 -18.281 1 90.81 46 ALA B C 1
ATOM 3009 O O . ALA B 1 46 ? 0.97 -38.531 -17.328 1 90.81 46 ALA B O 1
ATOM 3010 N N . ASP B 1 47 ? 2.205 -38.938 -19.203 1 91.69 47 ASP B N 1
ATOM 3011 C CA . ASP B 1 47 ? 2.607 -37.562 -19.375 1 91.69 47 ASP B CA 1
ATOM 3012 C C . ASP B 1 47 ? 1.547 -36.75 -20.141 1 91.69 47 ASP B C 1
ATOM 3014 O O . ASP B 1 47 ? 1.195 -37.094 -21.266 1 91.69 47 ASP B O 1
ATOM 3018 N N . ILE B 1 48 ? 1.052 -35.688 -19.516 1 92.56 48 ILE B N 1
ATOM 3019 C CA . ILE B 1 48 ? 0.004 -34.906 -20.125 1 92.56 48 ILE B CA 1
ATOM 3020 C C . ILE B 1 48 ? 0.476 -34.375 -21.484 1 92.56 48 ILE B C 1
ATOM 3022 O O . ILE B 1 48 ? -0.339 -34.094 -22.359 1 92.56 48 ILE B O 1
ATOM 3026 N N . HIS B 1 49 ? 1.804 -34.344 -21.703 1 93.12 49 HIS B N 1
ATOM 3027 C CA . HIS B 1 49 ? 2.354 -33.844 -22.953 1 93.12 49 HIS B CA 1
ATOM 3028 C C . HIS B 1 49 ? 2.344 -34.938 -24.031 1 93.12 49 HIS B C 1
ATOM 3030 O O . HIS B 1 49 ? 2.529 -34.656 -25.203 1 93.12 49 HIS B O 1
ATOM 3036 N N . ASP B 1 50 ? 2.15 -36.094 -23.547 1 94.81 50 ASP B N 1
ATOM 3037 C CA . ASP B 1 50 ? 1.87 -37.156 -24.484 1 94.81 50 ASP B CA 1
ATOM 3038 C C . ASP B 1 50 ? 0.377 -37.25 -24.797 1 94.81 50 ASP B C 1
ATOM 3040 O O . ASP B 1 50 ? -0.328 -38.094 -24.25 1 94.81 50 ASP B O 1
ATOM 3044 N N . GLU B 1 51 ? -0.014 -36.438 -25.656 1 96.25 51 GLU B N 1
ATOM 3045 C CA . GLU B 1 51 ? -1.429 -36.25 -25.969 1 96.25 51 GLU B CA 1
ATOM 3046 C C . GLU B 1 51 ? -2.092 -37.531 -26.391 1 96.25 51 GLU B C 1
ATOM 3048 O O . GLU B 1 51 ? -3.227 -37.812 -26 1 96.25 51 GLU B O 1
ATOM 3053 N N . GLN B 1 52 ? -1.442 -38.344 -27.188 1 96.31 52 GLN B N 1
ATOM 3054 C CA . GLN B 1 52 ? -2.004 -39.625 -27.672 1 96.31 52 GLN B CA 1
ATOM 3055 C C . GLN B 1 52 ? -2.223 -40.594 -26.531 1 96.31 52 GLN B C 1
ATOM 3057 O O . GLN B 1 52 ? -3.264 -41.25 -26.469 1 96.31 52 GLN B O 1
ATOM 3062 N N . ALA B 1 53 ? -1.213 -40.688 -25.719 1 95.56 53 ALA B N 1
ATOM 3063 C CA . ALA B 1 53 ? -1.315 -41.594 -24.578 1 95.56 53 ALA B CA 1
ATOM 3064 C C . ALA B 1 53 ? -2.475 -41.188 -23.672 1 95.56 53 ALA B C 1
ATOM 3066 O O . ALA B 1 53 ? -3.215 -42.031 -23.188 1 95.56 53 ALA B O 1
ATOM 3067 N N . VAL B 1 54 ? -2.59 -39.938 -23.453 1 96.31 54 VAL B N 1
ATOM 3068 C CA . VAL B 1 54 ? -3.652 -39.438 -22.578 1 96.31 54 VAL B CA 1
ATOM 3069 C C . VAL B 1 54 ? -5.008 -39.656 -23.25 1 96.31 54 VAL B C 1
ATOM 3071 O O . VAL B 1 54 ? -5.953 -40.125 -22.609 1 96.31 54 VAL B O 1
ATOM 3074 N N . ALA B 1 55 ? -5.098 -39.375 -24.516 1 96.56 55 ALA B N 1
ATOM 3075 C CA . ALA B 1 55 ? -6.344 -39.594 -25.25 1 96.56 55 ALA B CA 1
ATOM 3076 C C . ALA B 1 55 ? -6.812 -41.031 -25.156 1 96.56 55 ALA B C 1
ATOM 3078 O O . ALA B 1 55 ? -8 -41.281 -24.969 1 96.56 55 ALA B O 1
ATOM 3079 N N . LYS B 1 56 ? -5.895 -41.906 -25.25 1 96.19 56 LYS B N 1
ATOM 3080 C CA . LYS B 1 56 ? -6.215 -43.344 -25.141 1 96.19 56 LYS B CA 1
ATOM 3081 C C . LYS B 1 56 ? -6.688 -43.688 -23.75 1 96.19 56 LYS B C 1
ATOM 3083 O O . LYS B 1 56 ? -7.648 -44.469 -23.578 1 96.19 56 LYS B O 1
ATOM 3088 N N . ALA B 1 57 ? -6.039 -43.156 -22.797 1 94.62 57 ALA B N 1
ATOM 3089 C CA . ALA B 1 57 ? -6.328 -43.469 -21.406 1 94.62 57 ALA B CA 1
ATOM 3090 C C . ALA B 1 57 ? -7.719 -43 -21.016 1 94.62 57 ALA B C 1
ATOM 3092 O O . ALA B 1 57 ? -8.375 -43.625 -20.172 1 94.62 57 ALA B O 1
ATOM 3093 N N . ILE B 1 58 ? -8.172 -41.938 -21.672 1 95.38 58 ILE B N 1
ATOM 3094 C CA . ILE B 1 58 ? -9.445 -41.375 -21.234 1 95.38 58 ILE B CA 1
ATOM 3095 C C . ILE B 1 58 ? -10.5 -41.594 -22.312 1 95.38 58 ILE B C 1
ATOM 3097 O O . ILE B 1 58 ? -11.562 -40.938 -22.281 1 95.38 58 ILE B O 1
ATOM 3101 N N . ALA B 1 59 ? -10.258 -42.406 -23.234 1 94.62 59 ALA B N 1
ATOM 3102 C CA . ALA B 1 59 ? -11.086 -42.562 -24.422 1 94.62 59 ALA B CA 1
ATOM 3103 C C . ALA B 1 59 ? -12.531 -42.875 -24.031 1 94.62 59 ALA B C 1
ATOM 3105 O O . ALA B 1 59 ? -13.461 -42.406 -24.688 1 94.62 59 ALA B O 1
ATOM 3106 N N . HIS B 1 60 ? -12.75 -43.625 -23.031 1 93.94 60 HIS B N 1
ATOM 3107 C CA . HIS B 1 60 ? -14.102 -44.031 -22.656 1 93.94 60 HIS B CA 1
ATOM 3108 C C . HIS B 1 60 ? -14.531 -43.375 -21.344 1 93.94 60 HIS B C 1
ATOM 3110 O O . HIS B 1 60 ? -15.43 -43.875 -20.672 1 93.94 60 HIS B O 1
ATOM 3116 N N . GLU B 1 61 ? -13.844 -42.344 -21.031 1 94.81 61 GLU B N 1
ATOM 3117 C CA . GLU B 1 61 ? -14.133 -41.688 -19.766 1 94.81 61 GLU B CA 1
ATOM 3118 C C . GLU B 1 61 ? -14.789 -40.312 -19.984 1 94.81 61 GLU B C 1
ATOM 3120 O O . GLU B 1 61 ? -14.656 -39.75 -21.062 1 94.81 61 GLU B O 1
ATOM 3125 N N . SER B 1 62 ? -15.594 -39.969 -19.109 1 96.88 62 SER B N 1
ATOM 3126 C CA . SER B 1 62 ? -16.156 -38.625 -19 1 96.88 62 SER B CA 1
ATOM 3127 C C . SER B 1 62 ? -16.109 -38.094 -17.562 1 96.88 62 SER B C 1
ATOM 3129 O O . SER B 1 62 ? -16.312 -38.875 -16.609 1 96.88 62 SER B O 1
ATOM 3131 N N . TYR B 1 63 ? -15.891 -36.844 -17.422 1 98.25 63 TYR B N 1
ATOM 3132 C CA . TYR B 1 63 ? -15.727 -36.281 -16.078 1 98.25 63 TYR B CA 1
ATOM 3133 C C . TYR B 1 63 ? -16.656 -35.094 -15.883 1 98.25 63 TYR B C 1
ATOM 3135 O O . TYR B 1 63 ? -16.953 -34.344 -16.828 1 98.25 63 TYR B O 1
ATOM 3143 N N . ASP B 1 64 ? -17.125 -34.938 -14.695 1 98.62 64 ASP B N 1
ATOM 3144 C CA . ASP B 1 64 ? -17.844 -33.719 -14.344 1 98.62 64 ASP B CA 1
ATOM 3145 C C . ASP B 1 64 ? -16.906 -32.5 -14.312 1 98.62 64 ASP B C 1
ATOM 3147 O O . ASP B 1 64 ? -17.297 -31.406 -14.711 1 98.62 64 ASP B O 1
ATOM 3151 N N . VAL B 1 65 ? -15.711 -32.75 -13.82 1 98.75 65 VAL B N 1
ATOM 3152 C CA . VAL B 1 65 ? -14.734 -31.688 -13.711 1 98.75 65 VAL B CA 1
ATOM 3153 C C . VAL B 1 65 ? -13.352 -32.188 -14.133 1 98.75 65 VAL B C 1
ATOM 3155 O O . VAL B 1 65 ? -12.945 -33.281 -13.742 1 98.75 65 VAL B O 1
ATOM 3158 N N . VAL B 1 66 ? -12.703 -31.469 -14.984 1 98.56 66 VAL B N 1
ATOM 3159 C CA . VAL B 1 66 ? -11.266 -31.609 -15.219 1 98.56 66 VAL B CA 1
ATOM 3160 C C . VAL B 1 66 ? -10.531 -30.406 -14.617 1 98.56 66 VAL B C 1
ATOM 3162 O O . VAL B 1 66 ? -10.742 -29.266 -15.031 1 98.56 66 VAL B O 1
ATOM 3165 N N . ALA B 1 67 ? -9.695 -30.688 -13.633 1 98.19 67 ALA B N 1
ATOM 3166 C CA . ALA B 1 67 ? -8.945 -29.672 -12.914 1 98.19 67 ALA B CA 1
ATOM 3167 C C . ALA B 1 67 ? -7.48 -29.656 -13.344 1 98.19 67 ALA B C 1
ATOM 3169 O O . ALA B 1 67 ? -6.727 -30.594 -13.039 1 98.19 67 ALA B O 1
ATOM 3170 N N . GLN B 1 68 ? -7.109 -28.625 -14 1 97.62 68 GLN B N 1
ATOM 3171 C CA . GLN B 1 68 ? -5.777 -28.516 -14.578 1 97.62 68 GLN B CA 1
ATOM 3172 C C . GLN B 1 68 ? -4.855 -27.688 -13.68 1 97.62 68 GLN B C 1
ATOM 3174 O O . GLN B 1 68 ? -5.039 -26.484 -13.531 1 97.62 68 GLN B O 1
ATOM 3179 N N . PHE B 1 69 ? -3.74 -28.281 -13.148 1 95.94 69 PHE B N 1
ATOM 3180 C CA . PHE B 1 69 ? -2.871 -27.594 -12.203 1 95.94 69 PHE B CA 1
ATOM 3181 C C . PHE B 1 69 ? -1.479 -27.391 -12.789 1 95.94 69 PHE B C 1
ATOM 3183 O O . PHE B 1 69 ? -0.631 -26.734 -12.188 1 95.94 69 PHE B O 1
ATOM 3190 N N . ILE B 1 70 ? -1.232 -27.906 -14.016 1 93.12 70 ILE B N 1
ATOM 3191 C CA . ILE B 1 70 ? 0.133 -27.828 -14.523 1 93.12 70 ILE B CA 1
ATOM 3192 C C . ILE B 1 70 ? 0.125 -27.266 -15.945 1 93.12 70 ILE B C 1
ATOM 3194 O O . ILE B 1 70 ? 0.99 -27.609 -16.75 1 93.12 70 ILE B O 1
ATOM 3198 N N . GLY B 1 71 ? -0.903 -26.641 -16.344 1 94.25 71 GLY B N 1
ATOM 3199 C CA . GLY B 1 71 ? -0.924 -25.859 -17.578 1 94.25 71 GLY B CA 1
ATOM 3200 C C . GLY B 1 71 ? -0.393 -24.453 -17.391 1 94.25 71 GLY B C 1
ATOM 3201 O O . GLY B 1 71 ? -0.836 -23.719 -16.5 1 94.25 71 GLY B O 1
ATOM 3202 N N . TYR B 1 72 ? 0.584 -24.031 -18.297 1 95.19 72 TYR B N 1
ATOM 3203 C CA . TYR B 1 72 ? 1.235 -22.734 -18.078 1 95.19 72 TYR B CA 1
ATOM 3204 C C . TYR B 1 72 ? 1.15 -21.859 -19.312 1 95.19 72 TYR B C 1
ATOM 3206 O O . TYR B 1 72 ? 1.235 -20.625 -19.219 1 95.19 72 TYR B O 1
ATOM 3214 N N . THR B 1 73 ? 0.944 -22.5 -20.484 1 98 73 THR B N 1
ATOM 3215 C CA . THR B 1 73 ? 1.026 -21.75 -21.734 1 98 73 THR B CA 1
ATOM 3216 C C . THR B 1 73 ? -0.229 -21.953 -22.578 1 98 73 THR B C 1
ATOM 3218 O O . THR B 1 73 ? -1.033 -22.844 -22.297 1 98 73 THR B O 1
ATOM 3221 N N . ALA B 1 74 ? -0.323 -21.172 -23.609 1 98.44 74 ALA B N 1
ATOM 3222 C CA . ALA B 1 74 ? -1.399 -21.312 -24.594 1 98.44 74 ALA B CA 1
ATOM 3223 C C . ALA B 1 74 ? -1.367 -22.688 -25.234 1 98.44 74 ALA B C 1
ATOM 3225 O O . ALA B 1 74 ? -2.412 -23.312 -25.438 1 98.44 74 ALA B O 1
ATOM 3226 N N . LYS B 1 75 ? -0.199 -23.156 -25.5 1 98.12 75 LYS B N 1
ATOM 3227 C CA . LYS B 1 75 ? -0.05 -24.469 -26.125 1 98.12 75 LYS B CA 1
ATOM 3228 C C . LYS B 1 75 ? -0.586 -25.562 -25.203 1 98.12 75 LYS B C 1
ATOM 3230 O O . LYS B 1 75 ? -1.204 -26.531 -25.672 1 98.12 75 LYS B O 1
ATOM 3235 N N . ASP B 1 76 ? -0.289 -25.406 -23.938 1 98.12 76 ASP B N 1
ATOM 3236 C CA . ASP B 1 76 ? -0.777 -26.391 -22.969 1 98.12 76 ASP B CA 1
ATOM 3237 C C . ASP B 1 76 ? -2.301 -26.484 -23.016 1 98.12 76 ASP B C 1
ATOM 3239 O O . ASP B 1 76 ? -2.859 -27.594 -23.047 1 98.12 76 ASP B O 1
ATOM 3243 N N . VAL B 1 77 ? -2.965 -25.328 -23.031 1 98.44 77 VAL B N 1
ATOM 3244 C CA . VAL B 1 77 ? -4.418 -25.359 -22.906 1 98.44 77 VAL B CA 1
ATOM 3245 C C . VAL B 1 77 ? -5.047 -25.703 -24.266 1 98.44 77 VAL B C 1
ATOM 3247 O O . VAL B 1 77 ? -6.152 -26.25 -24.312 1 98.44 77 VAL B O 1
ATOM 3250 N N . GLU B 1 78 ? -4.375 -25.406 -25.375 1 98.56 78 GLU B N 1
ATOM 3251 C CA . GLU B 1 78 ? -4.844 -25.891 -26.672 1 98.56 78 GLU B CA 1
ATOM 3252 C C . GLU B 1 78 ? -4.898 -27.406 -26.703 1 98.56 78 GLU B C 1
ATOM 3254 O O . GLU B 1 78 ? -5.875 -27.984 -27.188 1 98.56 78 GLU B O 1
ATOM 3259 N N . ARG B 1 79 ? -3.857 -27.969 -26.25 1 98.19 79 ARG B N 1
ATOM 3260 C CA . ARG B 1 79 ? -3.832 -29.422 -26.109 1 98.19 79 ARG B CA 1
ATOM 3261 C C . ARG B 1 79 ? -5.004 -29.906 -25.266 1 98.19 79 ARG B C 1
ATOM 3263 O O . ARG B 1 79 ? -5.699 -30.844 -25.641 1 98.19 79 ARG B O 1
ATOM 3270 N N . ASP B 1 80 ? -5.219 -29.297 -24.125 1 98.5 80 ASP B N 1
ATOM 3271 C CA . ASP B 1 80 ? -6.277 -29.703 -23.203 1 98.5 80 ASP B CA 1
ATOM 3272 C C . ASP B 1 80 ? -7.652 -29.578 -23.859 1 98.5 80 ASP B C 1
ATOM 3274 O O . ASP B 1 80 ? -8.531 -30.406 -23.625 1 98.5 80 ASP B O 1
ATOM 3278 N N . ILE B 1 81 ? -7.867 -28.531 -24.625 1 98.5 81 ILE B N 1
ATOM 3279 C CA . ILE B 1 81 ? -9.125 -28.344 -25.344 1 98.5 81 ILE B CA 1
ATOM 3280 C C . ILE B 1 81 ? -9.359 -29.516 -26.281 1 98.5 81 ILE B C 1
ATOM 3282 O O . ILE B 1 81 ? -10.461 -30.078 -26.344 1 98.5 81 ILE B O 1
ATOM 3286 N N . ARG B 1 82 ? -8.328 -29.969 -27 1 97.75 82 ARG B N 1
ATOM 3287 C CA . ARG B 1 82 ? -8.445 -31.109 -27.906 1 97.75 82 ARG B CA 1
ATOM 3288 C C . ARG B 1 82 ? -8.75 -32.375 -27.125 1 97.75 82 ARG B C 1
ATOM 3290 O O . ARG B 1 82 ? -9.562 -33.219 -27.562 1 97.75 82 ARG B O 1
ATOM 3297 N N . LEU B 1 83 ? -8.156 -32.5 -26 1 97.81 83 LEU B N 1
ATOM 3298 C CA . LEU B 1 83 ? -8.258 -33.75 -25.219 1 97.81 83 LEU B CA 1
ATOM 3299 C C . LEU B 1 83 ? -9.625 -33.844 -24.547 1 97.81 83 LEU B C 1
ATOM 3301 O O . LEU B 1 83 ? -10.195 -34.938 -24.453 1 97.81 83 LEU B O 1
ATOM 3305 N N . PHE B 1 84 ? -10.18 -32.719 -24.094 1 98.19 84 PHE B N 1
ATOM 3306 C CA . PHE B 1 84 ? -11.273 -32.812 -23.125 1 98.19 84 PHE B CA 1
ATOM 3307 C C . PHE B 1 84 ? -12.562 -32.219 -23.719 1 98.19 84 PHE B C 1
ATOM 3309 O O . PHE B 1 84 ? -13.602 -32.219 -23.047 1 98.19 84 PHE B O 1
ATOM 3316 N N . GLN B 1 85 ? -12.445 -31.719 -24.938 1 96.06 85 GLN B N 1
ATOM 3317 C CA . GLN B 1 85 ? -13.672 -31.312 -25.594 1 96.06 85 GLN B CA 1
ATOM 3318 C C . GLN B 1 85 ? -14.711 -32.438 -25.594 1 96.06 85 GLN B C 1
ATOM 3320 O O . GLN B 1 85 ? -14.414 -33.562 -25.984 1 96.06 85 GLN B O 1
ATOM 3325 N N . HIS B 1 86 ? -15.891 -32.219 -25.016 1 95.19 86 HIS B N 1
ATOM 3326 C CA . HIS B 1 86 ? -17.031 -33.125 -24.922 1 95.19 86 HIS B CA 1
ATOM 3327 C C . HIS B 1 86 ? -16.75 -34.25 -23.938 1 95.19 86 HIS B C 1
ATOM 3329 O O . HIS B 1 86 ? -17.469 -35.25 -23.906 1 95.19 86 HIS B O 1
ATOM 3335 N N . LYS B 1 87 ? -15.711 -34.125 -23.188 1 97.44 87 LYS B N 1
ATOM 3336 C CA . LYS B 1 87 ? -15.383 -35.156 -22.203 1 97.44 87 LYS B CA 1
ATOM 3337 C C . LYS B 1 87 ? -15.492 -34.625 -20.781 1 97.44 87 LYS B C 1
ATOM 3339 O O . LYS B 1 87 ? -15.203 -35.312 -19.812 1 97.44 87 LYS B O 1
ATOM 3344 N N . THR B 1 88 ? -15.898 -33.438 -20.656 1 98.44 88 THR B N 1
ATOM 3345 C CA . THR B 1 88 ? -16.047 -32.844 -19.328 1 98.44 88 THR B CA 1
ATOM 3346 C C . THR B 1 88 ? -17.156 -31.781 -19.328 1 98.44 88 THR B C 1
ATOM 3348 O O . THR B 1 88 ? -17.453 -31.172 -20.359 1 98.44 88 THR B O 1
ATOM 3351 N N . LYS B 1 89 ? -17.75 -31.562 -18.172 1 98.5 89 LYS B N 1
ATOM 3352 C CA . LYS B 1 89 ? -18.766 -30.547 -18 1 98.5 89 LYS B CA 1
ATOM 3353 C C . LYS B 1 89 ? -18.156 -29.234 -17.516 1 98.5 89 LYS B C 1
ATOM 3355 O O . LYS B 1 89 ? -18.781 -28.172 -17.609 1 98.5 89 LYS B O 1
ATOM 3360 N N . GLN B 1 90 ? -16.984 -29.281 -16.953 1 98.81 90 GLN B N 1
ATOM 3361 C CA . GLN B 1 90 ? -16.25 -28.125 -16.469 1 98.81 90 GLN B CA 1
ATOM 3362 C C . GLN B 1 90 ? -14.75 -28.359 -16.531 1 98.81 90 GLN B C 1
ATOM 3364 O O . GLN B 1 90 ? -14.258 -29.391 -16.094 1 98.81 90 GLN B O 1
ATOM 3369 N N . TYR B 1 91 ? -14.047 -27.438 -17.156 1 98.88 91 TYR B N 1
ATOM 3370 C CA . TYR B 1 91 ? -12.586 -27.391 -17.188 1 98.88 91 TYR B CA 1
ATOM 3371 C C . TYR B 1 91 ? -12.062 -26.219 -16.375 1 98.88 91 TYR B C 1
ATOM 3373 O O . TYR B 1 91 ? -12.328 -25.062 -16.703 1 98.88 91 TYR B O 1
ATOM 3381 N N . ILE B 1 92 ? -11.336 -26.5 -15.258 1 98.81 92 ILE B N 1
ATOM 3382 C CA . ILE B 1 92 ? -10.836 -25.422 -14.398 1 98.81 92 ILE B CA 1
ATOM 3383 C C . ILE B 1 92 ? -9.336 -25.234 -14.633 1 98.81 92 ILE B C 1
ATOM 3385 O O . ILE B 1 92 ? -8.555 -26.172 -14.453 1 98.81 92 ILE B O 1
ATOM 3389 N N . PHE B 1 93 ? -8.977 -24.062 -15.039 1 98.75 93 PHE B N 1
ATOM 3390 C CA . PHE B 1 93 ? -7.594 -23.688 -15.32 1 98.75 93 PHE B CA 1
ATOM 3391 C C . PHE B 1 93 ? -7.016 -22.859 -14.188 1 98.75 93 PHE B C 1
ATOM 3393 O O . PHE B 1 93 ? -7.629 -21.875 -13.758 1 98.75 93 PHE B O 1
ATOM 3400 N N . ILE B 1 94 ? -5.82 -23.234 -13.703 1 97.94 94 ILE B N 1
ATOM 3401 C CA . ILE B 1 94 ? -5.129 -22.453 -12.695 1 97.94 94 ILE B CA 1
ATOM 3402 C C . ILE B 1 94 ? -4.258 -21.391 -13.367 1 97.94 94 ILE B C 1
ATOM 3404 O O . ILE B 1 94 ? -3.191 -21.703 -13.898 1 97.94 94 ILE B O 1
ATOM 3408 N N . SER B 1 95 ? -4.715 -20.234 -13.367 1 98.31 95 SER B N 1
ATOM 3409 C CA . SER B 1 95 ? -3.939 -19.078 -13.797 1 98.31 95 SER B CA 1
ATOM 3410 C C . SER B 1 95 ? -3.176 -18.453 -12.633 1 98.31 95 SER B C 1
ATOM 3412 O O . SER B 1 95 ? -2.574 -19.156 -11.828 1 98.31 95 SER B O 1
ATOM 3414 N N . SER B 1 96 ? -3.092 -17.141 -12.633 1 97.94 96 SER B N 1
ATOM 3415 C CA . SER B 1 96 ? -2.318 -16.453 -11.602 1 97.94 96 SER B CA 1
ATOM 3416 C C . SER B 1 96 ? -2.809 -15.023 -11.398 1 97.94 96 SER B C 1
ATOM 3418 O O . SER B 1 96 ? -3.15 -14.336 -12.359 1 97.94 96 SER B O 1
ATOM 3420 N N . ALA B 1 97 ? -2.752 -14.633 -10.148 1 98 97 ALA B N 1
ATOM 3421 C CA . ALA B 1 97 ? -3.066 -13.242 -9.859 1 98 97 ALA B CA 1
ATOM 3422 C C . ALA B 1 97 ? -2.018 -12.305 -10.461 1 98 97 ALA B C 1
ATOM 3424 O O . ALA B 1 97 ? -2.27 -11.117 -10.641 1 98 97 ALA B O 1
ATOM 3425 N N . SER B 1 98 ? -0.822 -12.789 -10.758 1 97.88 98 SER B N 1
ATOM 3426 C CA . SER B 1 98 ? 0.22 -11.953 -11.344 1 97.88 98 SER B CA 1
ATOM 3427 C C . SER B 1 98 ? -0.158 -11.508 -12.75 1 97.88 98 SER B C 1
ATOM 3429 O O . SER B 1 98 ? 0.468 -10.602 -13.312 1 97.88 98 SER B O 1
ATOM 3431 N N . ALA B 1 99 ? -1.179 -12.109 -13.289 1 98.44 99 ALA B N 1
ATOM 3432 C CA . ALA B 1 99 ? -1.659 -11.75 -14.625 1 98.44 99 ALA B CA 1
ATOM 3433 C C . ALA B 1 99 ? -2.32 -10.375 -14.609 1 98.44 99 ALA B C 1
ATOM 3435 O O . ALA B 1 99 ? -2.451 -9.734 -15.656 1 98.44 99 ALA B O 1
ATOM 3436 N N . TYR B 1 100 ? -2.82 -9.961 -13.469 1 98.5 100 TYR B N 1
ATOM 3437 C CA . TYR B 1 100 ? -3.471 -8.656 -13.367 1 98.5 100 TYR B CA 1
ATOM 3438 C C . TYR B 1 100 ? -2.498 -7.535 -13.703 1 98.5 100 TYR B C 1
ATOM 3440 O O . TYR B 1 100 ? -1.283 -7.691 -13.555 1 98.5 100 TYR B O 1
ATOM 3448 N N . GLN B 1 101 ? -2.977 -6.453 -13.992 1 97.81 101 GLN B N 1
ATOM 3449 C CA . GLN B 1 101 ? -2.287 -5.285 -14.531 1 97.81 101 GLN B CA 1
ATOM 3450 C C . GLN B 1 101 ? -1.128 -4.867 -13.625 1 97.81 101 GLN B C 1
ATOM 3452 O O . GLN B 1 101 ? -1.285 -4.773 -12.406 1 97.81 101 GLN B O 1
ATOM 3457 N N . LYS B 1 102 ? 0.021 -4.719 -14.266 1 96.25 102 LYS B N 1
ATOM 3458 C CA . LYS B 1 102 ? 1.2 -4.121 -13.648 1 96.25 102 LYS B CA 1
ATOM 3459 C C . LYS B 1 102 ? 1.814 -3.055 -14.547 1 96.25 102 LYS B C 1
ATOM 3461 O O . LYS B 1 102 ? 1.928 -3.248 -15.758 1 96.25 102 LYS B O 1
ATOM 3466 N N . PRO B 1 103 ? 2.266 -1.9 -14.062 1 94.19 103 PRO B N 1
ATOM 3467 C CA . PRO B 1 103 ? 1.855 -1.454 -12.727 1 94.19 103 PRO B CA 1
ATOM 3468 C C . PRO B 1 103 ? 0.346 -1.25 -12.617 1 94.19 103 PRO B C 1
ATOM 3470 O O . PRO B 1 103 ? -0.315 -0.93 -13.602 1 94.19 103 PRO B O 1
ATOM 3473 N N . GLN B 1 104 ? -0.189 -1.431 -11.523 1 93.56 104 GLN B N 1
ATOM 3474 C CA . GLN B 1 104 ? -1.627 -1.315 -11.297 1 93.56 104 GLN B CA 1
ATOM 3475 C C . GLN B 1 104 ? -2.078 0.141 -11.352 1 93.56 104 GLN B C 1
ATOM 3477 O O . GLN B 1 104 ? -1.351 1.038 -10.922 1 93.56 104 GLN B O 1
ATOM 3482 N N . THR B 1 105 ? -3.299 0.344 -11.812 1 93.75 105 THR B N 1
ATOM 3483 C CA . THR B 1 105 ? -3.92 1.664 -11.766 1 93.75 105 THR B CA 1
ATOM 3484 C C . THR B 1 105 ? -4.645 1.872 -10.438 1 93.75 105 THR B C 1
ATOM 3486 O O . THR B 1 105 ? -4.785 3.006 -9.977 1 93.75 105 THR B O 1
ATOM 3489 N N . ASP B 1 106 ? -5.137 0.86 -9.93 1 95.69 106 ASP B N 1
ATOM 3490 C CA . ASP B 1 106 ? -5.812 0.81 -8.633 1 95.69 106 ASP B CA 1
ATOM 3491 C C . ASP B 1 106 ? -5.273 -0.335 -7.777 1 95.69 106 ASP B C 1
ATOM 3493 O O . ASP B 1 106 ? -5.008 -1.425 -8.289 1 95.69 106 ASP B O 1
ATOM 3497 N N . TYR B 1 107 ? -5.016 0.017 -6.457 1 96.56 107 TYR B N 1
ATOM 3498 C CA . TYR B 1 107 ? -4.465 -1.008 -5.578 1 96.56 107 TYR B CA 1
ATOM 3499 C C . TYR B 1 107 ? -5.488 -2.104 -5.309 1 96.56 107 TYR B C 1
ATOM 3501 O O . TYR B 1 107 ? -5.133 -3.199 -4.871 1 96.56 107 TYR B O 1
ATOM 3509 N N . ARG B 1 108 ? -6.863 -1.822 -5.508 1 97.56 108 ARG B N 1
ATOM 3510 C CA . ARG B 1 108 ? -7.926 -2.805 -5.328 1 97.56 108 ARG B CA 1
ATOM 3511 C C . ARG B 1 108 ? -8.094 -3.666 -6.574 1 97.56 108 ARG B C 1
ATOM 3513 O O . ARG B 1 108 ? -8.461 -3.166 -7.637 1 97.56 108 ARG B O 1
ATOM 3520 N N . ILE B 1 109 ? -7.832 -4.961 -6.406 1 98.25 109 ILE B N 1
ATOM 3521 C CA . ILE B 1 109 ? -7.926 -5.898 -7.523 1 98.25 109 ILE B CA 1
ATOM 3522 C C . ILE B 1 109 ? -9.281 -6.598 -7.496 1 98.25 109 ILE B C 1
ATOM 3524 O O . ILE B 1 109 ? -9.711 -7.098 -6.457 1 98.25 109 ILE B O 1
ATOM 3528 N N . THR B 1 110 ? -9.977 -6.57 -8.57 1 98.06 110 THR B N 1
ATOM 3529 C CA . THR B 1 110 ? -11.148 -7.402 -8.844 1 98.06 110 THR B CA 1
ATOM 3530 C C . THR B 1 110 ? -10.914 -8.266 -10.078 1 98.06 110 THR B C 1
ATOM 3532 O O . THR B 1 110 ? -9.891 -8.133 -10.75 1 98.06 110 THR B O 1
ATOM 3535 N N . GLU B 1 111 ? -11.859 -9.156 -10.375 1 98.38 111 GLU B N 1
ATOM 3536 C CA . GLU B 1 111 ? -11.719 -10 -11.555 1 98.38 111 GLU B CA 1
ATOM 3537 C C . GLU B 1 111 ? -11.836 -9.188 -12.844 1 98.38 111 GLU B C 1
ATOM 3539 O O . GLU B 1 111 ? -11.516 -9.68 -13.93 1 98.38 111 GLU B O 1
ATOM 3544 N N . SER B 1 112 ? -12.289 -7.934 -12.727 1 97.44 112 SER B N 1
ATOM 3545 C CA . SER B 1 112 ? -12.414 -7.051 -13.883 1 97.44 112 SER B CA 1
ATOM 3546 C C . SER B 1 112 ? -11.125 -6.273 -14.125 1 97.44 112 SER B C 1
ATOM 3548 O O . SER B 1 112 ? -10.992 -5.582 -15.133 1 97.44 112 SER B O 1
ATOM 3550 N N . THR B 1 113 ? -10.133 -6.301 -13.133 1 98.06 113 THR B N 1
ATOM 3551 C CA . THR B 1 113 ? -8.836 -5.68 -13.383 1 98.06 113 THR B CA 1
ATOM 3552 C C . THR B 1 113 ? -8.219 -6.219 -14.664 1 98.06 113 THR B C 1
ATOM 3554 O O . THR B 1 113 ? -8.203 -7.43 -14.891 1 98.06 113 THR B O 1
ATOM 3557 N N . PRO B 1 114 ? -7.715 -5.332 -15.539 1 97.62 114 PRO B N 1
ATOM 3558 C CA . PRO B 1 114 ? -7.164 -5.793 -16.812 1 97.62 114 PRO B CA 1
ATOM 3559 C C . PRO B 1 114 ? -6 -6.766 -16.641 1 97.62 114 PRO B C 1
ATOM 3561 O O . PRO B 1 114 ? -5.301 -6.723 -15.625 1 97.62 114 PRO B O 1
ATOM 3564 N N . LEU B 1 115 ? -5.852 -7.57 -17.609 1 98.44 115 LEU B N 1
ATOM 3565 C CA . LEU B 1 115 ? -4.73 -8.5 -17.625 1 98.44 115 LEU B CA 1
ATOM 3566 C C . LEU B 1 115 ? -3.602 -7.984 -18.5 1 98.44 115 LEU B C 1
ATOM 3568 O O . LEU B 1 115 ? -3.682 -8.07 -19.734 1 98.44 115 LEU B O 1
ATOM 3572 N N . VAL B 1 116 ? -2.584 -7.461 -17.922 1 98.31 116 VAL B N 1
ATOM 3573 C CA . VAL B 1 116 ? -1.415 -6.914 -18.594 1 98.31 116 VAL B CA 1
ATOM 3574 C C . VAL B 1 116 ? -0.22 -6.902 -17.641 1 98.31 116 VAL B C 1
ATOM 3576 O O . VAL B 1 116 ? -0.287 -6.312 -16.562 1 98.31 116 VAL B O 1
ATOM 3579 N N . ASN B 1 117 ? 0.794 -7.59 -17.984 1 98.38 117 ASN B N 1
ATOM 3580 C CA . ASN B 1 117 ? 2.012 -7.625 -17.188 1 98.38 117 ASN B CA 1
ATOM 3581 C C . ASN B 1 117 ? 3.262 -7.594 -18.062 1 98.38 117 ASN B C 1
ATOM 3583 O O . ASN B 1 117 ? 3.729 -8.633 -18.516 1 98.38 117 ASN B O 1
ATOM 3587 N N . PRO B 1 118 ? 3.795 -6.461 -18.312 1 98 118 PRO B N 1
ATOM 3588 C CA . PRO B 1 118 ? 4.945 -6.363 -19.203 1 98 118 PRO B CA 1
ATOM 3589 C C . PRO B 1 118 ? 6.242 -6.844 -18.562 1 98 118 PRO B C 1
ATOM 3591 O O . PRO B 1 118 ? 7.273 -6.949 -19.234 1 98 118 PRO B O 1
ATOM 3594 N N . PHE B 1 119 ? 6.23 -7.195 -17.328 1 98.06 119 PHE B N 1
ATOM 3595 C CA . PHE B 1 119 ? 7.473 -7.426 -16.609 1 98.06 119 PHE B CA 1
ATOM 3596 C C . PHE B 1 119 ? 7.773 -8.922 -16.5 1 98.06 119 PHE B C 1
ATOM 3598 O O . PHE B 1 119 ? 8.93 -9.312 -16.328 1 98.06 119 PHE B O 1
ATOM 3605 N N . TRP B 1 120 ? 6.691 -9.766 -16.578 1 97.81 120 TRP B N 1
ATOM 3606 C CA . TRP B 1 120 ? 6.875 -11.18 -16.25 1 97.81 120 TRP B CA 1
ATOM 3607 C C . TRP B 1 120 ? 6.332 -12.07 -17.359 1 97.81 120 TRP B C 1
ATOM 3609 O O . TRP B 1 120 ? 5.125 -12.117 -17.594 1 97.81 120 TRP B O 1
ATOM 3619 N N . GLU B 1 121 ? 7.18 -12.836 -17.906 1 97.88 121 GLU B N 1
ATOM 3620 C CA . GLU B 1 121 ? 6.801 -13.75 -18.969 1 97.88 121 GLU B CA 1
ATOM 3621 C C . GLU B 1 121 ? 5.805 -14.797 -18.484 1 97.88 121 GLU B C 1
ATOM 3623 O O . GLU B 1 121 ? 4.859 -15.148 -19.188 1 97.88 121 GLU B O 1
ATOM 3628 N N . TYR B 1 122 ? 6.078 -15.328 -17.281 1 96.75 122 TYR B N 1
ATOM 3629 C CA . TYR B 1 122 ? 5.141 -16.266 -16.656 1 96.75 122 TYR B CA 1
ATOM 3630 C C . TYR B 1 122 ? 3.715 -15.727 -16.734 1 96.75 122 TYR B C 1
ATOM 3632 O O . TYR B 1 122 ? 2.793 -16.438 -17.125 1 96.75 122 TYR B O 1
ATOM 3640 N N . SER B 1 123 ? 3.521 -14.469 -16.344 1 98.25 123 SER B N 1
ATOM 3641 C CA . SER B 1 123 ? 2.215 -13.812 -16.328 1 98.25 123 SER B CA 1
ATOM 3642 C C . SER B 1 123 ? 1.655 -13.68 -17.734 1 98.25 123 SER B C 1
ATOM 3644 O O . SER B 1 123 ? 0.466 -13.914 -17.969 1 98.25 123 SER B O 1
ATOM 3646 N N . ARG B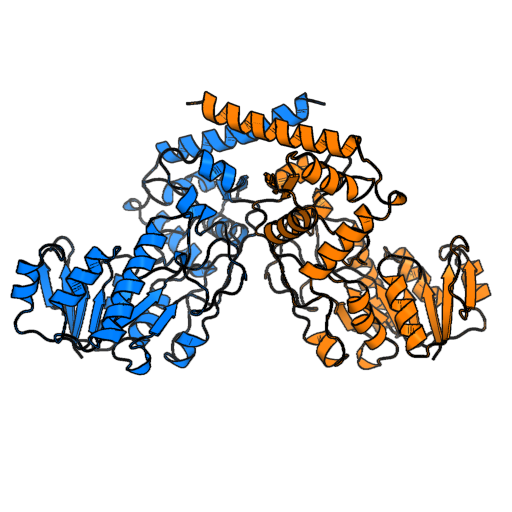 1 124 ? 2.467 -13.312 -18.656 1 98.5 124 ARG B N 1
ATOM 3647 C CA . ARG B 1 124 ? 2.023 -13.164 -20.031 1 98.5 124 ARG B CA 1
ATOM 3648 C C . ARG B 1 124 ? 1.58 -14.508 -20.609 1 98.5 124 ARG B C 1
ATOM 3650 O O . ARG B 1 124 ? 0.605 -14.57 -21.359 1 98.5 124 ARG B O 1
ATOM 3657 N N . ASN B 1 125 ? 2.309 -15.523 -20.297 1 98.62 125 ASN B N 1
ATOM 3658 C CA . ASN B 1 125 ? 1.916 -16.859 -20.734 1 98.62 125 ASN B CA 1
ATOM 3659 C C . ASN B 1 125 ? 0.552 -17.25 -20.172 1 98.62 125 ASN B C 1
ATOM 3661 O O . ASN B 1 125 ? -0.284 -17.797 -20.891 1 98.62 125 ASN B O 1
ATOM 3665 N N . LYS B 1 126 ? 0.33 -16.969 -18.922 1 98.69 126 LYS B N 1
ATOM 3666 C CA . LYS B 1 126 ? -0.964 -17.266 -18.312 1 98.69 126 LYS B CA 1
ATOM 3667 C C . LYS B 1 126 ? -2.076 -16.438 -18.969 1 98.69 126 LYS B C 1
ATOM 3669 O O . LYS B 1 126 ? -3.178 -16.953 -19.188 1 98.69 126 LYS B O 1
ATOM 3674 N N . ILE B 1 127 ? -1.805 -15.188 -19.266 1 98.75 127 ILE B N 1
ATOM 3675 C CA . ILE B 1 127 ? -2.773 -14.336 -19.938 1 98.75 127 ILE B CA 1
ATOM 3676 C C . ILE B 1 127 ? -3.143 -14.93 -21.281 1 98.75 127 ILE B C 1
ATOM 3678 O O . ILE B 1 127 ? -4.324 -15.031 -21.625 1 98.75 127 ILE B O 1
ATOM 3682 N N . GLU B 1 128 ? -2.176 -15.336 -22.031 1 98.75 128 GLU B N 1
ATOM 3683 C CA . GLU B 1 128 ? -2.41 -15.938 -23.328 1 98.75 128 GLU B CA 1
ATOM 3684 C C . GLU B 1 128 ? -3.236 -17.219 -23.219 1 98.75 128 GLU B C 1
ATOM 3686 O O . GLU B 1 128 ? -4.121 -17.469 -24.031 1 98.75 128 GLU B O 1
ATOM 3691 N N . ALA B 1 129 ? -2.904 -18 -22.25 1 98.81 129 ALA B N 1
ATOM 3692 C CA . ALA B 1 129 ? -3.668 -19.219 -22.016 1 98.81 129 ALA B CA 1
ATOM 3693 C C . ALA B 1 129 ? -5.129 -18.906 -21.719 1 98.81 129 ALA B C 1
ATOM 3695 O O . ALA B 1 129 ? -6.035 -19.562 -22.234 1 98.81 129 ALA B O 1
ATOM 3696 N N . GLU B 1 130 ? -5.391 -17.906 -20.875 1 98.81 130 GLU B N 1
ATOM 3697 C CA . GLU B 1 130 ? -6.762 -17.5 -20.578 1 98.81 130 GLU B CA 1
ATOM 3698 C C . GLU B 1 130 ? -7.496 -17.078 -21.844 1 98.81 130 GLU B C 1
ATOM 3700 O O . GLU B 1 130 ? -8.672 -17.406 -22.031 1 98.81 130 GLU B O 1
ATOM 3705 N N . GLU B 1 131 ? -6.793 -16.375 -22.688 1 98.62 131 GLU B N 1
ATOM 3706 C CA . GLU B 1 131 ? -7.406 -15.914 -23.938 1 98.62 131 GLU B CA 1
ATOM 3707 C C . GLU B 1 131 ? -7.828 -17.078 -24.812 1 98.62 131 GLU B C 1
ATOM 3709 O O . GLU B 1 131 ? -8.93 -17.078 -25.375 1 98.62 131 GLU B O 1
ATOM 3714 N N . VAL B 1 132 ? -6.953 -18.016 -24.922 1 98.81 132 VAL B N 1
ATOM 3715 C CA . VAL B 1 132 ? -7.246 -19.203 -25.719 1 98.81 132 VAL B CA 1
ATOM 3716 C C . VAL B 1 132 ? -8.484 -19.906 -25.156 1 98.81 132 VAL B C 1
ATOM 3718 O O . VAL B 1 132 ? -9.391 -20.266 -25.906 1 98.81 132 VAL B O 1
ATOM 3721 N N . LEU B 1 133 ? -8.547 -20.031 -23.891 1 98.81 133 LEU B N 1
ATOM 3722 C CA . LEU B 1 133 ? -9.633 -20.734 -23.219 1 98.81 133 LEU B CA 1
ATOM 3723 C C . LEU B 1 133 ? -10.945 -19.969 -23.375 1 98.81 133 LEU B C 1
ATOM 3725 O O . LEU B 1 133 ? -11.984 -20.578 -23.672 1 98.81 133 LEU B O 1
ATOM 3729 N N . MET B 1 134 ? -10.867 -18.688 -23.188 1 98.62 134 MET B N 1
ATOM 3730 C CA . MET B 1 134 ? -12.078 -17.891 -23.281 1 98.62 134 MET B CA 1
ATOM 3731 C C . MET B 1 134 ? -12.586 -17.859 -24.719 1 98.62 134 MET B C 1
ATOM 3733 O O . MET B 1 134 ? -13.797 -17.828 -24.953 1 98.62 134 MET B O 1
ATOM 3737 N N . THR B 1 135 ? -11.688 -17.828 -25.672 1 98.5 135 THR B N 1
ATOM 3738 C CA . THR B 1 135 ? -12.086 -17.938 -27.062 1 98.5 135 THR B CA 1
ATOM 3739 C C . THR B 1 135 ? -12.805 -19.266 -27.312 1 98.5 135 THR B C 1
ATOM 3741 O O . THR B 1 135 ? -13.859 -19.297 -27.953 1 98.5 135 THR B O 1
ATOM 3744 N N . ALA B 1 136 ? -12.266 -20.359 -26.797 1 98.69 136 ALA B N 1
ATOM 3745 C CA . ALA B 1 136 ? -12.898 -21.672 -26.938 1 98.69 136 ALA B CA 1
ATOM 3746 C C . ALA B 1 136 ? -14.281 -21.688 -26.312 1 98.69 136 ALA B C 1
ATOM 3748 O O . ALA B 1 136 ? -15.211 -22.281 -26.859 1 98.69 136 ALA B O 1
ATOM 3749 N N . TYR B 1 137 ? -14.422 -21 -25.219 1 98.44 137 TYR B N 1
ATOM 3750 C CA . TYR B 1 137 ? -15.727 -20.891 -24.578 1 98.44 137 TYR B CA 1
ATOM 3751 C C . TYR B 1 137 ? -16.719 -20.172 -25.484 1 98.44 137 TYR B C 1
ATOM 3753 O O . TYR B 1 137 ? -17.859 -20.641 -25.641 1 98.44 137 TYR B O 1
ATOM 3761 N N . ARG B 1 138 ? -16.281 -19.172 -26.109 1 97.88 138 ARG B N 1
ATOM 3762 C CA . ARG B 1 138 ? -17.156 -18.312 -26.906 1 97.88 138 ARG B CA 1
ATOM 3763 C C . ARG B 1 138 ? -17.516 -18.984 -28.219 1 97.88 138 ARG B C 1
ATOM 3765 O O . ARG B 1 138 ? -18.625 -18.797 -28.734 1 97.88 138 ARG B O 1
ATOM 3772 N N . THR B 1 139 ? -16.609 -19.766 -28.734 1 98.06 139 THR B N 1
ATOM 3773 C CA . THR B 1 139 ? -16.781 -20.219 -30.094 1 98.06 139 THR B CA 1
ATOM 3774 C C . THR B 1 139 ? -17.281 -21.656 -30.125 1 98.06 139 THR B C 1
ATOM 3776 O O . THR B 1 139 ? -18.047 -22.047 -31.016 1 98.06 139 THR B O 1
ATOM 3779 N N . THR B 1 140 ? -16.844 -22.547 -29.172 1 97.75 140 THR B N 1
ATOM 3780 C CA . THR B 1 140 ? -17.188 -23.953 -29.25 1 97.75 140 THR B CA 1
ATOM 3781 C C . THR B 1 140 ? -17.938 -24.391 -28 1 97.75 140 THR B C 1
ATOM 3783 O O . THR B 1 140 ? -18.344 -25.547 -27.891 1 97.75 140 THR B O 1
ATOM 3786 N N . GLY B 1 141 ? -18.047 -23.5 -27.016 1 97.75 141 GLY B N 1
ATOM 3787 C CA . GLY B 1 141 ? -18.766 -23.828 -25.797 1 97.75 141 GLY B CA 1
ATOM 3788 C C . GLY B 1 141 ? -17.922 -24.625 -24.812 1 97.75 141 GLY B C 1
ATOM 3789 O O . GLY B 1 141 ? -18.469 -25.266 -23.906 1 97.75 141 GLY B O 1
ATOM 3790 N N . PHE B 1 142 ? -16.625 -24.719 -25.031 1 98.56 142 PHE B N 1
ATOM 3791 C CA . PHE B 1 142 ? -15.766 -25.391 -24.062 1 98.56 142 PHE B CA 1
ATOM 3792 C C . PHE B 1 142 ? -15.977 -24.828 -22.656 1 98.56 142 PHE B C 1
ATOM 3794 O O . PHE B 1 142 ? -15.875 -23.625 -22.438 1 98.56 142 PHE B O 1
ATOM 3801 N N . PRO B 1 143 ? -16.328 -25.594 -21.625 1 98.75 143 PRO B N 1
ATOM 3802 C CA . PRO B 1 143 ? -16.828 -25.109 -20.344 1 98.75 143 PRO B CA 1
ATOM 3803 C C . PRO B 1 143 ? -15.703 -24.719 -19.375 1 98.75 143 PRO B C 1
ATOM 3805 O O . PRO B 1 143 ? -15.438 -25.438 -18.406 1 98.75 143 PRO B O 1
ATOM 3808 N N . VAL B 1 144 ? -15.242 -23.547 -19.516 1 98.69 144 VAL B N 1
ATOM 3809 C CA . VAL B 1 144 ? -14.023 -23.125 -18.828 1 98.69 144 VAL B CA 1
ATOM 3810 C C . VAL B 1 144 ? -14.375 -22.344 -17.562 1 98.69 144 VAL B C 1
ATOM 3812 O O . VAL B 1 144 ? -15.336 -21.578 -17.547 1 98.69 144 VAL B O 1
ATOM 3815 N N . THR B 1 145 ? -13.664 -22.562 -16.516 1 98.88 145 THR B N 1
ATOM 3816 C CA . THR B 1 145 ? -13.555 -21.719 -15.336 1 98.88 145 THR B CA 1
ATOM 3817 C C . THR B 1 145 ? -12.094 -21.375 -15.047 1 98.88 145 THR B C 1
ATOM 3819 O O . THR B 1 145 ? -11.227 -22.25 -15.039 1 98.88 145 THR B O 1
ATOM 3822 N N . ILE B 1 146 ? -11.805 -20.094 -14.914 1 98.81 146 ILE B N 1
ATOM 3823 C CA . ILE B 1 146 ? -10.438 -19.656 -14.641 1 98.81 146 ILE B CA 1
ATOM 3824 C C . ILE B 1 146 ? -10.297 -19.312 -13.164 1 98.81 146 ILE B C 1
ATOM 3826 O O . ILE B 1 146 ? -11.141 -18.625 -12.586 1 98.81 146 ILE B O 1
ATOM 3830 N N . VAL B 1 147 ? -9.273 -19.844 -12.555 1 98.81 147 VAL B N 1
ATOM 3831 C CA . VAL B 1 147 ? -8.953 -19.547 -11.156 1 98.81 147 VAL B CA 1
ATOM 3832 C C . VAL B 1 147 ? -7.594 -18.859 -11.07 1 98.81 147 VAL B C 1
ATOM 3834 O O . VAL B 1 147 ? -6.613 -19.344 -11.648 1 98.81 147 VAL B O 1
ATOM 3837 N N . ARG B 1 148 ? -7.527 -17.734 -10.383 1 98.75 148 ARG B N 1
ATOM 3838 C CA . ARG B 1 148 ? -6.301 -16.953 -10.219 1 98.75 148 ARG B CA 1
ATOM 3839 C C . ARG B 1 148 ? -5.871 -16.922 -8.758 1 98.75 148 ARG B C 1
ATOM 3841 O O . ARG B 1 148 ? -6.316 -16.047 -8 1 98.75 148 A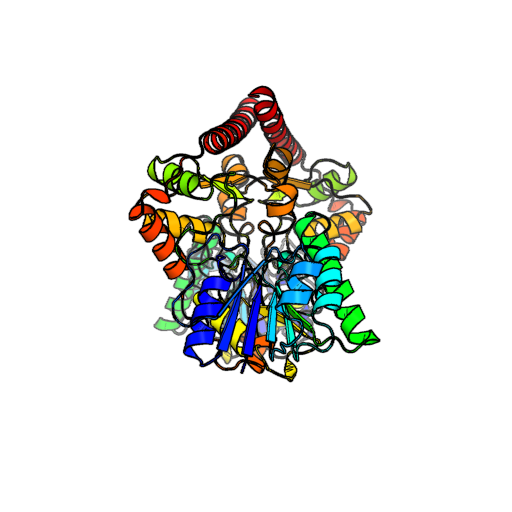RG B O 1
ATOM 3848 N N . PRO B 1 149 ? -5.02 -17.812 -8.32 1 97.56 149 PRO B N 1
ATOM 3849 C CA . PRO B 1 149 ? -4.488 -17.75 -6.957 1 97.56 149 PRO B CA 1
ATOM 3850 C C . PRO B 1 149 ? -3.453 -16.641 -6.773 1 97.56 149 PRO B C 1
ATOM 3852 O O . PRO B 1 149 ? -2.891 -16.156 -7.758 1 97.56 149 PRO B O 1
ATOM 3855 N N . SER B 1 150 ? -3.258 -16.266 -5.535 1 95.62 150 SER B N 1
ATOM 3856 C CA . SER B 1 150 ? -2.184 -15.352 -5.164 1 95.62 150 SER B CA 1
ATOM 3857 C C . SER B 1 150 ? -1.285 -15.961 -4.09 1 95.62 150 SER B C 1
ATOM 3859 O O . SER B 1 150 ? -1.727 -16.188 -2.961 1 95.62 150 SER B O 1
ATOM 3861 N N . HIS B 1 151 ? -0.021 -16.125 -4.371 1 96.5 151 HIS B N 1
ATOM 3862 C CA . HIS B 1 151 ? 1.028 -16.609 -3.48 1 96.5 151 HIS B CA 1
ATOM 3863 C C . HIS B 1 151 ? 0.488 -17.656 -2.514 1 96.5 151 HIS B C 1
ATOM 3865 O O . HIS B 1 151 ? 0.594 -17.5 -1.295 1 96.5 151 HIS B O 1
ATOM 3871 N N . THR B 1 152 ? -0.011 -18.734 -3.004 1 97.19 152 THR B N 1
ATOM 3872 C CA . THR B 1 152 ? -0.575 -19.828 -2.23 1 97.19 152 THR B CA 1
ATOM 3873 C C . THR B 1 152 ? 0.532 -20.703 -1.642 1 97.19 152 THR B C 1
ATOM 3875 O O . THR B 1 152 ? 1.5 -21.031 -2.33 1 97.19 152 THR B O 1
ATOM 3878 N N . TYR B 1 153 ? 0.431 -21.016 -0.345 1 96.56 153 TYR B N 1
ATOM 3879 C CA . TYR B 1 153 ? 1.414 -21.828 0.366 1 96.56 153 TYR B CA 1
ATOM 3880 C C . TYR B 1 153 ? 0.731 -22.875 1.237 1 96.56 153 TYR B C 1
ATOM 3882 O O . TYR B 1 153 ? -0.48 -22.812 1.462 1 96.56 153 TYR B O 1
ATOM 3890 N N . ASN B 1 154 ? 1.428 -23.906 1.722 1 95.62 154 ASN B N 1
ATOM 3891 C CA . ASN B 1 154 ? 0.777 -25.031 2.375 1 95.62 154 ASN B CA 1
ATOM 3892 C C . ASN B 1 154 ? 1.263 -25.203 3.812 1 95.62 154 ASN B C 1
ATOM 3894 O O . ASN B 1 154 ? 1.067 -26.266 4.414 1 95.62 154 ASN B O 1
ATOM 3898 N N . GLY B 1 155 ? 2.033 -24.25 4.301 1 95.12 155 GLY B N 1
ATOM 3899 C CA . GLY B 1 155 ? 2.459 -24.312 5.688 1 95.12 155 GLY B CA 1
ATOM 3900 C C . GLY B 1 155 ? 3.771 -25.047 5.875 1 95.12 155 GLY B C 1
ATOM 3901 O O . GLY B 1 155 ? 4.207 -25.281 7.008 1 95.12 155 GLY B O 1
ATOM 3902 N N . THR B 1 156 ? 4.48 -25.375 4.766 1 95.5 156 THR B N 1
ATOM 3903 C CA . THR B 1 156 ? 5.734 -26.109 4.895 1 95.5 156 THR B CA 1
ATOM 3904 C C . THR B 1 156 ? 6.926 -25.188 4.609 1 95.5 156 THR B C 1
ATOM 3906 O O . THR B 1 156 ? 8.055 -25.5 4.996 1 95.5 156 THR B O 1
ATOM 3909 N N . LYS B 1 157 ? 6.715 -24.172 3.869 1 95.44 157 LYS B N 1
ATOM 3910 C CA . LYS B 1 157 ? 7.727 -23.172 3.561 1 95.44 157 LYS B CA 1
ATOM 3911 C C . LYS B 1 157 ? 7.172 -21.766 3.742 1 95.44 157 LYS B C 1
ATOM 3913 O O . LYS B 1 157 ? 6.168 -21.391 3.123 1 95.44 157 LYS B O 1
ATOM 3918 N N . PRO B 1 158 ? 7.785 -21.031 4.547 1 96.06 158 PRO B N 1
ATOM 3919 C CA . PRO B 1 158 ? 7.258 -19.672 4.715 1 96.06 158 PRO B CA 1
ATOM 3920 C C . PRO B 1 158 ? 7.43 -18.812 3.465 1 96.06 158 PRO B C 1
ATOM 3922 O O . PRO B 1 158 ? 8.531 -18.75 2.906 1 96.06 158 PRO B O 1
ATOM 3925 N N . PRO B 1 159 ? 6.352 -18.109 3.035 1 96.44 159 PRO B N 1
ATOM 3926 C CA . PRO B 1 159 ? 6.457 -17.234 1.874 1 96.44 159 PRO B CA 1
ATOM 3927 C C . PRO B 1 159 ? 7.383 -16.047 2.121 1 96.44 159 PRO B C 1
ATOM 3929 O O . PRO B 1 159 ? 7.355 -15.445 3.201 1 96.44 159 PRO B O 1
ATOM 3932 N N . VAL B 1 160 ? 8.242 -15.742 1.183 1 97.38 160 VAL B N 1
ATOM 3933 C CA . VAL B 1 160 ? 9.18 -14.625 1.258 1 97.38 160 VAL B CA 1
ATOM 3934 C C . VAL B 1 160 ? 9.188 -13.867 -0.067 1 97.38 160 VAL B C 1
ATOM 3936 O O . VAL B 1 160 ? 8.648 -14.352 -1.067 1 97.38 160 VAL B O 1
ATOM 3939 N N . SER B 1 161 ? 9.742 -12.703 -0.088 1 97.06 161 SER B N 1
ATOM 3940 C CA . SER B 1 161 ? 9.719 -11.852 -1.275 1 97.06 161 SER B CA 1
ATOM 3941 C C . SER B 1 161 ? 10.82 -12.258 -2.256 1 97.06 161 SER B C 1
ATOM 3943 O O . SER B 1 161 ? 10.664 -12.094 -3.4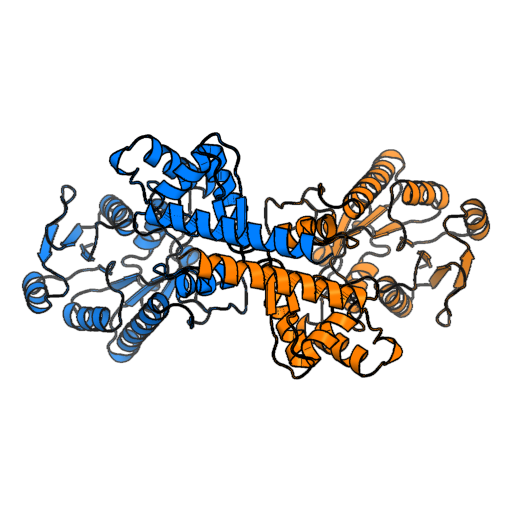69 1 97.06 161 SER B O 1
ATOM 3945 N N . VAL B 1 162 ? 11.977 -12.664 -1.759 1 96.56 162 VAL B N 1
ATOM 3946 C CA . VAL B 1 162 ? 13.094 -13.109 -2.588 1 96.56 162 VAL B CA 1
ATOM 3947 C C . VAL B 1 162 ? 13.695 -14.383 -2.006 1 96.56 162 VAL B C 1
ATOM 3949 O O . VAL B 1 162 ? 13.797 -14.531 -0.785 1 96.56 162 VAL B O 1
ATOM 3952 N N . HIS B 1 163 ? 13.969 -15.312 -2.85 1 94.81 163 HIS B N 1
ATOM 3953 C CA . HIS B 1 163 ? 14.695 -16.516 -2.463 1 94.81 163 HIS B CA 1
ATOM 3954 C C . HIS B 1 163 ? 15.484 -17.078 -3.639 1 94.81 163 HIS B C 1
ATOM 3956 O O . HIS B 1 163 ? 15.258 -16.688 -4.789 1 94.81 163 HIS B O 1
ATOM 3962 N N . GLY B 1 164 ? 16.422 -17.875 -3.32 1 95.12 164 GLY B N 1
ATOM 3963 C CA . GLY B 1 164 ? 17.25 -18.516 -4.344 1 95.12 164 GLY B CA 1
ATOM 3964 C C . GLY B 1 164 ? 16.609 -19.75 -4.93 1 95.12 164 GLY B C 1
ATOM 3965 O O . GLY B 1 164 ? 15.422 -20.016 -4.727 1 95.12 164 GLY B O 1
ATOM 3966 N N . ALA B 1 165 ? 17.422 -20.516 -5.676 1 93.69 165 ALA B N 1
ATOM 3967 C CA . ALA B 1 165 ? 16.938 -21.656 -6.445 1 93.69 165 ALA B CA 1
ATOM 3968 C C . ALA B 1 165 ? 16.594 -22.828 -5.527 1 93.69 165 ALA B C 1
ATOM 3970 O O . ALA B 1 165 ? 15.852 -23.734 -5.914 1 93.69 165 ALA B O 1
ATOM 3971 N N . LYS B 1 166 ? 17.094 -22.75 -4.297 1 92.88 166 LYS B N 1
ATOM 3972 C CA . LYS B 1 166 ? 16.922 -23.906 -3.422 1 92.88 166 LYS B CA 1
ATOM 3973 C C . LYS B 1 166 ? 15.789 -23.672 -2.422 1 92.88 166 LYS B C 1
ATOM 3975 O O . LYS B 1 166 ? 15.641 -24.422 -1.454 1 92.88 166 LYS B O 1
ATOM 3980 N N . GLY B 1 167 ? 15.117 -22.594 -2.631 1 91.5 167 GLY B N 1
ATOM 3981 C CA . GLY B 1 167 ? 13.938 -22.406 -1.81 1 91.5 167 GLY B CA 1
ATOM 3982 C C . GLY B 1 167 ? 14.125 -21.359 -0.727 1 91.5 167 GLY B C 1
ATOM 3983 O O . GLY B 1 167 ? 14.859 -20.391 -0.918 1 91.5 167 GLY B O 1
ATOM 3984 N N . ASN B 1 168 ? 13.367 -21.562 0.415 1 96.12 168 ASN B N 1
ATOM 3985 C CA . ASN B 1 168 ? 13.156 -20.453 1.35 1 96.12 168 ASN B CA 1
ATOM 3986 C C . ASN B 1 168 ? 14.047 -20.594 2.582 1 96.12 168 ASN B C 1
ATOM 3988 O O . ASN B 1 168 ? 14.203 -19.641 3.348 1 96.12 168 ASN B O 1
ATOM 3992 N N . TRP B 1 169 ? 14.711 -21.719 2.754 1 97.5 169 TRP B N 1
ATOM 3993 C CA . TRP B 1 169 ? 15.414 -22 3.998 1 97.5 169 TRP B CA 1
ATOM 3994 C C . TRP B 1 169 ? 16.516 -20.984 4.246 1 97.5 169 TRP B C 1
ATOM 3996 O O . TRP B 1 169 ? 16.75 -20.562 5.387 1 97.5 169 TRP B O 1
ATOM 4006 N N . GLN B 1 170 ? 17.203 -20.594 3.178 1 98 170 GLN B N 1
ATOM 4007 C CA . GLN B 1 170 ? 18.359 -19.703 3.34 1 98 170 GLN B CA 1
ATOM 4008 C C . GLN B 1 170 ? 17.938 -18.391 3.99 1 98 170 GLN B C 1
ATOM 4010 O O . GLN B 1 170 ? 18.75 -17.75 4.664 1 98 170 GLN B O 1
ATOM 4015 N N . ILE B 1 171 ? 16.734 -17.969 3.791 1 98.31 171 ILE B N 1
ATOM 4016 C CA . ILE B 1 171 ? 16.25 -16.75 4.414 1 98.31 171 ILE B CA 1
ATOM 4017 C C . ILE B 1 171 ? 16.125 -16.953 5.922 1 98.31 171 ILE B C 1
ATOM 4019 O O . ILE B 1 171 ? 16.531 -16.094 6.707 1 98.31 171 ILE B O 1
ATOM 4023 N N . LEU B 1 172 ? 15.508 -18.078 6.355 1 98.38 172 LEU B N 1
ATOM 4024 C CA . LEU B 1 172 ? 15.398 -18.375 7.777 1 98.38 172 LEU B CA 1
ATOM 4025 C C . LEU B 1 172 ? 16.781 -18.453 8.422 1 98.38 172 LEU B C 1
ATOM 4027 O O . LEU B 1 172 ? 16.984 -17.953 9.523 1 98.38 172 LEU B O 1
ATOM 4031 N N . LYS B 1 173 ? 17.688 -19.109 7.703 1 98.31 173 LYS B N 1
ATOM 4032 C CA . LYS B 1 173 ? 19.047 -19.25 8.219 1 98.31 173 LYS B CA 1
ATOM 4033 C C . LYS B 1 173 ? 19.688 -17.891 8.422 1 98.31 173 LYS B C 1
ATOM 4035 O O . LYS B 1 173 ? 20.375 -17.656 9.43 1 98.31 173 LYS B O 1
ATOM 4040 N N . ARG B 1 174 ? 19.5 -17.016 7.5 1 98.62 174 ARG B N 1
ATOM 4041 C CA . ARG B 1 174 ? 20.047 -15.68 7.645 1 98.62 174 ARG B CA 1
ATOM 4042 C C . ARG B 1 174 ? 19.469 -14.977 8.867 1 98.62 174 ARG B C 1
ATOM 4044 O O . ARG B 1 174 ? 20.203 -14.289 9.602 1 98.62 174 ARG B O 1
ATOM 4051 N N . ILE B 1 175 ? 18.188 -15.117 9.117 1 98.75 175 ILE B N 1
ATOM 4052 C CA . ILE B 1 175 ? 17.562 -14.539 10.312 1 98.75 175 ILE B CA 1
ATOM 4053 C C . ILE B 1 175 ? 18.203 -15.148 11.562 1 98.75 175 ILE B C 1
ATOM 4055 O O . ILE B 1 175 ? 18.578 -14.43 12.492 1 98.75 175 ILE B O 1
ATOM 4059 N N . LEU B 1 176 ? 18.344 -16.453 11.547 1 98.44 176 LEU B N 1
ATOM 4060 C CA . LEU B 1 176 ? 18.906 -17.172 12.68 1 98.44 176 LEU B CA 1
ATOM 4061 C C . LEU B 1 176 ? 20.344 -16.688 12.961 1 98.44 176 LEU B C 1
ATOM 4063 O O . LEU B 1 176 ? 20.75 -16.609 14.117 1 98.44 176 LEU B O 1
ATOM 4067 N N . ASP B 1 177 ? 21.047 -16.375 11.906 1 98.38 177 ASP B N 1
ATOM 4068 C CA . ASP B 1 177 ? 22.453 -16 12.023 1 98.38 177 ASP B CA 1
ATOM 4069 C C . ASP B 1 177 ? 22.594 -14.5 12.242 1 98.38 177 ASP B C 1
ATOM 4071 O O . ASP B 1 177 ? 23.719 -14 12.375 1 98.38 177 ASP B O 1
ATOM 4075 N N . GLY B 1 178 ? 21.531 -13.758 12.195 1 98.44 178 GLY B N 1
ATOM 4076 C CA . GLY B 1 178 ? 21.562 -12.32 12.414 1 98.44 178 GLY B CA 1
ATOM 4077 C C . GLY B 1 178 ? 22.078 -11.547 11.219 1 98.44 178 GLY B C 1
ATOM 4078 O O . GLY B 1 178 ? 22.5 -10.398 11.352 1 98.44 178 GLY B O 1
ATOM 4079 N N . LYS B 1 179 ? 22.078 -12.164 10.078 1 98.5 179 LYS B N 1
ATOM 4080 C CA . LYS B 1 179 ? 22.531 -11.531 8.844 1 98.5 179 LYS B CA 1
ATOM 4081 C C . LYS B 1 179 ? 21.469 -10.609 8.281 1 98.5 179 LYS B C 1
ATOM 4083 O O . LYS B 1 179 ? 20.281 -10.742 8.609 1 98.5 179 LYS B O 1
ATOM 4088 N N . PRO B 1 180 ? 21.906 -9.703 7.43 1 98.5 180 PRO B N 1
ATOM 4089 C CA . PRO B 1 180 ? 20.906 -8.867 6.762 1 98.5 180 PRO B CA 1
ATOM 4090 C C . PRO B 1 180 ? 19.938 -9.688 5.914 1 98.5 180 PRO B C 1
ATOM 4092 O O . PRO B 1 180 ? 20.344 -10.602 5.199 1 98.5 180 PRO B O 1
ATOM 4095 N N . VAL B 1 181 ? 18.672 -9.391 6.082 1 98.75 181 VAL B N 1
ATOM 4096 C CA . VAL B 1 181 ? 17.609 -10.016 5.305 1 98.75 181 VAL B CA 1
ATOM 4097 C C . VAL B 1 181 ? 17 -8.992 4.344 1 98.75 181 VAL B C 1
ATOM 4099 O O . VAL B 1 181 ? 16.453 -7.977 4.777 1 98.75 181 VAL B O 1
ATOM 4102 N N . ILE B 1 182 ? 17.062 -9.211 3.039 1 98.62 182 ILE B N 1
ATOM 4103 C CA . ILE B 1 182 ? 16.656 -8.273 2.002 1 98.62 182 ILE B CA 1
ATOM 4104 C C . ILE B 1 182 ? 15.133 -8.203 1.947 1 98.62 182 ILE B C 1
ATOM 4106 O O . ILE B 1 182 ? 14.461 -9.227 1.833 1 98.62 182 ILE B O 1
ATOM 4110 N N . ILE B 1 183 ? 14.555 -7.062 2.084 1 98.69 183 ILE B N 1
ATOM 4111 C CA . ILE B 1 183 ? 13.141 -6.746 1.923 1 98.69 183 ILE B CA 1
ATOM 4112 C C . ILE B 1 183 ? 12.969 -5.68 0.844 1 98.69 183 ILE B C 1
ATOM 4114 O O . ILE B 1 183 ? 13.578 -4.609 0.918 1 98.69 183 ILE B O 1
ATOM 4118 N N . PRO B 1 184 ? 12.18 -5.906 -0.203 1 98.25 184 PRO B N 1
ATOM 4119 C CA . PRO B 1 184 ? 12.047 -4.969 -1.321 1 98.25 184 PRO B CA 1
ATOM 4120 C C . PRO B 1 184 ? 11.438 -3.633 -0.903 1 98.25 184 PRO B C 1
ATOM 4122 O O . PRO B 1 184 ? 10.484 -3.602 -0.123 1 98.25 184 PRO B O 1
ATOM 4125 N N . GLY B 1 185 ? 11.984 -2.529 -1.501 1 98.12 185 GLY B N 1
ATOM 4126 C CA . GLY B 1 185 ? 11.477 -1.195 -1.229 1 98.12 185 GLY B CA 1
ATOM 4127 C C . GLY B 1 185 ? 11.641 -0.777 0.219 1 98.12 185 GLY B C 1
ATOM 4128 O O . GLY B 1 185 ? 12.742 -0.815 0.76 1 98.12 185 GLY B O 1
ATOM 4129 N N . ASP B 1 186 ? 10.516 -0.418 0.841 1 97.62 186 ASP B N 1
ATOM 4130 C CA . ASP B 1 186 ? 10.461 -0.074 2.258 1 97.62 186 ASP B CA 1
ATOM 4131 C C . ASP B 1 186 ? 9.789 -1.185 3.066 1 97.62 186 ASP B C 1
ATOM 4133 O O . ASP B 1 186 ? 9.562 -1.032 4.266 1 97.62 186 ASP B O 1
ATOM 4137 N N . GLY B 1 187 ? 9.445 -2.225 2.346 1 97.75 187 GLY B N 1
ATOM 4138 C CA . GLY B 1 187 ? 8.695 -3.295 2.986 1 97.75 187 GLY B CA 1
ATOM 4139 C C . GLY B 1 187 ? 7.27 -2.912 3.316 1 97.75 187 GLY B C 1
ATOM 4140 O O . GLY B 1 187 ? 6.594 -3.605 4.082 1 97.75 187 GLY B O 1
ATOM 4141 N N . SER B 1 188 ? 6.816 -1.836 2.779 1 95.69 188 SER B N 1
ATOM 4142 C CA . SER B 1 188 ? 5.512 -1.31 3.174 1 95.69 188 SER B CA 1
ATOM 4143 C C . SER B 1 188 ? 4.426 -1.744 2.197 1 95.69 188 SER B C 1
ATOM 4145 O O . SER B 1 188 ? 3.236 -1.521 2.443 1 95.69 188 SER B O 1
ATOM 4147 N N . SER B 1 189 ? 4.816 -2.334 1.054 1 96.5 189 SER B N 1
ATOM 4148 C CA . SER B 1 189 ? 3.797 -2.77 0.104 1 96.5 189 SER B CA 1
ATOM 4149 C C . SER B 1 189 ? 2.914 -3.861 0.702 1 96.5 189 SER B C 1
ATOM 4151 O O . SER B 1 189 ? 3.395 -4.715 1.45 1 96.5 189 SER B O 1
ATOM 4153 N N . LEU B 1 190 ? 1.682 -3.834 0.373 1 97.81 190 LEU B N 1
ATOM 4154 C CA . LEU B 1 190 ? 0.708 -4.809 0.849 1 97.81 190 LEU B CA 1
ATOM 4155 C C . LEU B 1 190 ? 0.758 -6.082 0.01 1 97.81 190 LEU B C 1
ATOM 4157 O O . LEU B 1 190 ? 0.873 -6.016 -1.217 1 97.81 190 LEU B O 1
ATOM 4161 N N . TRP B 1 191 ? 0.678 -7.164 0.724 1 97.69 191 TRP B N 1
ATOM 4162 C CA . TRP B 1 191 ? 0.762 -8.453 0.053 1 97.69 191 TRP B CA 1
ATOM 4163 C C . TRP B 1 191 ? -0.209 -9.453 0.673 1 97.69 191 TRP B C 1
ATOM 4165 O O . TRP B 1 191 ? -0.651 -9.273 1.811 1 97.69 191 TRP B O 1
ATOM 4175 N N . THR B 1 192 ? -0.566 -10.484 -0.144 1 97.56 192 THR B N 1
ATOM 4176 C CA . THR B 1 192 ? -1.565 -11.469 0.26 1 97.56 192 THR B CA 1
ATOM 4177 C C . THR B 1 192 ? -1.014 -12.883 0.13 1 97.56 192 THR B C 1
ATOM 4179 O O . THR B 1 192 ? -0.61 -13.305 -0.958 1 97.56 192 THR B O 1
ATOM 4182 N N . LEU B 1 193 ? -0.988 -13.578 1.226 1 97.5 193 LEU B N 1
ATOM 4183 C CA . LEU B 1 193 ? -0.608 -14.984 1.305 1 97.5 193 LEU B CA 1
ATOM 4184 C C . LEU B 1 193 ? -1.823 -15.859 1.596 1 97.5 193 LEU B C 1
ATOM 4186 O O . LEU B 1 193 ? -2.494 -15.68 2.615 1 97.5 193 LEU B O 1
ATOM 4190 N N . THR B 1 194 ? -2.078 -16.797 0.738 1 98 194 THR B N 1
ATOM 4191 C CA . THR B 1 194 ? -3.266 -17.625 0.927 1 98 194 THR B CA 1
ATOM 4192 C C . THR B 1 194 ? -2.873 -19.078 1.224 1 98 194 THR B C 1
ATOM 4194 O O . THR B 1 194 ? -2.18 -19.719 0.429 1 98 194 THR B O 1
ATOM 4197 N N . HIS B 1 195 ? -3.301 -19.578 2.332 1 98 195 HIS B N 1
ATOM 4198 C CA . HIS B 1 195 ? -3.025 -20.969 2.68 1 98 195 HIS B CA 1
ATOM 4199 C C . HIS B 1 195 ? -3.783 -21.922 1.766 1 98 195 HIS B C 1
ATOM 4201 O O . HIS B 1 195 ? -4.957 -21.703 1.46 1 98 195 HIS B O 1
ATOM 4207 N N . SER B 1 196 ? -3.137 -23 1.368 1 97.56 196 SER B N 1
ATOM 4208 C CA . SER B 1 196 ? -3.693 -23.938 0.395 1 97.56 196 SER B CA 1
ATOM 4209 C C . SER B 1 196 ? -4.957 -24.609 0.929 1 97.56 196 SER B C 1
ATOM 4211 O O . SER B 1 196 ? -5.875 -24.906 0.164 1 97.56 196 SER B O 1
ATOM 4213 N N . LYS B 1 197 ? -5.082 -24.797 2.242 1 97.25 197 LYS B N 1
ATOM 4214 C CA . LYS B 1 197 ? -6.285 -25.375 2.836 1 97.25 197 LYS B CA 1
ATOM 4215 C C . LYS B 1 197 ? -7.492 -24.453 2.625 1 97.25 197 LYS B C 1
ATOM 4217 O O . LYS B 1 197 ? -8.602 -24.938 2.391 1 97.25 197 LYS B O 1
ATOM 4222 N N . ASP B 1 198 ? -7.23 -23.219 2.795 1 98.12 198 ASP B N 1
ATOM 4223 C CA . ASP B 1 198 ? -8.312 -22.25 2.564 1 98.12 198 ASP B CA 1
ATOM 4224 C C . ASP B 1 198 ? -8.594 -22.109 1.072 1 98.12 198 ASP B C 1
ATOM 4226 O O . ASP B 1 198 ? -9.758 -22.047 0.661 1 98.12 198 ASP B O 1
ATOM 4230 N N . PHE B 1 199 ? -7.535 -22.078 0.292 1 98.25 199 PHE B N 1
ATOM 4231 C CA . PHE B 1 199 ? -7.699 -22.031 -1.156 1 98.25 199 PHE B CA 1
ATOM 4232 C C . PHE B 1 199 ? -8.594 -23.172 -1.633 1 98.25 199 PHE B C 1
ATOM 4234 O O . PHE B 1 199 ? -9.477 -22.953 -2.471 1 98.25 199 PHE B O 1
ATOM 4241 N N . ALA B 1 200 ? -8.398 -24.312 -1.086 1 97.94 200 ALA B N 1
ATOM 4242 C CA . ALA B 1 200 ? -9.133 -25.5 -1.476 1 97.94 200 ALA B CA 1
ATOM 4243 C C . ALA B 1 200 ? -10.633 -25.312 -1.286 1 97.94 200 ALA B C 1
ATOM 4245 O O . ALA B 1 200 ? -11.438 -25.781 -2.102 1 97.94 200 ALA B O 1
ATOM 4246 N N . LYS B 1 201 ? -10.992 -24.594 -0.264 1 98.31 201 LYS B N 1
ATOM 4247 C CA . LYS B 1 201 ? -12.406 -24.359 0.004 1 98.31 201 LYS B CA 1
ATOM 4248 C C . LYS B 1 201 ? -13.062 -23.609 -1.144 1 98.31 201 LYS B C 1
ATOM 4250 O O . LYS B 1 201 ? -14.148 -23.969 -1.6 1 98.31 201 LYS B O 1
ATOM 4255 N N . GLY B 1 202 ? -12.352 -22.578 -1.53 1 98.5 202 GLY B N 1
ATOM 4256 C CA . GLY B 1 202 ? -12.875 -21.812 -2.66 1 98.5 202 GLY B CA 1
ATOM 4257 C C . GLY B 1 202 ? -12.891 -22.625 -3.949 1 98.5 202 GLY B C 1
ATOM 4258 O O . GLY B 1 202 ? -13.898 -22.625 -4.664 1 98.5 202 GLY B O 1
ATOM 4259 N N . TYR B 1 203 ? -11.828 -23.312 -4.184 1 98.44 203 TYR B N 1
ATOM 4260 C CA . TYR B 1 203 ? -11.672 -24.062 -5.422 1 98.44 203 TYR B CA 1
ATOM 4261 C C . TYR B 1 203 ? -12.719 -25.172 -5.531 1 98.44 203 TYR B C 1
ATOM 4263 O O . TYR B 1 203 ? -13.43 -25.266 -6.535 1 98.44 203 TYR B O 1
ATOM 4271 N N . VAL B 1 204 ? -12.875 -25.984 -4.508 1 98.44 204 VAL B N 1
ATOM 4272 C CA . VAL B 1 204 ? -13.805 -27.109 -4.52 1 98.44 204 VAL B CA 1
ATOM 4273 C C . VAL B 1 204 ? -15.242 -26.578 -4.594 1 98.44 204 VAL B C 1
ATOM 4275 O O . VAL B 1 204 ? -16.094 -27.203 -5.234 1 98.44 204 VAL B O 1
ATOM 4278 N N . GLY B 1 205 ? -15.43 -25.422 -3.975 1 98.25 205 GLY B N 1
ATOM 4279 C CA . GLY B 1 205 ? -16.75 -24.797 -4.047 1 98.25 205 GLY B CA 1
ATOM 4280 C C . GLY B 1 205 ? -17.141 -24.406 -5.461 1 98.25 205 GLY B C 1
ATOM 4281 O O . GLY B 1 205 ? -18.328 -24.328 -5.777 1 98.25 205 GLY B O 1
ATOM 4282 N N . LEU B 1 206 ? -16.156 -24.203 -6.324 1 98.56 206 LEU B N 1
ATOM 4283 C CA . LEU B 1 206 ? -16.406 -23.828 -7.711 1 98.56 206 LEU B CA 1
ATOM 4284 C C . LEU B 1 206 ? -16.641 -25.062 -8.57 1 98.56 206 LEU B C 1
ATOM 4286 O O . LEU B 1 206 ? -17.188 -24.969 -9.672 1 98.56 206 LEU B O 1
ATOM 4290 N N . MET B 1 207 ? -16.203 -26.25 -8.109 1 98.56 207 MET B N 1
ATOM 4291 C CA . MET B 1 207 ? -16.312 -27.469 -8.883 1 98.56 207 MET B CA 1
ATOM 4292 C C . MET B 1 207 ? -17.781 -27.828 -9.125 1 98.56 207 MET B C 1
ATOM 4294 O O . MET B 1 207 ? -18.562 -27.875 -8.188 1 98.56 207 MET B O 1
ATOM 4298 N N . ALA B 1 208 ? -18.078 -28.031 -10.367 1 98.12 208 ALA B N 1
ATOM 4299 C CA . ALA B 1 208 ? -19.391 -28.438 -10.836 1 98.12 208 ALA B CA 1
ATOM 4300 C C . ALA B 1 208 ? -20.438 -27.359 -10.539 1 98.12 208 ALA B C 1
ATOM 4302 O O . ALA B 1 208 ? -21.641 -27.641 -10.508 1 98.12 208 ALA B O 1
ATOM 4303 N N . ASN B 1 209 ? -20 -26.125 -10.203 1 97.56 209 ASN B N 1
ATOM 4304 C CA . ASN B 1 209 ? -20.891 -24.984 -10.078 1 97.56 209 ASN B CA 1
ATOM 4305 C C . ASN B 1 209 ? -21.203 -24.375 -11.438 1 97.56 209 ASN B C 1
ATOM 4307 O O . ASN B 1 209 ? -20.312 -23.812 -12.086 1 97.56 209 ASN B O 1
ATOM 4311 N N . PRO B 1 210 ? -22.422 -24.5 -11.898 1 97.19 210 PRO B N 1
ATOM 4312 C CA . PRO B 1 210 ? -22.719 -24.016 -13.242 1 97.19 210 PRO B CA 1
ATOM 4313 C C . PRO B 1 210 ? -22.5 -22.516 -13.391 1 97.19 210 PRO B C 1
ATOM 4315 O O . PRO B 1 210 ? -22.203 -22.031 -14.492 1 97.19 210 PRO B O 1
ATOM 4318 N N . HIS B 1 211 ? -22.578 -21.703 -12.305 1 97.56 211 HIS B N 1
ATOM 4319 C CA . HIS B 1 211 ? -22.406 -20.266 -12.344 1 97.56 211 HIS B CA 1
ATOM 4320 C C . HIS B 1 211 ? -20.938 -19.891 -12.477 1 97.56 211 HIS B C 1
ATOM 4322 O O . HIS B 1 211 ? -20.609 -18.719 -12.727 1 97.56 211 HIS B O 1
ATOM 4328 N N . ALA B 1 212 ? -20.078 -20.875 -12.352 1 98.5 212 ALA B N 1
ATOM 4329 C CA . ALA B 1 212 ? -18.641 -20.609 -12.469 1 98.5 212 ALA B CA 1
ATOM 4330 C C . ALA B 1 212 ? -18.188 -20.703 -13.922 1 98.5 212 ALA B C 1
ATOM 4332 O O . ALA B 1 212 ? -17.109 -20.203 -14.266 1 98.5 212 ALA B O 1
ATOM 4333 N N . ILE B 1 213 ? -18.938 -21.406 -14.758 1 98.56 213 ILE B N 1
ATOM 4334 C CA . ILE B 1 213 ? -18.547 -21.656 -16.141 1 98.56 213 ILE B CA 1
ATOM 4335 C C . ILE B 1 213 ? -18.5 -20.344 -16.906 1 98.56 213 ILE B C 1
ATOM 4337 O O . ILE B 1 213 ? -19.438 -19.547 -16.844 1 98.56 213 ILE B O 1
ATOM 4341 N N . GLY B 1 214 ? -17.438 -20.141 -17.578 1 98.25 214 GLY B N 1
ATOM 4342 C CA . GLY B 1 214 ? -17.25 -18.938 -18.375 1 98.25 214 GLY B CA 1
ATOM 4343 C C . GLY B 1 214 ? -16.703 -17.766 -17.562 1 98.25 214 GLY B C 1
ATOM 4344 O O . GLY B 1 214 ? -16.516 -16.672 -18.109 1 98.25 214 GLY B O 1
ATOM 4345 N N . ASN B 1 215 ? -16.406 -17.984 -16.297 1 98.38 215 ASN B N 1
ATOM 4346 C CA . ASN B 1 215 ? -15.992 -16.891 -15.414 1 98.38 215 ASN B CA 1
ATOM 4347 C C . ASN B 1 215 ? -14.586 -17.125 -14.867 1 98.38 215 ASN B C 1
ATOM 4349 O O . ASN B 1 215 ? -14.078 -18.25 -14.891 1 98.38 215 ASN B O 1
ATOM 4353 N N . ALA B 1 216 ? -13.992 -16.016 -14.484 1 98.75 216 ALA B N 1
ATOM 4354 C CA . ALA B 1 216 ? -12.734 -16.047 -13.75 1 98.75 216 ALA B CA 1
ATOM 4355 C C . ALA B 1 216 ? -12.945 -15.633 -12.289 1 98.75 216 ALA B C 1
ATOM 4357 O O . ALA B 1 216 ? -13.781 -14.781 -11.992 1 98.75 216 ALA B O 1
ATOM 4358 N N . PHE B 1 217 ? -12.203 -16.281 -11.43 1 98.75 217 PHE B N 1
ATOM 4359 C CA . PHE B 1 217 ? -12.211 -15.977 -10 1 98.75 217 PHE B CA 1
ATOM 4360 C C . PHE B 1 217 ? -10.797 -15.945 -9.445 1 98.75 217 PHE B C 1
ATOM 4362 O O . PHE B 1 217 ? -9.984 -16.812 -9.742 1 98.75 217 PHE B O 1
ATOM 4369 N N . HIS B 1 218 ? -10.445 -14.93 -8.727 1 98.69 218 HIS B N 1
ATOM 4370 C CA . HIS B 1 218 ? -9.305 -15.133 -7.848 1 98.69 218 HIS B CA 1
ATOM 4371 C C . HIS B 1 218 ? -9.742 -15.656 -6.484 1 98.69 218 HIS B C 1
ATOM 4373 O O . HIS B 1 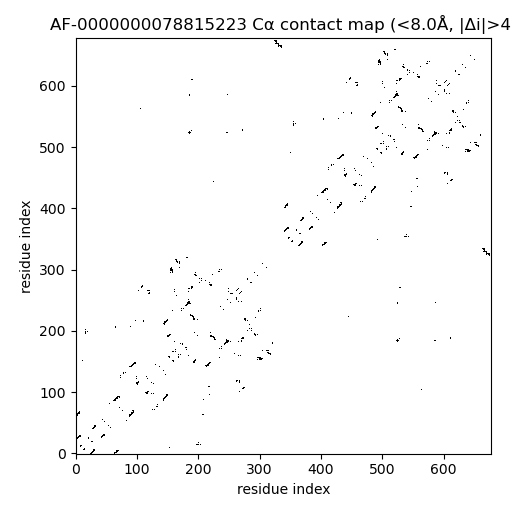218 ? -10.844 -15.336 -6.023 1 98.69 218 HIS B O 1
ATOM 4379 N N . ILE B 1 219 ? -8.922 -16.516 -5.961 1 98.56 219 ILE B N 1
ATOM 4380 C CA . ILE B 1 219 ? -9.141 -17.094 -4.641 1 98.56 219 ILE B CA 1
ATOM 4381 C C . ILE B 1 219 ? -7.996 -16.703 -3.709 1 98.56 219 ILE B C 1
ATOM 4383 O O . ILE B 1 219 ? -6.895 -17.25 -3.812 1 98.56 219 ILE B O 1
ATOM 4387 N N . THR B 1 220 ? -8.234 -15.781 -2.832 1 98.19 220 THR B N 1
ATOM 4388 C CA . THR B 1 220 ? -7.242 -15.289 -1.884 1 98.19 220 THR B CA 1
ATOM 4389 C C . THR B 1 220 ? -7.875 -15.039 -0.518 1 98.19 220 THR B C 1
ATOM 4391 O O . THR B 1 220 ? -9.102 -15.062 -0.381 1 98.19 220 THR B O 1
ATOM 4394 N N . THR B 1 221 ? -7.035 -14.906 0.493 1 97.69 221 THR B N 1
ATOM 4395 C CA . THR B 1 221 ? -7.547 -14.43 1.774 1 97.69 221 THR B CA 1
ATOM 4396 C C . THR B 1 221 ? -7.934 -12.953 1.689 1 97.69 221 THR B C 1
ATOM 4398 O O . THR B 1 221 ? -7.586 -12.273 0.723 1 97.69 221 THR B O 1
ATOM 4401 N N . ASP B 1 222 ? -8.742 -12.547 2.635 1 96.5 222 ASP B N 1
ATOM 4402 C CA . ASP B 1 222 ? -9.117 -11.141 2.738 1 96.5 222 ASP B CA 1
ATOM 4403 C C . ASP B 1 222 ? -8.062 -10.344 3.516 1 96.5 222 ASP B C 1
ATOM 4405 O O . ASP B 1 222 ? -8.125 -9.117 3.572 1 96.5 222 ASP B O 1
ATOM 4409 N N . GLU B 1 223 ? -7.086 -11.016 4.074 1 96.38 223 GLU B N 1
ATOM 4410 C CA . GLU B 1 223 ? -6.039 -10.375 4.863 1 96.38 223 GLU B CA 1
ATOM 4411 C C . GLU B 1 223 ? -4.957 -9.781 3.967 1 96.38 223 GLU B C 1
ATOM 4413 O O . GLU B 1 223 ? -4.746 -10.25 2.846 1 96.38 223 GLU B O 1
ATOM 4418 N N . SER B 1 224 ? -4.426 -8.789 4.402 1 96.25 224 SER B N 1
ATOM 4419 C CA . SER B 1 224 ? -3.238 -8.195 3.791 1 96.25 224 SER B CA 1
ATOM 4420 C C . SER B 1 224 ? -2.205 -7.812 4.844 1 96.25 224 SER B C 1
ATOM 4422 O O . SER B 1 224 ? -2.561 -7.316 5.914 1 96.25 224 SER B O 1
ATOM 4424 N N . MET B 1 225 ? -0.999 -8.062 4.625 1 97.31 225 MET B N 1
ATOM 4425 C CA . MET B 1 225 ? 0.136 -7.656 5.445 1 97.31 225 MET B CA 1
ATOM 4426 C C . MET B 1 225 ? 1.217 -7 4.598 1 97.31 225 MET B C 1
ATOM 4428 O O . MET B 1 225 ? 1.316 -7.262 3.396 1 97.31 225 MET B O 1
ATOM 4432 N N . THR B 1 226 ? 1.951 -6.125 5.184 1 97.94 226 THR B N 1
ATOM 4433 C CA . THR B 1 226 ? 3.145 -5.621 4.512 1 97.94 226 THR B CA 1
ATOM 4434 C C . THR B 1 226 ? 4.262 -6.656 4.547 1 97.94 226 THR B C 1
ATOM 4436 O O . THR B 1 226 ? 4.234 -7.586 5.355 1 97.94 226 THR B O 1
ATOM 4439 N N . TRP B 1 227 ? 5.188 -6.488 3.691 1 98.31 227 TRP B N 1
ATOM 4440 C CA . TRP B 1 227 ? 6.34 -7.383 3.736 1 98.31 227 TRP B CA 1
ATOM 4441 C C . TRP B 1 227 ? 7.07 -7.258 5.066 1 98.31 227 TRP B C 1
ATOM 4443 O O . TRP B 1 227 ? 7.602 -8.242 5.586 1 98.31 227 TRP B O 1
ATOM 4453 N N . ASN B 1 228 ? 7.133 -6.043 5.645 1 98.38 228 ASN B N 1
ATOM 4454 C CA . ASN B 1 228 ? 7.715 -5.887 6.973 1 98.38 228 ASN B CA 1
ATOM 4455 C C . ASN B 1 228 ? 7.012 -6.773 8 1 98.38 228 ASN B C 1
ATOM 4457 O O . ASN B 1 228 ? 7.668 -7.465 8.781 1 98.38 228 ASN B O 1
ATOM 4461 N N . GLN B 1 229 ? 5.746 -6.746 7.98 1 98.25 229 GLN B N 1
ATOM 4462 C CA . GLN B 1 229 ? 4.973 -7.543 8.93 1 98.25 229 GLN B CA 1
ATOM 4463 C C . GLN B 1 229 ? 5.207 -9.031 8.711 1 98.25 229 GLN B C 1
ATOM 4465 O O . GLN B 1 229 ? 5.305 -9.797 9.672 1 98.25 229 GLN B O 1
ATOM 4470 N N . ILE B 1 230 ? 5.273 -9.461 7.477 1 98.62 230 ILE B N 1
ATOM 4471 C CA . ILE B 1 230 ? 5.492 -10.859 7.137 1 98.62 230 ILE B CA 1
ATOM 4472 C C . ILE B 1 230 ? 6.852 -11.312 7.664 1 98.62 230 ILE B C 1
ATOM 4474 O O . ILE B 1 230 ? 6.941 -12.312 8.383 1 98.62 230 ILE B O 1
ATOM 4478 N N . TYR B 1 231 ? 7.895 -10.562 7.398 1 98.69 231 TYR B N 1
ATOM 4479 C CA . TYR B 1 231 ? 9.234 -10.953 7.82 1 98.69 231 TYR B CA 1
ATOM 4480 C C . TYR B 1 231 ? 9.375 -10.859 9.336 1 98.69 231 TYR B C 1
ATOM 4482 O O . TYR B 1 231 ? 10.086 -11.664 9.945 1 98.69 231 TYR B O 1
ATOM 4490 N N . GLU B 1 232 ? 8.734 -9.875 9.938 1 98.56 232 GLU B N 1
ATOM 4491 C CA . GLU B 1 232 ? 8.75 -9.789 11.391 1 98.56 232 GLU B CA 1
ATOM 4492 C C . GLU B 1 232 ? 8.094 -11.016 12.031 1 98.56 232 GLU B C 1
ATOM 4494 O O . GLU B 1 232 ? 8.562 -11.523 13.047 1 98.56 232 GLU B O 1
ATOM 4499 N N . THR B 1 233 ? 6.996 -11.438 11.438 1 98.56 233 THR B N 1
ATOM 4500 C CA . THR B 1 233 ? 6.312 -12.625 11.93 1 98.56 233 THR B CA 1
ATOM 4501 C C . THR B 1 233 ? 7.227 -13.852 11.836 1 98.56 233 THR B C 1
ATOM 4503 O O . THR B 1 233 ? 7.289 -14.648 12.766 1 98.56 233 THR B O 1
ATOM 4506 N N . ILE B 1 234 ? 7.941 -13.992 10.703 1 98.75 234 ILE B N 1
ATOM 4507 C CA . ILE B 1 234 ? 8.867 -15.102 10.516 1 98.75 234 ILE B CA 1
ATOM 4508 C C . ILE B 1 234 ? 9.977 -15.031 11.562 1 98.75 234 ILE B C 1
ATOM 4510 O O . ILE B 1 234 ? 10.297 -16.031 12.211 1 98.75 234 ILE B O 1
ATOM 4514 N N . ALA B 1 235 ? 10.562 -13.844 11.773 1 98.81 235 ALA B N 1
ATO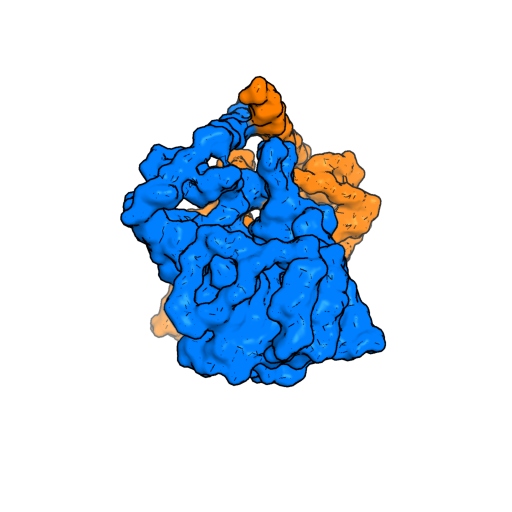M 4515 C CA . ALA B 1 235 ? 11.648 -13.648 12.734 1 98.81 235 ALA B CA 1
ATOM 4516 C C . ALA B 1 235 ? 11.18 -13.961 14.156 1 98.81 235 ALA B C 1
ATOM 4518 O O . ALA B 1 235 ? 11.883 -14.625 14.914 1 98.81 235 ALA B O 1
ATOM 4519 N N . ASP B 1 236 ? 10 -13.492 14.438 1 98.56 236 ASP B N 1
ATOM 4520 C CA . ASP B 1 236 ? 9.422 -13.758 15.758 1 98.56 236 ASP B CA 1
ATOM 4521 C C . ASP B 1 236 ? 9.258 -15.258 15.992 1 98.56 236 ASP B C 1
ATOM 4523 O O . ASP B 1 236 ? 9.539 -15.75 17.078 1 98.56 236 ASP B O 1
ATOM 4527 N N . ALA B 1 237 ? 8.766 -15.969 14.984 1 98.62 237 ALA B N 1
ATOM 4528 C CA . ALA B 1 237 ? 8.57 -17.406 15.086 1 98.62 237 ALA B CA 1
ATOM 4529 C C . ALA B 1 237 ? 9.906 -18.125 15.289 1 98.62 237 ALA B C 1
ATOM 4531 O O . ALA B 1 237 ? 9.945 -19.203 15.891 1 98.62 237 ALA B O 1
ATOM 4532 N N . LEU B 1 238 ? 10.969 -17.531 14.82 1 98.62 238 LEU B N 1
ATOM 4533 C CA . LEU B 1 238 ? 12.305 -18.094 14.969 1 98.62 238 LEU B CA 1
ATOM 4534 C C . LEU B 1 238 ? 12.922 -17.703 16.312 1 98.62 238 LEU B C 1
ATOM 4536 O O . LEU B 1 238 ? 13.969 -18.219 16.688 1 98.62 238 LEU B O 1
ATOM 4540 N N . GLY B 1 239 ? 12.297 -16.75 17 1 98.25 239 GLY B N 1
ATOM 4541 C CA . GLY B 1 239 ? 12.812 -16.25 18.266 1 98.25 239 GLY B CA 1
ATOM 4542 C C . GLY B 1 239 ? 14.023 -15.352 18.094 1 98.25 239 GLY B C 1
ATOM 4543 O O . GLY B 1 239 ? 14.914 -15.344 18.953 1 98.25 239 GLY B O 1
ATOM 4544 N N . LYS B 1 240 ? 14.18 -14.719 16.969 1 98.44 240 LYS B N 1
ATOM 4545 C CA . LYS B 1 240 ? 15.32 -13.852 16.656 1 98.44 240 LYS B CA 1
ATOM 4546 C C . LYS B 1 240 ? 14.852 -12.469 16.219 1 98.44 240 LYS B C 1
ATOM 4548 O O . LYS B 1 240 ? 13.766 -12.328 15.648 1 98.44 240 LYS B O 1
ATOM 4553 N N . PRO B 1 241 ? 15.609 -11.461 16.531 1 98.19 241 PRO B N 1
ATOM 4554 C CA . PRO B 1 241 ? 15.297 -10.156 15.945 1 98.19 241 PRO B CA 1
ATOM 4555 C C . PRO B 1 241 ? 15.539 -10.125 14.438 1 98.19 241 PRO B C 1
ATOM 4557 O O . PRO B 1 241 ? 16.438 -10.797 13.938 1 98.19 241 PRO B O 1
ATOM 4560 N N . LEU B 1 242 ? 14.758 -9.336 13.734 1 98.5 242 LEU B N 1
ATOM 4561 C CA . LEU B 1 242 ? 14.906 -9.188 12.289 1 98.5 242 LEU B CA 1
ATOM 4562 C C . LEU B 1 242 ? 15.945 -8.125 11.961 1 98.5 242 LEU B C 1
ATOM 4564 O O . LEU B 1 242 ? 15.852 -6.988 12.43 1 98.5 242 LEU B O 1
ATOM 4568 N N . ASN B 1 243 ? 16.953 -8.477 11.25 1 98.62 243 ASN B N 1
ATOM 4569 C CA . ASN B 1 243 ? 17.906 -7.539 10.664 1 98.62 243 ASN B CA 1
ATOM 4570 C C . ASN B 1 243 ? 17.547 -7.199 9.227 1 98.62 243 ASN B C 1
ATOM 4572 O O . ASN B 1 243 ? 18.156 -7.719 8.289 1 98.62 243 ASN B O 1
ATOM 4576 N N . ALA B 1 244 ? 16.594 -6.297 9.062 1 98.5 244 ALA B N 1
ATOM 4577 C CA . ALA B 1 244 ? 16.016 -5.988 7.754 1 98.5 244 ALA B CA 1
ATOM 4578 C C . ALA B 1 244 ? 16.953 -5.102 6.938 1 98.5 244 ALA B C 1
ATOM 4580 O O . ALA B 1 244 ? 17.516 -4.133 7.457 1 98.5 244 ALA B O 1
ATOM 4581 N N . LEU B 1 245 ? 17.203 -5.402 5.73 1 98.62 245 LEU B N 1
ATOM 4582 C CA . LEU B 1 245 ? 17.875 -4.578 4.734 1 98.62 245 LEU B CA 1
ATOM 4583 C C . LEU B 1 245 ? 16.922 -4.215 3.598 1 98.62 245 LEU B C 1
ATOM 4585 O O . LEU B 1 245 ? 16.672 -5.031 2.703 1 98.62 245 LEU B O 1
ATOM 4589 N N . HIS B 1 246 ? 16.391 -3.025 3.625 1 98.75 246 HIS B N 1
ATOM 4590 C CA . HIS B 1 246 ? 15.477 -2.541 2.596 1 98.75 246 HIS B CA 1
ATOM 4591 C C . HIS B 1 246 ? 16.234 -2.092 1.352 1 98.75 246 HIS B C 1
ATOM 4593 O O . HIS B 1 246 ? 17.156 -1.275 1.443 1 98.75 246 HIS B O 1
ATOM 4599 N N . VAL B 1 247 ? 15.891 -2.635 0.175 1 98.69 247 VAL B N 1
ATOM 4600 C CA . VAL B 1 247 ? 16.531 -2.34 -1.098 1 98.69 247 VAL B CA 1
ATOM 4601 C C . VAL B 1 247 ? 15.484 -2.15 -2.186 1 98.69 247 VAL B C 1
ATOM 4603 O O . VAL B 1 247 ? 14.555 -2.957 -2.307 1 98.69 247 VAL B O 1
ATOM 4606 N N . ALA B 1 248 ? 15.57 -1.099 -2.961 1 98.56 248 ALA B N 1
ATOM 4607 C CA . ALA B 1 248 ? 14.609 -0.832 -4.031 1 98.56 248 ALA B CA 1
ATOM 4608 C C . ALA B 1 248 ? 14.516 -2.016 -4.988 1 98.56 248 ALA B C 1
ATOM 4610 O O . ALA B 1 248 ? 15.531 -2.617 -5.344 1 98.56 248 ALA B O 1
ATOM 4611 N N . SER B 1 249 ? 13.297 -2.299 -5.465 1 98.56 249 SER B N 1
ATOM 4612 C CA . SER B 1 249 ? 13.062 -3.477 -6.293 1 98.56 249 SER B CA 1
ATOM 4613 C C . SER B 1 249 ? 13.75 -3.352 -7.645 1 98.56 249 SER B C 1
ATOM 4615 O O . SER B 1 249 ? 14.203 -4.348 -8.211 1 98.56 249 SER B O 1
ATOM 4617 N N . ASP B 1 250 ? 13.82 -2.104 -8.18 1 97.81 250 ASP B N 1
ATOM 4618 C CA . ASP B 1 250 ? 14.492 -1.942 -9.469 1 97.81 250 ASP B CA 1
ATOM 4619 C C . ASP B 1 250 ? 15.977 -2.258 -9.359 1 97.81 250 ASP B C 1
ATOM 4621 O O . ASP B 1 250 ? 16.578 -2.801 -10.297 1 97.81 250 ASP B O 1
ATOM 4625 N N . PHE B 1 251 ? 16.656 -1.932 -8.188 1 98.44 251 PHE B N 1
ATOM 4626 C CA . PHE B 1 251 ? 18.031 -2.316 -7.965 1 98.44 251 PHE B CA 1
ATOM 4627 C C . PHE B 1 251 ? 18.172 -3.834 -7.918 1 98.44 251 PHE B C 1
ATOM 4629 O O . PHE B 1 251 ? 19.078 -4.398 -8.547 1 98.44 251 PHE B O 1
ATOM 4636 N N . LEU B 1 252 ? 17.281 -4.488 -7.184 1 98.56 252 LEU B N 1
ATOM 4637 C CA . LEU B 1 252 ? 17.297 -5.941 -7.066 1 98.56 252 LEU B CA 1
ATOM 4638 C C . LEU B 1 252 ? 17.078 -6.602 -8.422 1 98.56 252 LEU B C 1
ATOM 4640 O O . LEU B 1 252 ? 17.719 -7.602 -8.742 1 98.56 252 LEU B O 1
ATOM 4644 N N . ALA B 1 253 ? 16.125 -6.066 -9.188 1 98 253 ALA B N 1
ATOM 4645 C CA . ALA B 1 253 ? 15.828 -6.598 -10.516 1 98 253 ALA B CA 1
ATOM 4646 C C . ALA B 1 253 ? 17.031 -6.477 -11.438 1 98 253 ALA B C 1
ATOM 4648 O O . ALA B 1 253 ? 17.328 -7.395 -12.211 1 98 253 ALA B O 1
ATOM 4649 N N . GLU B 1 254 ? 17.703 -5.359 -11.344 1 97.44 254 GLU B N 1
ATOM 4650 C CA . GLU B 1 254 ? 18.859 -5.102 -12.203 1 97.44 254 GLU B CA 1
ATOM 4651 C C . GLU B 1 254 ? 20.016 -6.023 -11.844 1 97.44 254 GLU B C 1
ATOM 4653 O O . GLU B 1 254 ? 20.797 -6.41 -12.711 1 97.44 254 GLU B O 1
ATOM 4658 N N . HIS B 1 255 ? 20.078 -6.445 -10.602 1 97.81 255 HIS B N 1
ATOM 4659 C CA . HIS B 1 255 ? 21.234 -7.199 -10.133 1 97.81 255 HIS B CA 1
ATOM 4660 C C . HIS B 1 255 ? 20.828 -8.609 -9.703 1 97.81 255 HIS B C 1
ATOM 4662 O O . HIS B 1 255 ? 21.5 -9.211 -8.859 1 97.81 255 HIS B O 1
ATOM 4668 N N . GLY B 1 256 ? 19.734 -9.039 -10.188 1 95.38 256 GLY B N 1
ATOM 4669 C CA . GLY B 1 256 ? 19.234 -10.359 -9.828 1 95.38 256 GLY B CA 1
ATOM 4670 C C . GLY B 1 256 ? 20.094 -11.492 -10.359 1 95.38 256 GLY B C 1
ATOM 4671 O O . GLY B 1 256 ? 20.078 -12.602 -9.82 1 95.38 256 GLY B O 1
ATOM 4672 N N . GLU B 1 257 ? 20.891 -11.164 -11.453 1 94.44 257 GLU B N 1
ATOM 4673 C CA . GLU B 1 257 ? 21.75 -12.148 -12.102 1 94.44 257 GLU B CA 1
ATOM 4674 C C . GLU B 1 257 ? 20.938 -13.344 -12.609 1 94.44 257 GLU B C 1
ATOM 4676 O O . GLU B 1 257 ? 20.141 -13.203 -13.539 1 94.44 257 GLU B O 1
ATOM 4681 N N . THR B 1 258 ? 21.031 -14.492 -11.883 1 93.88 258 THR B N 1
ATOM 4682 C CA . THR B 1 258 ? 20.359 -15.695 -12.344 1 93.88 258 THR B CA 1
ATOM 4683 C C . THR B 1 258 ? 18.906 -15.727 -11.844 1 93.88 258 THR B C 1
ATOM 4685 O O . THR B 1 258 ? 18.141 -16.609 -12.219 1 93.88 258 THR B O 1
ATOM 4688 N N . TYR B 1 259 ? 18.594 -14.836 -11.008 1 95.69 259 TYR B N 1
ATOM 4689 C CA . TYR B 1 259 ? 17.25 -14.766 -10.453 1 95.69 259 TYR B CA 1
ATOM 4690 C C . TYR B 1 259 ? 16.391 -13.766 -11.227 1 95.69 259 TYR B C 1
ATOM 4692 O O . TYR B 1 259 ? 16.812 -12.633 -11.461 1 95.69 259 TYR B O 1
ATOM 4700 N N . ASP B 1 260 ? 15.219 -14.141 -11.633 1 96.25 260 ASP B N 1
ATOM 4701 C CA . ASP B 1 260 ? 14.328 -13.266 -12.398 1 96.25 260 ASP B CA 1
ATOM 4702 C C . ASP B 1 260 ? 13.562 -12.32 -11.469 1 96.25 260 ASP B C 1
ATOM 4704 O O . ASP B 1 260 ? 12.328 -12.352 -11.43 1 96.25 260 ASP B O 1
ATOM 4708 N N . PHE B 1 261 ? 14.242 -11.391 -10.883 1 96.75 261 PHE B N 1
ATOM 4709 C CA . PHE B 1 261 ? 13.609 -10.469 -9.953 1 96.75 261 PHE B CA 1
ATOM 4710 C C . PHE B 1 261 ? 12.906 -9.344 -10.711 1 96.75 261 PHE B C 1
ATOM 4712 O O . PHE B 1 261 ? 12.102 -8.609 -10.125 1 96.75 261 PHE B O 1
ATOM 4719 N N . ARG B 1 262 ? 13.188 -9.195 -12.023 1 96.81 262 ARG B N 1
ATOM 4720 C CA . ARG B 1 262 ? 12.352 -8.297 -12.805 1 96.81 262 ARG B CA 1
ATOM 4721 C C . ARG B 1 262 ? 10.906 -8.773 -12.836 1 96.81 262 ARG B C 1
ATOM 4723 O O . ARG B 1 262 ? 9.984 -7.992 -12.578 1 96.81 262 ARG B O 1
ATOM 4730 N N . GLY B 1 263 ? 10.727 -10.031 -13.172 1 97.5 263 GLY B N 1
ATOM 4731 C CA . GLY B 1 263 ? 9.383 -10.594 -13.164 1 97.5 263 GLY B CA 1
ATOM 4732 C C . GLY B 1 263 ? 8.805 -10.742 -11.766 1 97.5 263 GLY B C 1
ATOM 4733 O O . GLY B 1 263 ? 7.742 -10.195 -11.469 1 97.5 263 GLY B O 1
ATOM 4734 N N . GLU B 1 264 ? 9.531 -11.281 -10.828 1 97.06 264 GLU B N 1
ATOM 4735 C CA . GLU B 1 264 ? 9.016 -11.695 -9.523 1 97.06 264 GLU B CA 1
ATOM 4736 C C . GLU B 1 264 ? 8.695 -10.492 -8.648 1 97.06 264 GLU B C 1
ATOM 4738 O O . GLU B 1 264 ? 7.758 -10.531 -7.848 1 97.06 264 GLU B O 1
ATOM 4743 N N . LEU B 1 265 ? 9.508 -9.438 -8.859 1 98 265 LEU B N 1
ATOM 4744 C CA . LEU B 1 265 ? 9.305 -8.273 -8 1 98 265 LEU B CA 1
ATOM 4745 C C . LEU B 1 265 ? 8.547 -7.176 -8.742 1 98 265 LEU B C 1
ATOM 4747 O O . LEU B 1 265 ? 7.418 -6.848 -8.383 1 98 265 LEU B O 1
ATOM 4751 N N . LEU B 1 266 ? 9.055 -6.68 -9.859 1 97.44 266 LEU B N 1
ATOM 4752 C CA . LEU B 1 266 ? 8.43 -5.59 -10.594 1 97.44 266 LEU B CA 1
ATOM 4753 C C . LEU B 1 266 ? 7.105 -6.035 -11.203 1 97.44 266 LEU B C 1
ATOM 4755 O O . LEU B 1 266 ? 6.172 -5.238 -11.328 1 97.44 266 LEU B O 1
ATOM 4759 N N . GLY B 1 267 ? 7.016 -7.328 -11.477 1 97.56 267 GLY B N 1
ATOM 4760 C CA . GLY B 1 267 ? 5.812 -7.871 -12.086 1 97.56 267 GLY B CA 1
ATOM 4761 C C . GLY B 1 267 ? 4.816 -8.406 -11.07 1 97.56 267 GLY B C 1
ATOM 4762 O O . GLY B 1 267 ? 3.746 -8.891 -11.445 1 97.56 267 GLY B O 1
ATOM 4763 N N . ASP B 1 268 ? 5.211 -8.312 -9.766 1 97.56 268 ASP B N 1
ATOM 4764 C CA . ASP B 1 268 ? 4.285 -8.953 -8.844 1 97.56 268 ASP B CA 1
ATOM 4765 C C . ASP B 1 268 ? 4.496 -8.445 -7.418 1 97.56 268 ASP B C 1
ATOM 4767 O O . ASP B 1 268 ? 3.877 -7.457 -7.008 1 97.56 268 ASP B O 1
ATOM 4771 N N . LYS B 1 269 ? 5.496 -8.844 -6.715 1 97.56 269 LYS B N 1
ATOM 4772 C CA . LYS B 1 269 ? 5.594 -8.789 -5.258 1 97.56 269 LYS B CA 1
ATOM 4773 C C . LYS B 1 269 ? 5.93 -7.383 -4.777 1 97.56 269 LYS B C 1
ATOM 4775 O O . LYS B 1 269 ? 5.75 -7.062 -3.602 1 97.56 269 LYS B O 1
ATOM 4780 N N . ALA B 1 270 ? 6.461 -6.555 -5.684 1 97.19 270 ALA B N 1
ATOM 4781 C CA . ALA B 1 270 ? 6.793 -5.188 -5.289 1 97.19 270 ALA B CA 1
ATOM 4782 C C . ALA B 1 270 ? 5.551 -4.301 -5.273 1 97.19 270 ALA B C 1
ATOM 4784 O O . ALA B 1 270 ? 5.562 -3.213 -4.695 1 97.19 270 ALA B O 1
ATOM 4785 N N . ALA B 1 271 ? 4.484 -4.742 -5.961 1 96.06 271 ALA B N 1
ATOM 4786 C CA . ALA B 1 271 ? 3.273 -3.936 -6.105 1 96.06 271 ALA B CA 1
ATOM 4787 C C . ALA B 1 271 ? 2.428 -3.986 -4.836 1 96.06 271 ALA B C 1
ATOM 4789 O O . ALA B 1 271 ? 2.393 -5.008 -4.145 1 96.06 271 ALA B O 1
ATOM 4790 N N . THR B 1 272 ? 1.784 -2.875 -4.543 1 97.56 272 THR B N 1
ATOM 4791 C CA . THR B 1 272 ? 0.819 -2.818 -3.449 1 97.56 272 THR B CA 1
ATOM 4792 C C . THR B 1 272 ? -0.579 -3.182 -3.943 1 97.56 272 THR B C 1
ATOM 4794 O O . THR B 1 272 ? -1.183 -2.438 -4.719 1 97.56 272 THR B O 1
ATOM 4797 N N . VAL B 1 273 ? -1.084 -4.316 -3.445 1 95.81 273 VAL B N 1
ATOM 4798 C CA . VAL B 1 273 ? -2.381 -4.754 -3.949 1 95.81 273 VAL B CA 1
ATOM 4799 C C . VAL B 1 273 ? -3.199 -5.363 -2.812 1 95.81 273 VAL B C 1
ATOM 4801 O O . VAL B 1 273 ? -2.641 -5.941 -1.877 1 95.81 273 VAL B O 1
ATOM 4804 N N . VAL B 1 274 ? -4.473 -5.211 -2.881 1 97.25 274 VAL B N 1
ATOM 4805 C CA . VAL B 1 274 ? -5.457 -5.91 -2.061 1 97.25 274 VAL B CA 1
ATOM 4806 C C . VAL B 1 274 ? -6.527 -6.535 -2.955 1 97.25 274 VAL B C 1
ATOM 4808 O O . VAL B 1 274 ? -6.883 -5.973 -3.992 1 97.25 274 VAL B O 1
ATOM 4811 N N . PHE B 1 275 ? -7.055 -7.699 -2.604 1 98.25 275 PHE B N 1
ATOM 4812 C CA . PHE B 1 275 ? -8 -8.422 -3.447 1 98.25 275 PHE B CA 1
ATOM 4813 C C . PHE B 1 275 ? -9.414 -8.312 -2.895 1 98.25 275 PHE B C 1
ATOM 4815 O O . PHE B 1 275 ? -9.633 -8.469 -1.691 1 98.25 275 PHE B O 1
ATOM 4822 N N . ASP B 1 276 ? -10.344 -7.969 -3.764 1 98.19 276 ASP B N 1
ATOM 4823 C CA . ASP B 1 276 ? -11.773 -8.039 -3.461 1 98.19 276 ASP B CA 1
ATOM 4824 C C . ASP B 1 276 ? -12.328 -9.43 -3.773 1 98.19 276 ASP B C 1
ATOM 4826 O O . ASP B 1 276 ? -12.508 -9.781 -4.941 1 98.19 276 ASP B O 1
ATOM 4830 N N . ASN B 1 277 ? -12.688 -10.203 -2.756 1 98.44 277 ASN B N 1
ATOM 4831 C CA . ASN B 1 277 ? -13.125 -11.578 -2.936 1 98.44 277 ASN B CA 1
ATOM 4832 C C . ASN B 1 277 ? -14.648 -11.68 -2.975 1 98.44 277 ASN B C 1
ATOM 4834 O O . ASN B 1 277 ? -15.211 -12.766 -2.779 1 98.44 277 ASN B O 1
ATOM 4838 N N . SER B 1 278 ? -15.344 -10.609 -3.227 1 98.12 278 SER B N 1
ATOM 4839 C CA . SER B 1 278 ? -16.812 -10.617 -3.203 1 98.12 278 SER B CA 1
ATOM 4840 C C . SER B 1 278 ? -17.375 -11.578 -4.246 1 98.12 278 SER B C 1
ATOM 4842 O O . SER B 1 278 ? -18.375 -12.25 -4 1 98.12 278 SER B O 1
ATOM 4844 N N . LYS B 1 279 ? -16.781 -11.695 -5.387 1 98.12 279 LYS B N 1
ATOM 4845 C CA . LYS B 1 279 ? -17.297 -12.508 -6.484 1 98.12 279 LYS B CA 1
ATOM 4846 C C . LYS B 1 279 ? -17.344 -13.984 -6.094 1 98.12 279 LYS B C 1
ATOM 4848 O O . LYS B 1 279 ? -18.391 -14.633 -6.234 1 98.12 279 LYS B O 1
ATOM 4853 N N . ILE B 1 280 ? -16.25 -14.547 -5.582 1 98.56 280 ILE B N 1
ATOM 4854 C CA . ILE B 1 280 ? -16.234 -15.961 -5.227 1 98.56 280 ILE B CA 1
ATOM 4855 C C . ILE B 1 280 ? -17.141 -16.203 -4.012 1 98.56 280 ILE B C 1
ATOM 4857 O O . ILE B 1 280 ? -17.797 -17.234 -3.92 1 98.56 280 ILE B O 1
ATOM 4861 N N . LYS B 1 281 ? -17.172 -15.289 -3.125 1 98.12 281 LYS B N 1
ATOM 4862 C CA . LYS B 1 281 ? -17.969 -15.469 -1.916 1 98.12 281 LYS B CA 1
ATOM 4863 C C . LYS B 1 281 ? -19.469 -15.508 -2.242 1 98.12 281 LYS B C 1
ATOM 4865 O O . LYS B 1 281 ? -20.25 -16.141 -1.53 1 98.12 281 LYS B O 1
ATOM 4870 N N . ARG B 1 282 ? -19.844 -14.875 -3.279 1 97.12 282 ARG B N 1
ATOM 4871 C CA . ARG B 1 282 ? -21.234 -14.938 -3.725 1 97.12 282 ARG B CA 1
ATOM 4872 C C . ARG B 1 282 ? -21.594 -16.344 -4.219 1 97.12 282 ARG B C 1
ATOM 4874 O O . ARG B 1 282 ? -22.719 -16.812 -4.02 1 97.12 282 ARG B O 1
ATOM 4881 N N . LEU B 1 283 ? -20.641 -17.016 -4.82 1 96.88 283 LEU B N 1
ATOM 4882 C CA . LEU B 1 283 ? -20.891 -18.312 -5.434 1 96.88 283 LEU B CA 1
ATOM 4883 C C . LEU B 1 283 ? -20.594 -19.438 -4.461 1 96.88 283 LEU B C 1
ATOM 4885 O O . LEU B 1 283 ? -21.141 -20.547 -4.59 1 96.88 283 LEU B O 1
ATOM 4889 N N . VAL B 1 284 ? -19.625 -19.172 -3.635 1 97.94 284 VAL B N 1
ATOM 4890 C CA . VAL B 1 284 ? -19.188 -20.172 -2.65 1 97.94 284 VAL B CA 1
ATOM 4891 C C . VAL B 1 284 ? -19.328 -19.594 -1.244 1 97.94 284 VAL B C 1
ATOM 4893 O O . VAL B 1 284 ? -18.328 -19.203 -0.619 1 97.94 284 VAL B O 1
ATOM 4896 N N . PRO B 1 285 ? -20.5 -19.609 -0.687 1 94.19 285 PRO B N 1
ATOM 4897 C CA . PRO B 1 285 ? -20.766 -18.938 0.586 1 94.19 285 PRO B CA 1
ATOM 4898 C C . PRO B 1 285 ? -19.938 -19.5 1.738 1 94.19 285 PRO B C 1
ATOM 4900 O O . PRO B 1 285 ? -19.672 -18.797 2.719 1 94.19 285 PRO B O 1
ATOM 4903 N N . ASP B 1 286 ? -19.516 -20.75 1.604 1 93.06 286 ASP B N 1
ATOM 4904 C CA . ASP B 1 286 ? -18.75 -21.359 2.691 1 93.06 286 ASP B CA 1
ATOM 4905 C C . ASP B 1 286 ? -17.25 -21.094 2.535 1 93.06 286 ASP B C 1
ATOM 4907 O O . ASP B 1 286 ? -16.453 -21.562 3.346 1 93.06 286 ASP B O 1
ATOM 4911 N N . PHE B 1 287 ? -16.953 -20.328 1.549 1 97.69 287 PHE B N 1
ATOM 4912 C CA . PHE B 1 287 ? -15.562 -19.938 1.413 1 97.69 287 PHE B CA 1
ATOM 4913 C C . PHE B 1 287 ? -15.188 -18.891 2.447 1 97.69 287 PHE B C 1
ATOM 4915 O O . PHE B 1 287 ? -15.555 -17.719 2.307 1 97.69 287 PHE B O 1
ATOM 4922 N N . ILE B 1 288 ? -14.484 -19.266 3.438 1 96 288 ILE B N 1
ATOM 4923 C CA . ILE B 1 288 ? -13.914 -18.453 4.512 1 96 288 ILE B CA 1
ATOM 4924 C C . ILE B 1 288 ? -12.492 -18.922 4.805 1 96 288 ILE B C 1
ATOM 4926 O O . ILE B 1 288 ? -12.258 -20.109 5.043 1 96 288 ILE B O 1
ATOM 4930 N N . CYS B 1 289 ? -11.594 -17.984 4.684 1 97 289 CYS B N 1
ATOM 4931 C CA . CYS B 1 289 ? -10.219 -18.328 5.039 1 97 289 CYS B CA 1
ATOM 4932 C C . CYS B 1 289 ? -10.047 -18.359 6.555 1 97 289 CYS B C 1
ATOM 4934 O O . CYS B 1 289 ? -10.234 -17.344 7.227 1 97 289 CYS B O 1
ATOM 4936 N N . THR B 1 290 ? -9.664 -19.531 7.055 1 97.25 290 THR B N 1
ATOM 4937 C CA . THR B 1 290 ? -9.625 -19.703 8.5 1 97.25 290 THR B CA 1
ATOM 4938 C C . THR B 1 290 ? -8.188 -19.734 9.008 1 97.25 290 THR B C 1
ATOM 4940 O O . THR B 1 290 ? -7.938 -19.609 10.203 1 97.25 290 THR B O 1
ATOM 4943 N N . VAL B 1 291 ? -7.254 -19.953 8.156 1 97.56 291 VAL B N 1
ATOM 4944 C CA . VAL B 1 291 ? -5.852 -19.875 8.547 1 97.56 291 VAL B CA 1
ATOM 4945 C C . VAL B 1 291 ? -5.344 -18.453 8.367 1 97.56 291 VAL B C 1
ATOM 4947 O O . VAL B 1 291 ? -5.164 -17.984 7.238 1 97.56 291 VAL B O 1
ATOM 4950 N N . SER B 1 292 ? -5.125 -17.812 9.5 1 97.69 292 SER B N 1
ATOM 4951 C CA . SER B 1 292 ? -4.605 -16.453 9.383 1 97.69 292 SER B CA 1
ATOM 4952 C C . SER B 1 292 ? -3.215 -16.438 8.766 1 97.69 292 SER B C 1
ATOM 4954 O O . SER B 1 292 ? -2.488 -17.438 8.836 1 97.69 292 SER B O 1
ATOM 4956 N N . MET B 1 293 ? -2.879 -15.344 8.156 1 98 293 MET B N 1
ATOM 4957 C CA . MET B 1 293 ? -1.547 -15.219 7.574 1 98 293 MET B CA 1
ATOM 4958 C C . MET B 1 293 ? -0.468 -15.422 8.633 1 98 293 MET B C 1
ATOM 4960 O O . MET B 1 293 ? 0.525 -16.109 8.391 1 98 293 MET B O 1
ATOM 4964 N N . VAL B 1 294 ? -0.663 -14.883 9.844 1 98.06 294 VAL B N 1
ATOM 4965 C CA . VAL B 1 294 ? 0.3 -15.008 10.93 1 98.06 294 VAL B CA 1
ATOM 4966 C C . VAL B 1 294 ? 0.453 -16.484 11.312 1 98.06 294 VAL B C 1
ATOM 4968 O O . VAL B 1 294 ? 1.573 -16.984 11.43 1 98.06 294 VAL B O 1
ATOM 4971 N N . ASP B 1 295 ? -0.696 -17.172 11.438 1 98.12 295 ASP B N 1
ATOM 4972 C CA . ASP B 1 295 ? -0.664 -18.578 11.82 1 98.12 295 ASP B CA 1
ATOM 4973 C C . ASP B 1 295 ? -0.01 -19.438 10.734 1 98.12 295 ASP B C 1
ATOM 4975 O O . ASP B 1 295 ? 0.759 -20.344 11.031 1 98.12 295 ASP B O 1
ATOM 4979 N N . GLY B 1 296 ? -0.378 -19.141 9.484 1 98.31 296 GLY B N 1
ATOM 4980 C CA . GLY B 1 296 ? 0.234 -19.859 8.383 1 98.31 296 GLY B CA 1
ATOM 4981 C C . GLY B 1 296 ? 1.74 -19.703 8.32 1 98.31 296 GLY B C 1
ATOM 4982 O O . GLY B 1 296 ? 2.467 -20.656 8.055 1 98.31 296 GLY B O 1
ATOM 4983 N N . LEU B 1 297 ? 2.217 -18.5 8.578 1 98.5 297 LEU B N 1
ATOM 4984 C CA . LEU B 1 297 ? 3.648 -18.219 8.594 1 98.5 297 LEU B CA 1
ATOM 4985 C C . LEU B 1 297 ? 4.332 -18.969 9.727 1 98.5 297 LEU B C 1
ATOM 4987 O O . LEU B 1 297 ? 5.371 -19.609 9.516 1 98.5 297 LEU B O 1
ATOM 4991 N N . ARG B 1 298 ? 3.746 -18.938 10.906 1 98.5 298 ARG B N 1
ATOM 4992 C CA . ARG B 1 298 ? 4.297 -19.641 12.062 1 98.5 298 ARG B CA 1
ATOM 4993 C C . ARG B 1 298 ? 4.355 -21.141 11.82 1 98.5 298 ARG B C 1
ATOM 4995 O O . ARG B 1 298 ? 5.355 -21.781 12.141 1 98.5 298 ARG B O 1
ATOM 5002 N N . GLN B 1 299 ? 3.279 -21.656 11.234 1 98.25 299 GLN B N 1
ATOM 5003 C CA . GLN B 1 299 ? 3.227 -23.062 10.883 1 98.25 299 GLN B CA 1
ATOM 5004 C C . GLN B 1 299 ? 4.371 -23.438 9.938 1 98.25 299 GLN B C 1
ATOM 5006 O O . GLN B 1 299 ? 5.016 -24.469 10.117 1 98.25 299 GLN B O 1
ATOM 5011 N N . SER B 1 300 ? 4.594 -22.625 8.977 1 98.19 300 SER B N 1
ATOM 5012 C CA . SER B 1 300 ? 5.629 -22.891 7.98 1 98.19 300 SER B CA 1
ATOM 5013 C C . SER B 1 300 ? 7.016 -22.891 8.617 1 98.19 300 SER B C 1
ATOM 5015 O O . SER B 1 300 ? 7.84 -23.75 8.312 1 98.19 300 SER B O 1
ATOM 5017 N N . VAL B 1 301 ? 7.277 -21.906 9.492 1 98.5 301 VAL B N 1
ATOM 5018 C CA . VAL B 1 301 ? 8.562 -21.812 10.172 1 98.5 301 VAL B CA 1
ATOM 5019 C C . VAL B 1 301 ? 8.773 -23.047 11.055 1 98.5 301 VAL B C 1
ATOM 5021 O O . VAL B 1 301 ? 9.828 -23.672 11.008 1 98.5 301 VAL B O 1
ATOM 5024 N N . HIS B 1 302 ? 7.758 -23.391 11.836 1 98.25 302 HIS B N 1
ATOM 5025 C CA . HIS B 1 302 ? 7.836 -24.562 12.711 1 98.25 302 HIS B CA 1
ATOM 5026 C C . HIS B 1 302 ? 8.109 -25.828 11.914 1 98.25 302 HIS B C 1
ATOM 5028 O O . HIS B 1 302 ? 8.93 -26.656 12.32 1 98.25 302 HIS B O 1
ATOM 5034 N N . TYR B 1 303 ? 7.418 -25.969 10.805 1 98.12 303 TYR B N 1
ATOM 5035 C CA . TYR B 1 303 ? 7.617 -27.141 9.969 1 98.12 303 TYR B CA 1
ATOM 5036 C C . TYR B 1 303 ? 9.07 -27.25 9.531 1 98.12 303 TYR B C 1
ATOM 5038 O O . TYR B 1 303 ? 9.695 -28.312 9.688 1 98.12 303 TYR B O 1
ATOM 5046 N N . MET B 1 304 ? 9.586 -26.203 8.945 1 97.5 304 MET B N 1
ATOM 5047 C CA . MET B 1 304 ? 10.945 -26.25 8.43 1 97.5 304 MET B CA 1
ATOM 5048 C C . MET B 1 304 ? 11.945 -26.547 9.547 1 97.5 304 MET B C 1
ATOM 5050 O O . MET B 1 304 ? 12.914 -27.281 9.344 1 97.5 304 MET B O 1
ATOM 5054 N N . LEU B 1 305 ? 11.688 -26.031 10.758 1 97.56 305 LEU B N 1
ATOM 5055 C CA . LEU B 1 305 ? 12.586 -26.25 11.891 1 97.56 305 LEU B CA 1
ATOM 5056 C C . LEU B 1 305 ? 12.555 -27.703 12.336 1 97.56 305 LEU B C 1
ATOM 5058 O O . LEU B 1 305 ? 13.562 -28.219 12.836 1 97.56 305 LEU B O 1
ATOM 5062 N N . THR B 1 306 ? 11.422 -28.359 12.109 1 97.75 306 THR B N 1
ATOM 5063 C CA . THR B 1 306 ? 11.258 -29.719 12.633 1 97.75 306 THR B CA 1
ATOM 5064 C C . THR B 1 306 ? 11.43 -30.75 11.523 1 97.75 306 THR B C 1
ATOM 5066 O O . THR B 1 306 ? 11.367 -31.953 11.773 1 97.75 306 THR B O 1
ATOM 5069 N N . HIS B 1 307 ? 11.688 -30.328 10.273 1 97.25 307 HIS B N 1
ATOM 5070 C CA . HIS B 1 307 ? 11.906 -31.219 9.141 1 97.25 307 HIS B CA 1
ATOM 5071 C C . HIS B 1 307 ? 13.227 -30.906 8.445 1 97.25 307 HIS B C 1
ATOM 5073 O O . HIS B 1 307 ? 13.258 -30.219 7.434 1 97.25 307 HIS B O 1
ATOM 5079 N N . PRO B 1 308 ? 14.281 -31.531 8.883 1 96.25 308 PRO B N 1
ATOM 5080 C CA . PRO B 1 308 ? 15.633 -31.219 8.406 1 96.25 308 PRO B CA 1
ATOM 5081 C C . PRO B 1 308 ? 15.766 -31.359 6.887 1 96.25 308 PRO B C 1
ATOM 5083 O O . PRO B 1 308 ? 16.562 -30.656 6.27 1 96.25 308 PRO B O 1
ATOM 5086 N N . GLU B 1 309 ? 14.938 -32.188 6.293 1 94.56 309 GLU B N 1
ATOM 5087 C CA . GLU B 1 309 ? 14.992 -32.406 4.848 1 94.56 309 GLU B CA 1
ATOM 5088 C C . GLU B 1 309 ? 14.594 -31.141 4.086 1 94.56 309 GLU B C 1
ATOM 5090 O O . GLU B 1 309 ? 14.914 -31 2.906 1 94.56 309 GLU B O 1
ATOM 5095 N N . SER B 1 310 ? 13.906 -30.234 4.781 1 95.19 310 SER B N 1
ATOM 5096 C CA . SER B 1 310 ? 13.477 -29 4.152 1 95.19 310 SER B CA 1
ATOM 5097 C C . SER B 1 310 ? 14.516 -27.891 4.332 1 95.19 310 SER B C 1
ATOM 5099 O O . SER B 1 310 ? 14.352 -26.797 3.812 1 95.19 310 SER B O 1
ATOM 5101 N N . GLN B 1 311 ? 15.57 -28.203 5.027 1 97 311 GLN B N 1
ATOM 5102 C CA . GLN B 1 311 ? 16.578 -27.203 5.367 1 97 311 GLN B CA 1
ATOM 5103 C C . GLN B 1 311 ? 17.766 -27.281 4.414 1 97 311 GLN B C 1
ATOM 5105 O O . GLN B 1 311 ? 18.906 -27.516 4.84 1 97 311 GLN B O 1
ATOM 5110 N N . THR B 1 312 ? 17.516 -27 3.203 1 96.75 312 THR B N 1
ATOM 5111 C CA . THR B 1 312 ? 18.547 -27.062 2.189 1 96.75 312 THR B CA 1
ATOM 5112 C C . THR B 1 312 ? 19.266 -25.719 2.057 1 96.75 312 THR B C 1
ATOM 5114 O O . THR B 1 312 ? 18.656 -24.734 1.626 1 96.75 312 THR B O 1
ATOM 5117 N N . PRO B 1 313 ? 20.547 -25.719 2.375 1 96.62 313 PRO B N 1
ATOM 5118 C CA . PRO B 1 313 ? 21.281 -24.453 2.254 1 96.62 313 PRO B CA 1
ATOM 5119 C C . PRO B 1 313 ? 21.438 -23.984 0.805 1 96.62 313 PRO B C 1
ATOM 5121 O O . PRO B 1 313 ? 21.625 -24.812 -0.089 1 96.62 313 PRO B O 1
ATOM 5124 N N . ASP B 1 314 ? 21.328 -22.75 0.568 1 97.75 314 ASP B N 1
ATOM 5125 C CA . ASP B 1 314 ? 21.562 -22.125 -0.729 1 97.75 314 ASP B CA 1
ATOM 5126 C C . ASP B 1 314 ? 22.703 -21.109 -0.65 1 97.75 314 ASP B C 1
ATOM 5128 O O . ASP B 1 314 ? 22.453 -19.906 -0.589 1 97.75 314 ASP B O 1
ATOM 5132 N N . LEU B 1 315 ? 23.906 -21.609 -0.775 1 97.25 315 LEU B N 1
ATOM 5133 C CA . LEU B 1 315 ? 25.109 -20.797 -0.569 1 97.25 315 LEU B CA 1
ATOM 5134 C C . LEU B 1 315 ? 25.234 -19.734 -1.653 1 97.25 315 LEU B C 1
ATOM 5136 O O . LEU B 1 315 ? 25.719 -18.625 -1.396 1 97.25 315 LEU B O 1
ATOM 5140 N N . GLU B 1 316 ? 24.812 -20.109 -2.857 1 97.12 316 GLU B N 1
ATOM 5141 C CA . GLU B 1 316 ? 24.875 -19.141 -3.945 1 97.12 316 GLU B CA 1
ATOM 5142 C C . GLU B 1 316 ? 23.969 -17.938 -3.658 1 97.12 316 GLU B C 1
ATOM 5144 O O . GLU B 1 316 ? 24.375 -16.797 -3.857 1 97.12 316 GLU B O 1
ATOM 5149 N N . PHE B 1 317 ? 22.828 -18.203 -3.195 1 98.06 317 PHE B N 1
ATOM 5150 C CA . PHE B 1 317 ? 21.906 -17.141 -2.85 1 98.06 317 PHE B CA 1
ATOM 5151 C C . PHE B 1 317 ? 22.406 -16.344 -1.649 1 98.06 317 PHE B C 1
ATOM 5153 O O . PHE B 1 317 ? 22.266 -15.125 -1.603 1 98.06 317 PHE B O 1
ATOM 5160 N N . ASP B 1 318 ? 22.938 -17.016 -0.685 1 98.12 318 ASP B N 1
ATOM 5161 C CA . ASP B 1 318 ? 23.484 -16.359 0.491 1 98.12 318 ASP B CA 1
ATOM 5162 C C . ASP B 1 318 ? 24.578 -15.352 0.096 1 98.12 318 ASP B C 1
ATOM 5164 O O . ASP B 1 318 ? 24.594 -14.219 0.587 1 98.12 318 ASP B O 1
ATOM 5168 N N . LYS B 1 319 ? 25.453 -15.797 -0.769 1 97.31 319 LYS B N 1
ATOM 5169 C CA . LYS B 1 319 ? 26.516 -14.938 -1.255 1 97.31 319 LYS B CA 1
ATOM 5170 C C . LYS B 1 319 ? 25.953 -13.742 -2.018 1 97.31 319 LYS B C 1
ATOM 5172 O O . LYS B 1 319 ? 26.469 -12.625 -1.903 1 97.31 319 LYS B O 1
ATOM 5177 N N . TRP B 1 320 ? 24.938 -14.023 -2.824 1 97.81 320 TRP B N 1
ATOM 5178 C CA . TRP B 1 320 ? 24.281 -12.938 -3.551 1 97.81 320 TRP B CA 1
ATOM 5179 C C . TRP B 1 320 ? 23.734 -11.891 -2.588 1 97.81 320 TRP B C 1
ATOM 5181 O O . TRP B 1 320 ? 23.922 -10.688 -2.797 1 97.81 320 TRP B O 1
ATOM 5191 N N . CYS B 1 321 ? 23.094 -12.32 -1.504 1 98.31 321 CYS B N 1
ATOM 5192 C CA . CYS B 1 321 ? 22.562 -11.414 -0.49 1 98.31 321 CYS B CA 1
ATOM 5193 C C . CYS B 1 321 ? 23.672 -10.57 0.125 1 98.31 321 CYS B C 1
ATOM 5195 O O . CYS B 1 321 ? 23.5 -9.367 0.338 1 98.31 321 CYS B O 1
ATOM 5197 N N . ASP B 1 322 ? 24.75 -11.242 0.415 1 98.12 322 ASP B N 1
ATOM 5198 C CA . ASP B 1 322 ? 25.891 -10.531 1 1 98.12 322 ASP B CA 1
ATOM 5199 C C . ASP B 1 322 ? 26.422 -9.461 0.046 1 98.12 322 ASP B C 1
ATOM 5201 O O . ASP B 1 322 ? 26.812 -8.375 0.477 1 98.12 322 ASP B O 1
ATOM 5205 N N . ARG B 1 323 ? 26.422 -9.805 -1.209 1 98.12 323 ARG B N 1
ATOM 5206 C CA . ARG B 1 323 ? 26.891 -8.844 -2.201 1 98.12 323 ARG B CA 1
ATOM 5207 C C . ARG B 1 323 ? 25.953 -7.648 -2.289 1 98.12 323 ARG B C 1
ATOM 5209 O O . ARG B 1 323 ? 26.391 -6.516 -2.479 1 98.12 323 ARG B O 1
ATOM 5216 N N . ILE B 1 324 ? 24.672 -7.906 -2.217 1 98.5 324 ILE B N 1
ATOM 5217 C CA . ILE B 1 324 ? 23.703 -6.812 -2.18 1 98.5 324 ILE B CA 1
ATOM 5218 C C . ILE B 1 324 ? 23.953 -5.941 -0.951 1 98.5 324 ILE B C 1
ATOM 5220 O O . ILE B 1 324 ? 23.984 -4.711 -1.048 1 98.5 324 ILE B O 1
ATOM 5224 N N . ALA B 1 325 ? 24.125 -6.57 0.216 1 98.31 325 ALA B N 1
ATOM 5225 C CA . ALA B 1 325 ? 24.406 -5.836 1.446 1 98.31 325 ALA B CA 1
ATOM 5226 C C . ALA B 1 325 ? 25.672 -4.992 1.303 1 98.31 325 ALA B C 1
ATOM 5228 O O . ALA B 1 325 ? 25.703 -3.836 1.725 1 98.31 325 ALA B O 1
ATOM 5229 N N . ASP B 1 326 ? 26.688 -5.594 0.702 1 97.94 326 ASP B N 1
ATOM 5230 C CA . ASP B 1 326 ? 27.953 -4.883 0.481 1 97.94 326 ASP B CA 1
ATOM 5231 C C . ASP B 1 326 ? 27.734 -3.668 -0.42 1 97.94 326 ASP B C 1
ATOM 5233 O O . ASP B 1 326 ? 28.359 -2.621 -0.213 1 97.94 326 ASP B O 1
ATOM 5237 N N . ALA B 1 327 ? 26.969 -3.852 -1.421 1 98.12 327 ALA B N 1
ATOM 5238 C CA . ALA B 1 327 ? 26.656 -2.744 -2.322 1 98.12 327 ALA B CA 1
ATOM 5239 C C . ALA B 1 327 ? 25.984 -1.6 -1.576 1 98.12 327 ALA B C 1
ATOM 5241 O O . ALA B 1 327 ? 26.312 -0.43 -1.793 1 98.12 327 ALA B O 1
ATOM 5242 N N . MET B 1 328 ? 25.047 -1.904 -0.718 1 97.94 328 MET B N 1
ATOM 5243 C CA . MET B 1 328 ? 24.359 -0.871 0.06 1 97.94 328 MET B CA 1
ATOM 5244 C C . MET B 1 328 ? 25.328 -0.203 1.035 1 97.94 328 MET B C 1
ATOM 5246 O O . MET B 1 328 ? 25.219 0.997 1.294 1 97.94 328 MET B O 1
ATOM 5250 N N . TYR B 1 329 ? 26.188 -0.981 1.584 1 96.88 329 TYR B N 1
ATOM 5251 C CA . TYR B 1 329 ? 27.219 -0.411 2.439 1 96.88 329 TYR B CA 1
ATOM 5252 C C . TYR B 1 329 ? 28.109 0.554 1.658 1 96.88 329 TYR B C 1
ATOM 5254 O O . TYR B 1 329 ? 28.516 1.597 2.18 1 96.88 329 TYR B O 1
ATOM 5262 N N . ALA B 1 330 ? 28.453 0.178 0.429 1 97.12 330 ALA B N 1
ATOM 5263 C CA . ALA B 1 330 ? 29.219 1.07 -0.435 1 97.12 330 ALA B CA 1
ATOM 5264 C C . ALA B 1 330 ? 28.469 2.385 -0.666 1 97.12 330 ALA B C 1
ATOM 5266 O O . ALA B 1 330 ? 29.094 3.449 -0.731 1 97.12 330 ALA B O 1
ATOM 5267 N N . ALA B 1 331 ? 27.203 2.264 -0.838 1 97.69 331 ALA B N 1
ATOM 5268 C CA . ALA B 1 331 ? 26.391 3.469 -0.978 1 97.69 331 ALA B CA 1
ATOM 5269 C C . ALA B 1 331 ? 26.5 4.348 0.265 1 97.69 331 ALA B C 1
ATOM 5271 O O . ALA B 1 331 ? 26.625 5.57 0.158 1 97.69 331 ALA B O 1
ATOM 5272 N N . ASP B 1 332 ? 26.391 3.752 1.462 1 97.12 332 ASP B N 1
ATOM 5273 C CA . ASP B 1 332 ? 26.531 4.461 2.73 1 97.12 332 ASP B CA 1
ATOM 5274 C C . ASP B 1 332 ? 27.859 5.211 2.797 1 97.12 332 ASP B C 1
ATOM 5276 O O . ASP B 1 332 ? 27.891 6.402 3.125 1 97.12 332 ASP B O 1
ATOM 5280 N N . LYS B 1 333 ? 28.891 4.543 2.453 1 96.5 333 LYS B N 1
ATOM 5281 C CA . LYS B 1 333 ? 30.234 5.117 2.504 1 96.5 333 LYS B CA 1
ATOM 5282 C C . LYS B 1 333 ? 30.375 6.254 1.496 1 96.5 333 LYS B C 1
ATOM 5284 O O . LYS B 1 333 ? 30.984 7.285 1.8 1 96.5 333 LYS B O 1
ATOM 5289 N N . ALA B 1 334 ? 29.891 5.98 0.326 1 96.56 334 ALA B N 1
ATOM 5290 C CA . ALA B 1 334 ? 29.984 6.992 -0.725 1 96.56 334 ALA B CA 1
ATOM 5291 C C . ALA B 1 334 ? 29.281 8.281 -0.308 1 96.56 334 ALA B C 1
ATOM 5293 O O . ALA B 1 334 ? 29.797 9.375 -0.542 1 96.56 334 ALA B O 1
ATOM 5294 N N . PHE B 1 335 ? 28.125 8.164 0.302 1 96.81 335 PHE B N 1
ATOM 5295 C CA . PHE B 1 335 ? 27.406 9.359 0.728 1 96.81 335 PHE B CA 1
ATOM 5296 C C . PHE B 1 335 ? 28.172 10.102 1.815 1 96.81 335 PHE B C 1
ATOM 5298 O O . PHE B 1 335 ? 28.281 11.328 1.774 1 96.81 335 PHE B O 1
ATOM 5305 N N . LYS B 1 336 ? 28.703 9.383 2.742 1 94.81 336 LYS B N 1
ATOM 5306 C CA . LYS B 1 336 ? 29.375 9.977 3.889 1 94.81 336 LYS B CA 1
ATOM 5307 C C . LYS B 1 336 ? 30.703 10.609 3.473 1 94.81 336 LYS B C 1
ATOM 5309 O O . LYS B 1 336 ? 31.141 11.594 4.07 1 94.81 336 LYS B O 1
ATOM 5314 N N . SER B 1 337 ? 31.359 10.023 2.473 1 89.62 337 SER B N 1
ATOM 5315 C CA . SER B 1 337 ? 32.656 10.531 2.018 1 89.62 337 SER B CA 1
ATOM 5316 C C . SER B 1 337 ? 32.5 11.781 1.16 1 89.62 337 SER B C 1
ATOM 5318 O O . SER B 1 337 ? 33.406 12.586 1.041 1 89.62 337 SER B O 1
ATOM 5320 N N . GLY B 1 338 ? 31.422 11.898 0.356 1 78.69 338 GLY B N 1
ATOM 5321 C CA . GLY B 1 338 ? 31.188 13.047 -0.511 1 78.69 338 GLY B CA 1
ATOM 5322 C C . GLY B 1 338 ? 30.828 14.305 0.249 1 78.69 338 GLY B C 1
ATOM 5323 O O . GLY B 1 338 ? 30.438 15.305 -0.352 1 78.69 338 GLY B O 1
ATOM 5324 N N . LYS B 1 339 ? 30.938 14.359 1.617 1 61.25 339 LYS B N 1
ATOM 5325 C CA . LYS B 1 339 ? 30.719 15.547 2.439 1 61.25 339 LYS B CA 1
ATOM 5326 C C . LYS B 1 339 ? 31.938 16.469 2.424 1 61.25 339 LYS B C 1
ATOM 5328 O O . LYS B 1 339 ? 33.062 15.984 2.412 1 61.25 339 LYS B O 1
#

Nearest PDB structures (foldseek):
  6pnl-assembly1_A  TM=8.032E-01  e=6.803E-20  Methanothermobacter thermautotrophicus
  6kvc-assembly1_A-2  TM=7.686E-01  e=4.510E-18  Streptomyces viridosporus ATCC 14672
  8gym-assembly1_a9  TM=6.961E-01  e=6.349E-15  Tetrahymena thermophila SB210
  4yra-assembly6_J  TM=7.644E-01  e=1.165E-12  Mus musculus
  6yj4-assembly1_P  TM=6.956E-01  e=4.744E-13  Yarrowia lipolytica

InterPro domains:
  IPR001509 NAD-dependent epimerase/dehydratase [PF01370] (4-214)
  IPR036291 NAD(P)-binding domain superfamily [SSF51735] (1-308)
  IPR050177 Bifunctional lipid A modification and metabolic enzymes [PTHR43245] (1-304)

Foldseek 3Di:
DEEEEEPCPDFQNVLLQVVLVVVPYAYEYEECPPDDDDPRHHYDHDDVVVLVSLLVSCVPAAGQEYEYDPDQALVSVVSVCVRCVVRYNEYEEEAAPLQFDPPFPDQEDELPGDGDFPQAPSSVRSVNNVVSQLVCCVPVVHFYFYEHEFQEGALAAADALDDDPLHHQQQLVCQVVVHEHEAAAPLAAKGFYAYSNLQSLLVSLLRSQSVRTSGYAYDTAQDIDGNVVSVCLLSVLSVGGHRYDYDHLVVCCVLVVVHNSSCSQSSDVVHHHGYDRPVSCVSRVPRHRDQDSSNSNSSNSVNCVVDVVSNDHDVVVVVSVVVVVVVVVVVVVVVVVVD/DEEEEEPQPDFQNVLLVVVLVVVPYAYEYEECPPDDDDPRHHYDHDDVVPLVSLLVSCVPAAGQEYEYDPDQALVSVVSVCVRCVVRYNEYEEEAAPLQFDPPFPDQEDELPGDGDFPQAPSSVRSVNNVVSQLVCCVPVVHFYFYEHEFQEGALAAADALDDDPLHRQQQLVCQVVVHEHEAAAPLAAKGFYAYSNLQSLLVSLLRSQSVRTSGYAYDTAQDIDGNVVSVCLLSVLSVGGHNYDYDHLVVCCVLVVVHNSSCSQSSGVVHHHGYDRVVSCVSRVPRHRDQDSSNSNSSNSVNCVVDVVSNDHDVVVVVSVVVVVVVVVVVVVVVVVVD

Secondary structure (DSSP, 8-state):
-EEEEESTTSHHHHHHHHHHHHTT-EEEEEE-S-SPPPTT-EEEE--TT-HHHHHHHTTT--BSEEEESS--SHHHHHHHHHHHTTTBS-EEEE--GGGB-SS-S-SEE-TTS-B--TT-HHHHHHHHHHHHHHHHHHHH---EEEEEE-SEE-SSS---S--BTTBSHHHHHHHHHT--EEEETTS-SEE--EEHHHHHHHHHHHTT-GGGTT-EEEE--S--EEHHHHHHHHHHHHTS---EEEE-HHHHHHT-TTS-HIIIIIIIITS--EE--HHHHHH-TT----S-HHHHHHHHHHHHHH-GGG----HHHHHHHHHHHHHHHHHHHHHHHT-/-EEEEESTTSHHHHHHHHHHHHTT-EEEEEE-S-SPPPTT-EEEE--TT-HHHHHHHTTT--BSEEEESS--SHHHHHHHHHHHTTTBS-EEEE--GGGB-SS-S-SEE-TTS-B--TT-HHHHHHHHHHHHHHHHHHHH---EEEEEE-SEE-SSS---S--BTTBSHHHHHHHHHT--EEEETTS-SEE--EEHHHHHHHHHHHTT-GGGTT-EEEE--S--EEHHHHHHHHHHHHTS---EEEE-HHHHHHT-TTS-HIIIIIIIITS--EE--HHHHHH-TT----S-HHHHHHHHHHHHHH-GGG----HHHHHHHHHHHHHHHHHHHHHHHT-

pLDDT: mean 95.86, std 5.85, range [61.12, 98.88]

Sequence (678 aa):
MKALFIGGTGTISTDVVALAQQRGWEITLLNRGSKKLPEGMRSIVADIHDEQAVAKAIAHESYDVVAQFIGYTAKDVERDIRLFQHKTKQYIFISSASAYQKPQTDYRITESTPLVNPFWEYSRNKIEAEEVLMTAYRTTGFPVTIVRPSHTYNGTKPPVSVHGAKGNWQILKRILDGKPVIIPGDGSSLWTLTHSKDFAKGYVGLMANPHAIGNAFHITTDESMTWNQIYETIADALGKPLNALHVASDFLAEHGETYDFRGELLGDKAATVVFDNSKIKRLVPDFICTVSMVDGLRQSVHYMLTHPESQTPDLEFDKWCDRIADAMYAADKAFKSGKMKALFIGGTGTISTDVVALAQQRGWEITLLNRGSKKLPEGMRSIVADIHDEQAVAKAIAHESYDVVAQFIGYTAKDVERDIRLFQHKTKQYIFISSASAYQKPQTDYRITESTPLVNPFWEYSRNKIEAEEVLMTAYRTTGFPVTIVRPSHTYNGTKPPVSVHGAKGNWQILKRILDGKPVIIPGDGSSLWTLTHSKDFAKGYVGLMANPHAIGNAFHITTDESMTWNQIYETIADALGKPLNALHVASDFLAEHGETYDFRGELLGDKAATVVFDNSKIKRLVPDFICTVSMVDGLRQSVHYMLTHPESQTPDLEFDKWCDRIADAMYAADKAFKSGK

Organism: NCBI:txid997873

Solvent-accessible surface area (backbone atoms only — not comparable to full-atom values): 35263 Å² total; per-residue (Å²): 98,36,34,38,28,34,47,47,78,42,72,57,32,36,40,33,51,53,51,36,45,74,71,60,41,46,45,32,36,38,36,75,66,82,66,90,74,70,87,91,51,45,76,43,75,38,51,84,85,40,53,67,63,43,45,61,73,44,64,90,52,70,27,45,26,35,40,40,65,73,53,59,34,41,68,46,47,53,52,46,49,70,67,38,60,91,30,44,66,26,39,37,40,51,53,43,47,45,20,36,42,42,83,58,92,54,49,70,38,47,80,80,51,54,76,38,32,88,47,18,66,71,26,43,29,32,47,46,24,50,50,53,48,50,48,37,32,74,73,75,59,46,40,33,24,40,36,21,44,35,69,66,38,67,35,55,56,47,89,71,91,73,66,46,96,62,44,52,36,45,59,56,49,29,37,74,69,58,36,76,41,82,34,57,8,63,20,36,29,32,38,52,62,17,44,14,68,37,41,18,45,44,53,54,46,45,59,81,34,76,87,36,51,78,35,67,38,53,51,61,44,86,61,71,42,27,50,47,56,52,51,46,49,49,22,53,66,69,72,35,70,70,39,76,36,56,40,18,41,69,59,46,27,72,65,30,79,94,43,65,30,39,24,53,25,72,26,39,69,53,43,35,45,48,63,59,52,62,70,46,37,71,72,23,72,82,45,63,69,75,69,47,60,69,56,40,36,40,43,2,49,52,39,33,74,73,32,69,89,59,55,42,80,33,66,69,43,51,52,50,52,49,41,52,52,50,8,53,50,39,16,53,50,44,43,66,63,75,107,98,36,34,36,27,35,45,48,79,41,72,58,32,38,40,32,51,53,51,38,45,73,71,58,41,45,47,31,35,37,35,76,66,83,66,89,74,70,87,92,51,44,76,43,76,41,50,81,84,39,54,68,61,42,44,62,74,43,64,89,52,70,27,43,25,36,40,40,63,72,53,58,35,42,68,49,46,52,51,47,48,69,66,40,60,91,31,43,67,26,38,38,40,51,50,44,48,45,21,36,41,42,83,59,93,53,49,70,38,46,79,79,50,54,74,39,31,89,50,19,66,71,27,43,30,33,48,46,23,49,49,52,48,52,48,37,31,73,72,74,58,46,38,32,25,39,35,20,45,34,68,66,37,68,33,58,55,49,89,71,93,72,68,47,97,61,44,53,35,46,59,56,49,29,36,73,68,58,34,75,41,82,34,57,9,63,18,37,30,31,38,52,60,18,44,14,68,36,42,20,45,44,52,55,46,45,58,81,34,76,86,37,50,78,35,66,38,52,50,63,44,85,62,69,42,28,50,47,54,52,52,46,49,49,22,53,66,70,73,35,70,70,38,76,36,56,39,19,42,69,60,46,28,74,65,30,79,92,43,66,31,39,24,53,24,71,25,40,70,53,44,33,45,47,64,59,53,62,69,48,36,72,71,22,73,83,45,64,70,76,68,45,60,68,57,40,35,39,42,2,50,51,40,35,74,74,32,69,89,59,56,40,79,33,66,69,42,52,52,50,52,50,41,53,52,49,10,53,48,38,15,54,49,43,43,65,63,75,106

Radius of gyration: 29.2 Å; Cα contacts (8 Å, |Δi|>4): 1402; chains: 2; bounding box: 56×87×63 Å